Protein AF-D3P879-F1 (afdb_monomer)

Mean predicted aligned error: 16.22 Å

Foldseek 3Di:
DDPPDDDPVLVVLLVVLVVCVVVLNLLVSLVSLLVSCVVPPPDPVSVVSNVVSLVSLQVVLVVCVVVVVLVVSLVSLVSNCVRVVLPLSSLQVNLVSCVVVVVLLSSLVSLLSSCVSPVPDPVSLVSNQVSLVSLLVVLVVCVVVVNLLVSLVSLLSCLVSLCPVRYDPVSVVVSLVSLLVSLVSCVVVVVLVSSQSSLVSSCVNDDALSSLLSNLLSCVVVVVLVVSLVSLVVSCVRPVQALVSLQSNLVSCVSVVVNVSSVVSLVSSCVRDVVVVVCVCVSVVCNVVSCVVDPDDQFAEEEEAEEAAADPVRCVLFVVLLLLLVLLDPQDHNAYEYQHQQHPDDDDNPPHHYHYDNHHPAAPDQQGGVSRLVSVLCVLVVCVVSVGQKYWAAYRQKDFDDVVVSVVLSPDAAFKEFEAAPVVRATDPNTIMHGNNCNVVSVVVVVPPPPDPSRPDHPRVVDPGPYYHYPAAEHCCQVPHQEDDPRHRMYGVHDDNHSVVSVVVSVPRPNDPPDD

Sequence (516 aa):
MKSENFSSDITIEFERAVSKQKNGEPEESLKIYHKIESIMPNNFQVANNMRIAVLESINKGILLHNNGYFSEAEGVFEKILEVDGHNHNATMILGIIKRYKGEFKESLNLIAKSVALDPGSEASRINLQESIIIISNAAAELYRKDDFVNAASLLEAILSIRPKRYISADDAARLFKQCQATAAQLYNRKFHNESARLIRSILSNYQSAESLHIAGLIAADQNKHVIAVKIFESAIDQSQNNSNYYISMAKSLYALKQYEAAENAFSMSLERDSSYIIQKKTVINQINHYVHNGKYNRNKSLLFCTSYVDSDDSWNKRYKLWMEYYKNSVLARHNICMIDDGGGHRPDCGDIIFHRFDNRLGRKSETNFPGWWRSFLFSVEIARREGCNKIIHIESDAFLISNRIMLYIDSIQNGWVSFWCRRWQMPESAIQVICEDNFDKISEISEKDLRSDFFLKSAESLLPFTETIKFFKGDRYGEYIDHIPDDADYVCQLSGNMRHAINMMVRLIPPTRVKA

Radius of gyration: 39.98 Å; Cα contacts (8 Å, |Δi|>4): 751; chains: 1; bounding box: 82×46×124 Å

pLDDT: mean 84.36, std 14.49, range [26.08, 98.12]

Solvent-accessible surface area (backbone atoms only — not comparable to full-atom values): 27438 Å² total; per-residue (Å²): 133,85,78,80,79,64,55,76,70,53,46,53,49,51,52,50,20,54,50,28,39,78,72,76,34,21,54,63,14,33,53,43,36,50,56,48,37,76,76,45,71,90,42,66,69,54,55,51,49,38,54,48,22,52,53,50,33,52,52,52,23,50,52,29,44,76,72,67,39,47,70,64,18,43,56,45,33,50,49,48,40,74,75,40,77,72,44,31,68,47,35,27,51,43,12,51,47,28,43,76,73,65,41,51,65,59,11,51,53,30,18,51,47,13,30,69,64,36,76,81,42,59,69,32,47,52,53,39,34,51,47,51,51,54,46,51,49,52,23,51,52,28,43,75,70,72,37,40,69,63,16,41,58,46,50,41,53,48,48,73,70,51,48,71,83,60,45,54,74,67,56,42,53,52,50,53,52,52,51,51,55,40,28,51,53,28,44,77,71,66,39,51,69,63,18,50,55,40,44,52,44,42,54,79,78,51,80,47,38,68,54,30,37,53,50,16,51,56,30,38,78,70,69,36,26,76,60,14,35,58,31,20,50,58,12,36,76,70,41,77,67,52,31,67,46,30,44,55,28,15,56,26,31,41,77,70,67,38,53,69,65,14,51,50,27,42,48,57,18,50,74,57,46,73,82,47,58,73,48,49,53,50,50,50,46,44,54,50,54,58,44,68,76,42,99,62,79,75,70,35,18,30,35,32,26,61,42,66,33,63,38,72,65,54,32,60,75,32,50,48,49,45,51,51,39,52,75,68,43,88,52,72,60,71,44,48,38,40,30,24,34,28,39,81,40,88,76,94,65,77,97,46,48,75,47,71,44,94,59,61,68,43,70,82,48,98,40,34,39,59,18,57,52,51,36,57,55,48,47,55,59,52,22,56,74,71,67,25,48,25,38,37,41,38,33,55,43,39,46,78,66,32,67,68,53,36,55,48,62,57,65,59,79,63,44,28,38,26,35,40,23,65,88,77,72,41,60,32,73,53,39,34,38,38,13,55,90,40,48,63,63,46,52,54,55,69,68,49,68,93,77,73,77,65,56,80,45,56,68,64,81,69,56,84,62,70,44,66,47,68,87,63,44,36,31,53,41,35,77,81,48,67,64,77,63,94,80,36,27,32,42,26,56,59,35,77,63,35,49,52,56,52,53,51,55,43,72,70,47,77,83,79,80,77,78,131

Structure (mmCIF, N/CA/C/O backbone):
data_AF-D3P879-F1
#
_entry.id   AF-D3P879-F1
#
loop_
_atom_site.group_PDB
_atom_site.id
_atom_site.type_symbol
_atom_site.label_atom_id
_atom_site.label_alt_id
_atom_site.label_comp_id
_atom_site.label_asym_id
_atom_site.label_entity_id
_atom_site.label_seq_id
_atom_site.pdbx_PDB_ins_code
_atom_site.Cartn_x
_atom_site.Cartn_y
_atom_site.Cartn_z
_atom_site.occupancy
_atom_site.B_iso_or_equiv
_atom_site.auth_seq_id
_atom_site.auth_comp_id
_atom_site.auth_asym_id
_atom_site.auth_atom_id
_atom_site.pdbx_PDB_model_num
ATOM 1 N N . MET A 1 1 ? 35.455 -22.737 -56.952 1.00 40.00 1 MET A N 1
ATOM 2 C CA . MET A 1 1 ? 34.241 -21.944 -56.666 1.00 40.00 1 MET A CA 1
ATOM 3 C C . MET A 1 1 ? 33.745 -21.388 -57.985 1.00 40.00 1 MET A C 1
ATOM 5 O O . MET A 1 1 ? 34.513 -20.696 -58.637 1.00 40.00 1 MET A O 1
ATOM 9 N N . LYS A 1 2 ? 32.548 -21.776 -58.441 1.00 36.25 2 LYS A N 1
ATOM 10 C CA . LYS A 1 2 ? 31.953 -21.192 -59.652 1.00 36.25 2 LYS A CA 1
ATOM 11 C C . LYS A 1 2 ? 31.628 -19.730 -59.337 1.00 36.25 2 LYS A C 1
ATOM 13 O O . LYS A 1 2 ? 30.902 -19.488 -58.379 1.00 36.25 2 LYS A O 1
ATOM 18 N N . SER A 1 3 ? 32.206 -18.788 -60.078 1.00 46.69 3 SER A N 1
ATOM 19 C CA . SER A 1 3 ? 31.751 -17.400 -60.071 1.00 46.69 3 SER A CA 1
ATOM 20 C C . SER A 1 3 ? 30.324 -17.394 -60.612 1.00 46.69 3 SER A C 1
ATOM 22 O O . SER A 1 3 ? 30.095 -17.751 -61.768 1.00 46.69 3 SER A O 1
ATOM 24 N N . GLU A 1 4 ? 29.346 -17.082 -59.768 1.00 57.53 4 GLU A N 1
ATOM 25 C CA . GLU A 1 4 ? 28.019 -16.728 -60.264 1.00 57.53 4 GLU A CA 1
ATOM 26 C C . GLU A 1 4 ? 28.183 -15.418 -61.034 1.00 57.53 4 GLU A C 1
ATOM 28 O O . GLU A 1 4 ? 28.545 -14.395 -60.458 1.00 57.53 4 GLU A O 1
ATOM 33 N N . ASN A 1 5 ? 28.044 -15.478 -62.359 1.00 67.94 5 ASN A N 1
ATOM 34 C CA . ASN A 1 5 ? 28.268 -14.319 -63.211 1.00 67.94 5 ASN A CA 1
ATOM 35 C C . ASN A 1 5 ? 27.139 -13.307 -62.995 1.00 67.94 5 ASN A C 1
ATOM 37 O O . ASN A 1 5 ? 25.991 -13.562 -63.361 1.00 67.94 5 ASN A O 1
ATOM 41 N N . PHE A 1 6 ? 27.486 -12.159 -62.416 1.00 73.69 6 PHE A N 1
ATOM 42 C CA . PHE A 1 6 ? 26.639 -10.973 -62.367 1.00 73.69 6 PHE A CA 1
ATOM 43 C C . PHE A 1 6 ? 26.280 -10.504 -63.791 1.00 73.69 6 PHE A C 1
ATOM 45 O O . PHE A 1 6 ? 27.067 -10.668 -64.729 1.00 73.69 6 PHE A O 1
ATOM 52 N N . SER A 1 7 ? 25.111 -9.880 -63.965 1.00 80.88 7 SER A N 1
ATOM 53 C CA . SER A 1 7 ? 24.856 -9.068 -65.164 1.00 80.88 7 SER A CA 1
ATOM 54 C C . SER A 1 7 ? 25.786 -7.846 -65.175 1.00 80.88 7 SER A C 1
ATOM 56 O O . SER A 1 7 ? 26.281 -7.443 -64.123 1.00 80.88 7 SER A O 1
ATOM 58 N N . SER A 1 8 ? 26.018 -7.229 -66.342 1.00 79.75 8 SER A N 1
ATOM 59 C CA . SER A 1 8 ? 26.895 -6.048 -66.471 1.00 79.75 8 SER A CA 1
ATOM 60 C C . SER A 1 8 ? 26.564 -4.949 -65.460 1.00 79.75 8 SER A C 1
ATOM 62 O O . SER A 1 8 ? 27.462 -4.389 -64.837 1.00 79.75 8 SER A O 1
ATOM 64 N N . ASP A 1 9 ? 25.274 -4.696 -65.249 1.00 84.06 9 ASP A N 1
ATOM 65 C CA . ASP A 1 9 ? 24.792 -3.629 -64.373 1.00 84.06 9 ASP A CA 1
ATOM 66 C C . ASP A 1 9 ? 25.002 -3.969 -62.891 1.00 84.06 9 ASP A C 1
ATOM 68 O O . ASP A 1 9 ? 25.349 -3.101 -62.090 1.00 84.06 9 ASP A O 1
ATOM 72 N N . ILE A 1 10 ? 24.858 -5.247 -62.521 1.00 87.25 10 ILE A N 1
ATOM 73 C CA . ILE A 1 10 ? 25.106 -5.709 -61.151 1.00 87.25 10 ILE A CA 1
ATOM 74 C C . ILE A 1 10 ? 26.607 -5.728 -60.852 1.00 87.25 10 ILE A C 1
ATOM 76 O O . ILE A 1 10 ? 26.996 -5.373 -59.743 1.00 87.25 10 ILE A O 1
ATOM 80 N N . THR A 1 11 ? 27.456 -6.064 -61.829 1.00 87.00 11 THR A N 1
ATOM 81 C CA . THR A 1 11 ? 28.918 -5.975 -61.686 1.00 87.00 11 THR A CA 1
ATOM 82 C C . THR A 1 11 ? 29.354 -4.548 -61.353 1.00 87.00 11 THR A C 1
ATOM 84 O O . THR A 1 11 ? 30.136 -4.356 -60.426 1.00 87.00 11 THR A O 1
ATOM 87 N N . ILE A 1 12 ? 28.806 -3.540 -62.044 1.00 90.25 12 ILE A N 1
ATOM 88 C CA . ILE A 1 12 ? 29.131 -2.124 -61.800 1.00 90.25 12 ILE A CA 1
ATOM 89 C C . ILE A 1 12 ? 28.724 -1.699 -60.383 1.00 90.25 12 ILE A C 1
ATOM 91 O O . ILE A 1 12 ? 29.518 -1.095 -59.661 1.00 90.25 12 ILE A O 1
ATOM 95 N N . GLU A 1 13 ? 27.500 -2.020 -59.957 1.00 91.56 13 GLU A N 1
ATOM 96 C CA . GLU A 1 13 ? 27.045 -1.689 -58.601 1.00 91.56 13 GLU A CA 1
ATOM 97 C C . GLU A 1 13 ? 27.838 -2.461 -57.533 1.00 91.56 13 GLU A C 1
ATOM 99 O O . GLU A 1 13 ? 28.172 -1.906 -56.486 1.00 91.56 13 GLU A O 1
ATOM 104 N N . PHE A 1 14 ? 28.222 -3.709 -57.803 1.00 90.50 14 PHE A N 1
ATOM 105 C CA . PHE A 1 14 ? 29.058 -4.498 -56.902 1.00 90.50 14 PHE A CA 1
ATOM 106 C C . PHE A 1 14 ? 30.460 -3.885 -56.744 1.00 90.50 14 PHE A C 1
ATOM 108 O O . PHE A 1 14 ? 30.946 -3.719 -55.625 1.00 90.50 14 PHE A O 1
ATOM 115 N N . GLU A 1 15 ? 31.103 -3.471 -57.837 1.00 91.50 15 GLU A N 1
ATOM 116 C CA . GLU A 1 15 ? 32.395 -2.773 -57.796 1.00 91.50 15 GLU A CA 1
ATOM 117 C C . GLU A 1 15 ? 32.299 -1.420 -57.080 1.00 91.50 15 GLU A C 1
ATOM 119 O O . GLU A 1 15 ? 33.189 -1.051 -56.305 1.00 91.50 15 GLU A O 1
ATOM 124 N N . ARG A 1 16 ? 31.190 -0.698 -57.273 1.00 93.25 16 ARG A N 1
ATOM 125 C CA . ARG A 1 16 ? 30.898 0.543 -56.551 1.00 93.25 16 ARG A CA 1
ATOM 126 C C . ARG A 1 16 ? 30.795 0.303 -55.044 1.00 93.25 16 ARG A C 1
ATOM 128 O O . ARG A 1 16 ? 31.355 1.086 -54.274 1.00 93.25 16 ARG A O 1
ATOM 135 N N . ALA A 1 17 ? 30.137 -0.774 -54.616 1.00 91.75 17 ALA A N 1
ATOM 136 C CA . ALA A 1 17 ? 30.073 -1.165 -53.210 1.00 91.75 17 ALA A CA 1
ATOM 137 C C . ALA A 1 17 ? 31.473 -1.457 -52.642 1.00 91.75 17 ALA A C 1
ATOM 139 O O . ALA A 1 17 ? 31.841 -0.919 -51.594 1.00 91.75 17 ALA A O 1
ATOM 140 N N . VAL A 1 18 ? 32.305 -2.216 -53.360 1.00 90.12 18 VAL A N 1
ATOM 141 C CA . VAL A 1 18 ? 33.695 -2.494 -52.953 1.00 90.12 18 VAL A CA 1
ATOM 142 C C . VAL A 1 18 ? 34.518 -1.203 -52.846 1.00 90.12 18 VAL A C 1
ATOM 144 O O . VAL A 1 18 ? 35.291 -1.027 -51.901 1.00 90.12 18 VAL A O 1
ATOM 147 N N . SER A 1 19 ? 34.350 -0.265 -53.783 1.00 93.31 19 SER A N 1
ATOM 148 C CA . SER A 1 19 ? 35.030 1.035 -53.732 1.00 93.31 19 SER A CA 1
ATOM 149 C C . SER A 1 19 ? 34.624 1.855 -52.508 1.00 93.31 19 SER A C 1
ATOM 151 O O . SER A 1 19 ? 35.472 2.533 -51.929 1.00 93.31 19 SER A O 1
ATOM 153 N N . LYS A 1 20 ? 33.352 1.802 -52.100 1.00 91.38 20 LYS A N 1
ATOM 154 C CA . LYS A 1 20 ? 32.861 2.504 -50.907 1.00 91.38 20 LYS A CA 1
ATOM 155 C C . LYS A 1 20 ? 33.504 1.976 -49.621 1.00 91.38 20 LYS A C 1
ATOM 157 O O . LYS A 1 20 ? 33.964 2.777 -48.812 1.00 91.38 20 LYS A O 1
ATOM 162 N N . GLN A 1 21 ? 33.659 0.656 -49.484 1.00 86.88 21 GLN A N 1
ATOM 163 C CA . GLN A 1 21 ? 34.404 0.057 -48.364 1.00 86.88 21 GLN A CA 1
ATOM 164 C C . GLN A 1 21 ? 35.862 0.514 -48.319 1.00 86.88 21 GLN A C 1
ATOM 166 O O . GLN A 1 21 ? 36.336 0.954 -47.274 1.00 86.88 21 GLN A O 1
ATOM 171 N N . LYS A 1 22 ? 36.564 0.487 -49.461 1.00 88.12 22 LYS A N 1
ATOM 172 C CA . LYS A 1 22 ? 37.965 0.941 -49.546 1.00 88.12 22 LYS A CA 1
ATOM 173 C C . LYS A 1 22 ? 38.153 2.403 -49.133 1.00 88.12 22 LYS A C 1
ATOM 175 O O . LYS A 1 22 ? 39.214 2.754 -48.629 1.00 88.12 22 LYS A O 1
ATOM 180 N N . ASN A 1 23 ? 37.125 3.229 -49.314 1.00 90.69 23 ASN A N 1
ATOM 181 C CA . ASN A 1 23 ? 37.134 4.641 -48.937 1.00 90.69 23 ASN A CA 1
ATOM 182 C C . ASN A 1 23 ? 36.703 4.892 -47.478 1.00 90.69 23 ASN A C 1
ATOM 184 O O . ASN A 1 23 ? 36.547 6.044 -47.085 1.00 90.69 23 ASN A O 1
ATOM 188 N N . GLY A 1 24 ? 36.506 3.847 -46.664 1.00 86.56 24 GLY A N 1
ATOM 189 C CA . GLY A 1 24 ? 36.088 3.993 -45.265 1.00 86.56 24 GLY A CA 1
ATOM 190 C C . GLY A 1 24 ? 34.600 4.319 -45.085 1.00 86.56 24 GLY A C 1
ATOM 191 O O . GLY A 1 24 ? 34.196 4.811 -44.025 1.00 86.56 24 GLY A O 1
ATOM 192 N N . GLU A 1 25 ? 33.776 4.021 -46.095 1.00 89.06 25 GLU A N 1
ATOM 193 C CA . GLU A 1 25 ? 32.313 4.163 -46.083 1.00 89.06 25 GLU A CA 1
ATOM 194 C C . GLU A 1 25 ? 31.615 2.781 -46.140 1.00 89.06 25 GLU A C 1
ATOM 196 O O . GLU A 1 25 ? 30.835 2.515 -47.065 1.00 89.06 25 GLU A O 1
ATOM 201 N N . PRO A 1 26 ? 31.890 1.858 -45.192 1.00 89.19 26 PRO A N 1
ATOM 202 C CA . PRO A 1 26 ? 31.292 0.521 -45.196 1.00 89.19 26 PRO A CA 1
ATOM 203 C C . PRO A 1 26 ? 29.760 0.556 -45.091 1.00 89.19 26 PRO A C 1
ATOM 205 O O . PRO A 1 26 ? 29.086 -0.292 -45.667 1.00 89.19 26 PRO A O 1
ATOM 208 N N . GLU A 1 27 ? 29.190 1.583 -44.457 1.00 87.56 27 GLU A N 1
ATOM 209 C CA . GLU A 1 27 ? 27.742 1.779 -44.356 1.00 87.56 27 GLU A CA 1
ATOM 210 C C . GLU A 1 27 ? 27.071 2.098 -45.705 1.00 87.56 27 GLU A C 1
ATOM 212 O O . GLU A 1 27 ? 25.967 1.632 -45.979 1.00 87.56 27 GLU A O 1
ATOM 217 N N . GLU A 1 28 ? 27.743 2.849 -46.582 1.00 89.31 28 GLU A N 1
ATOM 218 C CA . GLU A 1 28 ? 27.228 3.154 -47.924 1.00 89.31 28 GLU A CA 1
ATOM 219 C C . GLU A 1 28 ? 27.372 1.941 -48.846 1.00 89.31 28 GLU A C 1
ATOM 221 O O . GLU A 1 28 ? 26.503 1.665 -49.672 1.00 89.31 28 GLU A O 1
ATOM 226 N N . SER A 1 29 ? 28.449 1.175 -48.668 1.00 90.38 29 SER A N 1
ATOM 227 C CA . SER A 1 29 ? 28.632 -0.107 -49.344 1.00 90.38 29 SER A CA 1
ATOM 228 C C . SER A 1 29 ? 27.539 -1.113 -48.978 1.00 90.38 29 SER A C 1
ATOM 230 O O . SER A 1 29 ? 26.962 -1.750 -49.860 1.00 90.38 29 SER A O 1
ATOM 232 N N . LEU A 1 30 ? 27.182 -1.190 -47.692 1.00 90.06 30 LEU A N 1
ATOM 233 C CA . LEU A 1 30 ? 26.138 -2.076 -47.185 1.00 90.06 30 LEU A CA 1
ATOM 234 C C . LEU A 1 30 ? 24.775 -1.815 -47.852 1.00 90.06 30 LEU A C 1
ATOM 236 O O . LEU A 1 30 ? 24.098 -2.765 -48.247 1.00 90.06 30 LEU A O 1
ATOM 240 N N . LYS A 1 31 ? 24.404 -0.543 -48.066 1.00 89.25 31 LYS A N 1
ATOM 241 C CA . LYS A 1 31 ? 23.180 -0.163 -48.800 1.00 89.25 31 LYS A CA 1
ATOM 242 C C . LYS A 1 31 ? 23.183 -0.677 -50.239 1.00 89.25 31 LYS A C 1
ATOM 244 O O . LYS A 1 31 ? 22.164 -1.166 -50.729 1.00 89.25 31 LYS A O 1
ATOM 249 N N . ILE A 1 32 ? 24.327 -0.575 -50.918 1.00 91.25 32 ILE A N 1
ATOM 250 C CA . ILE A 1 32 ? 24.470 -1.036 -52.303 1.00 91.25 32 ILE A CA 1
ATOM 251 C C . ILE A 1 32 ? 24.378 -2.562 -52.359 1.00 91.25 32 ILE A C 1
ATOM 253 O O . ILE A 1 32 ? 23.622 -3.093 -53.172 1.00 91.25 32 ILE A O 1
ATOM 257 N N . TYR A 1 33 ? 25.067 -3.278 -51.466 1.00 91.88 33 TYR A N 1
ATOM 258 C CA . TYR A 1 33 ? 24.970 -4.734 -51.426 1.00 91.88 33 TYR A CA 1
ATOM 259 C C . TYR A 1 33 ? 23.552 -5.227 -51.126 1.00 91.88 33 TYR A C 1
ATOM 261 O O . TYR A 1 33 ? 23.114 -6.178 -51.765 1.00 91.88 33 TYR A O 1
ATOM 269 N N . HIS A 1 34 ? 22.800 -4.563 -50.246 1.00 88.50 34 HIS A N 1
ATOM 270 C CA . HIS A 1 34 ? 21.408 -4.934 -49.983 1.00 88.50 34 HIS A CA 1
ATOM 271 C C . HIS A 1 34 ? 20.501 -4.730 -51.203 1.00 88.50 34 HIS A C 1
ATOM 273 O O . HIS A 1 34 ? 19.640 -5.556 -51.506 1.00 88.50 34 HIS A O 1
ATOM 279 N N . LYS A 1 35 ? 20.734 -3.662 -51.979 1.00 90.62 35 LYS A N 1
ATOM 280 C CA . LYS A 1 35 ? 20.051 -3.472 -53.264 1.00 90.62 35 LYS A CA 1
ATOM 281 C C . LYS A 1 35 ? 20.374 -4.615 -54.229 1.00 90.62 35 LYS A C 1
ATOM 283 O O . LYS A 1 35 ? 19.470 -5.115 -54.893 1.00 90.62 35 LYS A O 1
ATOM 288 N N . ILE A 1 36 ? 21.631 -5.053 -54.285 1.00 90.38 36 ILE A N 1
ATOM 289 C CA . ILE A 1 36 ? 22.036 -6.196 -55.113 1.00 90.38 36 ILE A CA 1
ATOM 290 C C . ILE A 1 36 ? 21.373 -7.489 -54.617 1.00 90.38 36 ILE A C 1
ATOM 292 O O . ILE A 1 36 ? 20.851 -8.245 -55.430 1.00 90.38 36 ILE A O 1
ATOM 296 N N . GLU A 1 37 ? 21.327 -7.722 -53.306 1.00 90.12 37 GLU A N 1
ATOM 297 C CA . GLU A 1 37 ? 20.671 -8.881 -52.685 1.00 90.12 37 GLU A CA 1
ATOM 298 C C . GLU A 1 37 ? 19.169 -8.939 -53.004 1.00 90.12 37 GLU A C 1
ATOM 300 O O . GLU A 1 37 ? 18.644 -10.015 -53.280 1.00 90.12 37 GLU A O 1
ATOM 305 N N . SER A 1 38 ? 18.486 -7.789 -53.061 1.00 88.56 38 SER A N 1
ATOM 306 C CA . SER A 1 38 ? 17.064 -7.724 -53.439 1.00 88.56 38 SER A CA 1
ATOM 307 C C . SER A 1 38 ? 16.796 -8.192 -54.878 1.00 88.56 38 SER A C 1
ATOM 309 O O . SER A 1 38 ? 15.712 -8.684 -55.185 1.00 88.56 38 SER A O 1
ATOM 311 N N . ILE A 1 39 ? 17.796 -8.058 -55.755 1.00 89.25 39 ILE A N 1
ATOM 312 C CA . ILE A 1 39 ? 17.750 -8.481 -57.161 1.00 89.25 39 ILE A CA 1
ATOM 313 C C . ILE A 1 39 ? 18.236 -9.930 -57.298 1.00 89.25 39 ILE A C 1
ATOM 315 O O . ILE A 1 39 ? 17.701 -10.689 -58.105 1.00 89.25 39 ILE A O 1
ATOM 319 N N . MET A 1 40 ? 19.245 -10.317 -56.514 1.00 86.31 40 MET A N 1
ATOM 320 C CA . MET A 1 40 ? 19.855 -11.646 -56.525 1.00 86.31 40 MET A CA 1
ATOM 321 C C . MET A 1 40 ? 19.921 -12.251 -55.115 1.00 86.31 40 MET A C 1
ATOM 323 O O . MET A 1 40 ? 20.981 -12.238 -54.474 1.00 86.31 40 MET A O 1
ATOM 327 N N . PRO A 1 41 ? 18.808 -12.818 -54.626 1.00 84.88 41 PRO A N 1
ATOM 328 C CA . PRO A 1 41 ? 18.784 -13.450 -53.317 1.00 84.88 41 PRO A CA 1
ATOM 329 C C . PRO A 1 41 ? 19.672 -14.702 -53.292 1.00 84.88 41 PRO A C 1
ATOM 331 O O . PRO A 1 41 ? 19.826 -15.395 -54.297 1.00 84.88 41 PRO A O 1
ATOM 334 N N . ASN A 1 42 ? 20.220 -15.025 -52.118 1.00 82.12 42 ASN A N 1
ATOM 335 C CA . ASN A 1 42 ? 21.087 -16.187 -51.866 1.00 82.12 42 ASN A CA 1
ATOM 336 C C . ASN A 1 42 ? 22.444 -16.189 -52.599 1.00 82.12 42 ASN A C 1
ATOM 338 O O . ASN A 1 42 ? 23.123 -17.218 -52.615 1.00 82.12 42 ASN A O 1
ATOM 342 N N . ASN A 1 43 ? 22.889 -15.057 -53.157 1.00 88.50 43 ASN A N 1
ATOM 343 C CA . ASN A 1 43 ? 24.235 -14.963 -53.718 1.00 88.50 43 ASN A CA 1
ATOM 344 C C . ASN A 1 43 ? 25.292 -14.933 -52.601 1.00 88.50 43 ASN A C 1
ATOM 346 O O . ASN A 1 43 ? 25.381 -13.991 -51.809 1.00 88.50 43 ASN A O 1
ATOM 350 N N . PHE A 1 44 ? 26.142 -15.960 -52.569 1.00 84.69 44 PHE A N 1
ATOM 351 C CA . PHE A 1 44 ? 27.147 -16.140 -51.518 1.00 84.69 44 PHE A CA 1
ATOM 352 C C . PHE A 1 44 ? 28.177 -15.000 -51.452 1.00 84.69 44 PHE A C 1
ATOM 354 O O . PHE A 1 44 ? 28.663 -14.655 -50.373 1.00 84.69 44 PHE A O 1
ATOM 361 N N . GLN A 1 45 ? 28.535 -14.408 -52.594 1.00 85.69 45 GLN A N 1
ATOM 362 C CA . GLN A 1 45 ? 29.534 -13.344 -52.650 1.00 85.69 45 GLN A CA 1
ATOM 363 C C . GLN A 1 45 ? 28.980 -12.022 -52.106 1.00 85.69 45 GLN A C 1
ATOM 365 O O . GLN A 1 45 ? 29.663 -11.351 -51.334 1.00 85.69 45 GLN A O 1
ATOM 370 N N . VAL A 1 46 ? 27.744 -11.670 -52.458 1.00 86.38 46 VAL A N 1
ATOM 371 C CA . VAL A 1 46 ? 27.042 -10.495 -51.921 1.00 86.38 46 VAL A CA 1
ATOM 372 C C . VAL A 1 46 ? 26.826 -10.663 -50.418 1.00 86.38 46 VAL A C 1
ATOM 374 O O . VAL A 1 46 ? 27.250 -9.801 -49.652 1.00 86.38 46 VAL A O 1
ATOM 377 N N . ALA A 1 47 ? 26.314 -11.817 -49.978 1.00 82.62 47 ALA A N 1
ATOM 378 C CA . ALA A 1 47 ? 26.085 -12.102 -48.560 1.00 82.62 47 ALA A CA 1
ATOM 379 C C . ALA A 1 47 ? 27.369 -11.997 -47.710 1.00 82.62 47 ALA A C 1
ATOM 381 O O . ALA A 1 47 ? 27.367 -11.408 -46.626 1.00 82.62 47 ALA A O 1
ATOM 382 N N . ASN A 1 48 ? 28.504 -12.514 -48.200 1.00 85.88 48 ASN A N 1
ATOM 383 C CA . ASN A 1 48 ? 29.779 -12.392 -47.487 1.00 85.88 48 ASN A CA 1
ATOM 384 C C . ASN A 1 48 ? 30.273 -10.948 -47.385 1.00 85.88 48 ASN A C 1
ATOM 386 O O . ASN A 1 48 ? 30.763 -10.557 -46.326 1.00 85.88 48 ASN A O 1
ATOM 390 N N . ASN A 1 49 ? 30.161 -10.162 -48.458 1.00 88.25 49 ASN A N 1
ATOM 391 C CA . ASN A 1 49 ? 30.593 -8.767 -48.427 1.00 88.25 49 ASN A CA 1
ATOM 392 C C . ASN A 1 49 ? 29.678 -7.899 -47.561 1.00 88.25 49 ASN A C 1
ATOM 394 O O . ASN A 1 49 ? 30.187 -7.046 -46.841 1.00 88.25 49 ASN A O 1
ATOM 398 N N . MET A 1 50 ? 28.370 -8.174 -47.530 1.00 86.06 50 MET A N 1
ATOM 399 C CA . MET A 1 50 ? 27.455 -7.556 -46.563 1.00 86.06 50 MET A CA 1
ATOM 400 C C . MET A 1 50 ? 27.896 -7.835 -45.132 1.00 86.06 50 MET A C 1
ATOM 402 O O . MET A 1 50 ? 28.002 -6.909 -44.333 1.00 86.06 50 MET A O 1
ATOM 406 N N . ARG A 1 51 ? 28.241 -9.090 -44.812 1.00 84.50 51 ARG A N 1
ATOM 407 C CA . ARG A 1 51 ? 28.744 -9.446 -43.478 1.00 84.50 51 ARG A CA 1
ATOM 408 C C . ARG A 1 51 ? 30.026 -8.687 -43.120 1.00 84.50 51 ARG A C 1
ATOM 410 O O . ARG A 1 51 ? 30.161 -8.240 -41.985 1.00 84.50 51 ARG A O 1
ATOM 417 N N . ILE A 1 52 ? 30.959 -8.540 -44.063 1.00 87.00 52 ILE A N 1
ATOM 418 C CA . ILE A 1 52 ? 32.198 -7.771 -43.852 1.00 87.00 52 ILE A CA 1
ATOM 419 C C . ILE A 1 52 ? 31.876 -6.290 -43.632 1.00 87.00 52 ILE A C 1
ATOM 421 O O . ILE A 1 52 ? 32.347 -5.716 -42.655 1.00 87.00 52 ILE A O 1
ATOM 425 N N . ALA A 1 53 ? 31.034 -5.698 -44.482 1.00 87.00 53 ALA A N 1
ATOM 426 C CA . ALA A 1 53 ? 30.626 -4.301 -44.369 1.00 87.00 53 ALA A CA 1
ATOM 427 C C . ALA A 1 53 ? 29.949 -4.018 -43.018 1.00 87.00 53 ALA A C 1
ATOM 429 O O . ALA A 1 53 ? 30.289 -3.040 -42.362 1.00 87.00 53 ALA A O 1
ATOM 430 N N . VAL A 1 54 ? 29.076 -4.913 -42.538 1.00 86.12 54 VAL A N 1
ATOM 431 C CA . VAL A 1 54 ? 28.476 -4.814 -41.195 1.00 86.12 54 VAL A CA 1
ATOM 432 C C . VAL A 1 54 ? 29.550 -4.805 -40.102 1.00 86.12 54 VAL A C 1
ATOM 434 O O . VAL A 1 54 ? 29.501 -3.954 -39.217 1.00 86.12 54 VAL A O 1
ATOM 437 N N . LEU A 1 55 ? 30.537 -5.707 -40.152 1.00 85.44 55 LEU A N 1
ATOM 438 C CA . LEU A 1 55 ? 31.624 -5.749 -39.161 1.00 85.44 55 LEU A CA 1
ATOM 439 C C . LEU A 1 55 ? 32.488 -4.478 -39.188 1.00 85.44 55 LEU A C 1
ATOM 441 O O . LEU A 1 55 ? 32.838 -3.946 -38.135 1.00 85.44 55 LEU A O 1
ATOM 445 N N . GLU A 1 56 ? 32.809 -3.966 -40.375 1.00 87.94 56 GLU A N 1
ATOM 446 C CA . GLU A 1 56 ? 33.560 -2.717 -40.545 1.00 87.94 56 GLU A CA 1
ATOM 447 C C . GLU A 1 56 ? 32.776 -1.506 -40.025 1.00 87.94 56 GLU A C 1
ATOM 449 O O . GLU A 1 56 ? 33.335 -0.680 -39.300 1.00 87.94 56 GLU A O 1
ATOM 454 N N . SER A 1 57 ? 31.474 -1.423 -40.320 1.00 85.19 57 SER A N 1
ATOM 455 C CA . SER A 1 57 ? 30.591 -0.385 -39.785 1.00 85.19 57 SER A CA 1
ATOM 456 C C . SER A 1 57 ? 30.485 -0.462 -38.258 1.00 85.19 57 SER A C 1
ATOM 458 O O . SER A 1 57 ? 30.583 0.570 -37.598 1.00 85.19 57 SER A O 1
ATOM 460 N N . ILE A 1 58 ? 30.374 -1.662 -37.670 1.00 86.44 58 ILE A N 1
ATOM 461 C CA . ILE A 1 58 ? 30.392 -1.842 -36.207 1.00 86.44 58 ILE A CA 1
ATOM 462 C C . ILE A 1 58 ? 31.704 -1.310 -35.616 1.00 86.44 58 ILE A C 1
ATOM 464 O O . ILE A 1 58 ? 31.673 -0.528 -34.667 1.00 86.44 58 ILE A O 1
ATOM 468 N N . ASN A 1 59 ? 32.854 -1.678 -36.189 1.00 87.38 59 ASN A N 1
ATOM 469 C CA . ASN A 1 59 ? 34.160 -1.225 -35.704 1.00 87.38 59 ASN A CA 1
ATOM 470 C C . ASN A 1 59 ? 34.319 0.300 -35.802 1.00 87.38 59 ASN A C 1
ATOM 472 O O . ASN A 1 59 ? 34.803 0.929 -34.859 1.00 87.38 59 ASN A O 1
ATOM 476 N N . LYS A 1 60 ? 33.868 0.905 -36.908 1.00 88.50 60 LYS A N 1
ATOM 477 C CA . LYS A 1 60 ? 33.833 2.364 -37.087 1.00 88.50 60 LYS A CA 1
ATOM 478 C C . LYS A 1 60 ? 32.963 3.032 -36.020 1.00 88.50 60 LYS A C 1
ATOM 480 O O . LYS A 1 60 ? 33.407 3.987 -35.388 1.00 88.50 60 LYS A O 1
ATOM 485 N N . GLY A 1 61 ? 31.761 2.508 -35.780 1.00 85.12 61 GLY A N 1
ATOM 486 C CA . GLY A 1 61 ? 30.849 3.014 -34.753 1.00 85.12 61 GLY A CA 1
ATOM 487 C C . GLY A 1 61 ? 31.427 2.914 -33.336 1.00 85.12 61 GLY A C 1
ATOM 488 O O . GLY A 1 61 ? 31.355 3.878 -32.577 1.00 85.12 61 GLY A O 1
ATOM 489 N N . ILE A 1 62 ? 32.071 1.793 -32.992 1.00 83.00 62 ILE A N 1
ATOM 490 C CA . ILE A 1 62 ? 32.755 1.609 -31.699 1.00 83.00 62 ILE A CA 1
ATOM 491 C C . ILE A 1 62 ? 33.915 2.602 -31.541 1.00 83.00 62 ILE A C 1
ATOM 493 O O . ILE A 1 62 ? 34.078 3.188 -30.472 1.00 83.00 62 ILE A O 1
ATOM 497 N N . LEU A 1 63 ? 34.708 2.830 -32.593 1.00 87.31 63 LEU A N 1
ATOM 498 C CA . LEU A 1 63 ? 35.802 3.803 -32.560 1.00 87.31 63 LEU A CA 1
ATOM 499 C C . LEU A 1 63 ? 35.283 5.229 -32.325 1.00 87.31 63 LEU A C 1
ATOM 501 O O . LEU A 1 63 ? 35.840 5.956 -31.505 1.00 87.31 63 LEU A O 1
ATOM 505 N N . LEU A 1 64 ? 34.209 5.624 -33.014 1.00 86.75 64 LEU A N 1
ATOM 506 C CA . LEU A 1 64 ? 33.562 6.926 -32.824 1.00 86.75 64 LEU A CA 1
ATOM 507 C C . LEU A 1 64 ? 33.030 7.083 -31.394 1.00 86.75 64 LEU A C 1
ATOM 509 O O . LEU A 1 64 ? 33.317 8.088 -30.747 1.00 86.75 64 LEU A O 1
ATOM 513 N N . HIS A 1 65 ? 32.351 6.058 -30.870 1.00 83.44 65 HIS A N 1
ATOM 514 C CA . HIS A 1 65 ? 31.887 6.009 -29.482 1.00 83.44 65 HIS A CA 1
ATOM 515 C C . HIS A 1 65 ? 33.039 6.179 -28.480 1.00 83.44 65 HIS A C 1
ATOM 517 O O . HIS A 1 65 ? 32.954 7.012 -27.580 1.00 83.44 65 HIS A O 1
ATOM 523 N N . ASN A 1 66 ? 34.136 5.436 -28.650 1.00 84.44 66 ASN A N 1
ATOM 524 C CA . ASN A 1 66 ? 35.281 5.486 -27.737 1.00 84.44 66 ASN A CA 1
ATOM 525 C C . ASN A 1 66 ? 35.993 6.847 -27.746 1.00 84.44 66 ASN A C 1
ATOM 527 O O . ASN A 1 66 ? 36.618 7.214 -26.755 1.00 84.44 66 ASN A O 1
ATOM 531 N N . ASN A 1 67 ? 35.868 7.601 -28.839 1.00 89.50 67 ASN A N 1
ATOM 532 C CA . ASN A 1 67 ? 36.378 8.965 -28.964 1.00 89.50 67 ASN A CA 1
ATOM 533 C C . ASN A 1 67 ? 35.359 10.045 -28.535 1.00 89.50 67 ASN A C 1
ATOM 535 O O . ASN A 1 67 ? 35.665 11.232 -28.616 1.00 89.50 67 ASN A O 1
ATOM 539 N N . GLY A 1 68 ? 34.158 9.663 -28.082 1.00 87.25 68 GLY A N 1
ATOM 540 C CA . GLY A 1 68 ? 33.106 10.584 -27.632 1.00 87.25 68 GLY A CA 1
ATOM 541 C C . GLY A 1 68 ? 32.243 11.193 -28.746 1.00 87.25 68 GLY A C 1
ATOM 542 O O . GLY A 1 68 ? 31.375 12.016 -28.457 1.00 87.25 68 GLY A O 1
ATOM 543 N N . TYR A 1 69 ? 32.429 10.780 -30.005 1.00 92.00 69 TYR A N 1
ATOM 544 C CA . TYR A 1 69 ? 31.631 11.215 -31.161 1.00 92.00 69 TYR A CA 1
ATOM 545 C C . TYR A 1 69 ? 30.307 10.437 -31.233 1.00 92.00 69 TYR A C 1
ATOM 547 O O . TYR A 1 69 ? 30.088 9.600 -32.112 1.00 92.00 69 TYR A O 1
ATOM 555 N N . PHE A 1 70 ? 29.438 10.642 -30.237 1.00 89.00 70 PHE A N 1
ATOM 556 C CA . PHE A 1 70 ? 28.226 9.836 -30.053 1.00 89.00 70 PHE A CA 1
ATOM 557 C C . PHE A 1 70 ? 27.201 10.003 -31.180 1.00 89.00 70 PHE A C 1
ATOM 559 O O . PHE A 1 70 ? 26.578 9.017 -31.561 1.00 89.00 70 PHE A O 1
ATOM 566 N N . SER A 1 71 ? 27.039 11.210 -31.726 1.00 90.12 71 SER A N 1
ATOM 567 C CA . SER A 1 71 ? 26.085 11.480 -32.812 1.00 90.12 71 SER A CA 1
ATOM 568 C C . SER A 1 71 ? 26.517 10.820 -34.125 1.00 90.12 71 SER A C 1
ATOM 570 O O . SER A 1 71 ? 25.702 10.257 -34.850 1.00 90.12 71 SER A O 1
ATOM 572 N N . GLU A 1 72 ? 27.813 10.842 -34.428 1.00 89.56 72 GLU A N 1
ATOM 573 C CA . GLU A 1 72 ? 28.381 10.177 -35.597 1.00 89.56 72 GLU A CA 1
ATOM 574 C C . GLU A 1 72 ? 28.325 8.654 -35.448 1.00 89.56 72 GLU A C 1
ATOM 576 O O . GLU A 1 72 ? 27.993 7.955 -36.405 1.00 89.56 72 GLU A O 1
ATOM 581 N N . ALA A 1 73 ? 28.607 8.134 -34.247 1.00 90.06 73 ALA A N 1
ATOM 582 C CA . ALA A 1 73 ? 28.458 6.713 -33.947 1.00 90.06 73 ALA A CA 1
ATOM 583 C C . ALA A 1 73 ? 27.000 6.257 -34.120 1.00 90.06 73 ALA A C 1
ATOM 585 O O . ALA A 1 73 ? 26.751 5.246 -34.774 1.00 90.06 73 ALA A O 1
ATOM 586 N N . GLU A 1 74 ? 26.041 7.020 -33.585 1.00 92.56 74 GLU A N 1
ATOM 587 C CA . GLU A 1 74 ? 24.601 6.789 -33.745 1.00 92.56 74 GLU A CA 1
ATOM 588 C C . GLU A 1 74 ? 24.214 6.675 -35.223 1.00 92.56 74 GLU A C 1
ATOM 590 O O . GLU A 1 74 ? 23.654 5.652 -35.614 1.00 92.56 74 GLU A O 1
ATOM 595 N N . GLY A 1 75 ? 24.625 7.632 -36.062 1.00 91.06 75 GLY A N 1
ATOM 596 C CA . GLY A 1 75 ? 24.336 7.598 -37.499 1.00 91.06 75 GLY A CA 1
ATOM 597 C C . GLY A 1 75 ? 24.920 6.378 -38.226 1.00 91.06 75 GLY A C 1
ATOM 598 O O . GLY A 1 75 ? 24.329 5.889 -39.189 1.00 91.06 75 GLY A O 1
ATOM 599 N N . VAL A 1 76 ? 26.056 5.837 -37.768 1.00 91.31 76 VAL A N 1
ATOM 600 C CA . VAL A 1 76 ? 26.601 4.579 -38.311 1.00 91.31 76 VAL A CA 1
ATOM 601 C C . VAL A 1 76 ? 25.695 3.397 -37.956 1.00 91.31 76 VAL A C 1
ATOM 603 O O . VAL A 1 76 ? 25.366 2.605 -38.838 1.00 91.31 76 VAL A O 1
ATOM 606 N N . PHE A 1 77 ? 25.260 3.277 -36.699 1.00 91.44 77 PHE A N 1
ATOM 607 C CA . PHE A 1 77 ? 24.394 2.170 -36.279 1.00 91.44 77 PHE A CA 1
ATOM 608 C C . PHE A 1 77 ? 22.975 2.276 -36.846 1.00 91.44 77 PHE A C 1
ATOM 610 O O . PHE A 1 77 ? 22.406 1.249 -37.210 1.00 91.44 77 PHE A O 1
ATOM 617 N N . GLU A 1 78 ? 22.426 3.482 -37.006 1.00 92.06 78 GLU A N 1
ATOM 618 C CA . GLU A 1 78 ? 21.151 3.700 -37.700 1.00 92.06 78 GLU A CA 1
ATOM 619 C C . GLU A 1 78 ? 21.209 3.193 -39.143 1.00 92.06 78 GLU A C 1
ATOM 621 O O . GLU A 1 78 ? 20.337 2.433 -39.554 1.00 92.06 78 GLU A O 1
ATOM 626 N N . LYS A 1 79 ? 22.283 3.497 -39.885 1.00 88.88 79 LYS A N 1
ATOM 627 C CA . LYS A 1 79 ? 22.473 2.985 -41.253 1.00 88.88 79 LYS A CA 1
ATOM 628 C C . LYS A 1 79 ? 22.608 1.462 -41.319 1.00 88.88 79 LYS A C 1
ATOM 630 O O . LYS A 1 79 ? 22.155 0.865 -42.293 1.00 88.88 79 LYS A O 1
ATOM 635 N N . ILE A 1 80 ? 23.211 0.822 -40.312 1.00 89.31 80 ILE A N 1
ATOM 636 C CA . ILE A 1 80 ? 23.223 -0.650 -40.228 1.00 89.31 80 ILE A CA 1
ATOM 637 C C . ILE A 1 80 ? 21.788 -1.166 -40.060 1.00 89.31 80 ILE A C 1
ATOM 639 O O . ILE A 1 80 ? 21.396 -2.095 -40.759 1.00 89.31 80 ILE A O 1
ATOM 643 N N . LEU A 1 81 ? 20.997 -0.550 -39.176 1.00 91.19 81 LEU A N 1
ATOM 644 C CA . LEU A 1 81 ? 19.617 -0.959 -38.891 1.00 91.19 81 LEU A CA 1
ATOM 645 C C . LEU A 1 81 ? 18.622 -0.626 -40.015 1.00 91.19 81 LEU A C 1
ATOM 647 O O . LEU A 1 81 ? 17.598 -1.297 -40.121 1.00 91.19 81 LEU A O 1
ATOM 651 N N . GLU A 1 82 ? 18.914 0.366 -40.863 1.00 89.81 82 GLU A N 1
ATOM 652 C CA . GLU A 1 82 ? 18.175 0.626 -42.110 1.00 89.81 82 GLU A CA 1
ATOM 653 C C . GLU A 1 82 ? 18.262 -0.561 -43.079 1.00 89.81 82 GLU A C 1
ATOM 655 O O . GLU A 1 82 ? 17.307 -0.827 -43.808 1.00 89.81 82 GLU A O 1
ATOM 660 N N . VAL A 1 83 ? 19.401 -1.261 -43.093 1.00 85.31 83 VAL A N 1
ATOM 661 C CA . VAL A 1 83 ? 19.647 -2.412 -43.972 1.00 85.31 83 VAL A CA 1
ATOM 662 C C . VAL A 1 83 ? 19.250 -3.726 -43.301 1.00 85.31 83 VAL A C 1
ATOM 664 O O . VAL A 1 83 ? 18.575 -4.554 -43.904 1.00 85.31 83 VAL A O 1
ATOM 667 N N . ASP A 1 84 ? 19.642 -3.915 -42.042 1.00 83.38 84 ASP A N 1
ATOM 668 C CA . ASP A 1 84 ? 19.332 -5.097 -41.240 1.00 83.38 84 ASP A CA 1
ATOM 669 C C . ASP A 1 84 ? 18.661 -4.688 -39.922 1.00 83.38 84 ASP A C 1
ATOM 671 O O . ASP A 1 84 ? 19.292 -4.533 -38.872 1.00 83.38 84 ASP A O 1
ATOM 675 N N . GLY A 1 85 ? 17.334 -4.556 -39.966 1.00 88.62 85 GLY A N 1
ATOM 676 C CA . GLY A 1 85 ? 16.526 -4.208 -38.795 1.00 88.62 85 GLY A CA 1
ATOM 677 C C . GLY A 1 85 ? 16.485 -5.280 -37.692 1.00 88.62 85 GLY A C 1
ATOM 678 O O . GLY A 1 85 ? 15.957 -5.002 -36.608 1.00 88.62 85 GLY A O 1
ATOM 679 N N . HIS A 1 86 ? 17.022 -6.482 -37.950 1.00 90.88 86 HIS A N 1
ATOM 680 C CA . HIS A 1 86 ? 17.116 -7.593 -36.994 1.00 90.88 86 HIS A CA 1
ATOM 681 C C . HIS A 1 86 ? 18.527 -7.745 -36.404 1.00 90.88 86 HIS A C 1
ATOM 683 O O . HIS A 1 86 ? 18.761 -8.652 -35.601 1.00 90.88 86 HIS A O 1
ATOM 689 N N . ASN A 1 87 ? 19.454 -6.837 -36.726 1.00 89.44 87 ASN A N 1
ATOM 690 C CA . ASN A 1 87 ? 20.807 -6.871 -36.192 1.00 89.44 87 ASN A CA 1
ATOM 691 C C . ASN A 1 87 ? 20.826 -6.566 -34.686 1.00 89.44 87 ASN A C 1
ATOM 693 O O . ASN A 1 87 ? 20.791 -5.404 -34.258 1.00 89.44 87 ASN A O 1
ATOM 697 N N . HIS A 1 88 ? 20.894 -7.611 -33.859 1.00 92.62 88 HIS A N 1
ATOM 698 C CA . HIS A 1 88 ? 20.869 -7.446 -32.407 1.00 92.62 88 HIS A CA 1
ATOM 699 C C . HIS A 1 88 ? 22.109 -6.680 -31.900 1.00 92.62 88 HIS A C 1
ATOM 701 O O . HIS A 1 88 ? 21.974 -5.792 -31.066 1.00 92.62 88 HIS A O 1
ATOM 707 N N . ASN A 1 89 ? 23.304 -6.915 -32.461 1.00 89.50 89 ASN A N 1
ATOM 708 C CA . ASN A 1 89 ? 24.530 -6.216 -32.051 1.00 89.50 89 ASN A CA 1
ATOM 709 C C . ASN A 1 89 ? 24.459 -4.707 -32.318 1.00 89.50 89 ASN A C 1
ATOM 711 O O . ASN A 1 89 ? 24.741 -3.918 -31.417 1.00 89.50 89 ASN A O 1
ATOM 715 N N . ALA A 1 90 ? 24.038 -4.294 -33.518 1.00 90.81 90 ALA A N 1
ATOM 716 C CA . ALA A 1 90 ? 23.853 -2.878 -33.832 1.00 90.81 90 ALA A CA 1
ATOM 717 C C . ALA A 1 90 ? 22.757 -2.245 -32.958 1.00 90.81 90 ALA A C 1
ATOM 719 O O . ALA A 1 90 ? 22.936 -1.139 -32.453 1.00 90.81 90 ALA A O 1
ATOM 720 N N . THR A 1 91 ? 21.665 -2.975 -32.698 1.00 96.00 91 THR A N 1
ATOM 721 C CA . THR A 1 91 ? 20.580 -2.531 -31.807 1.00 96.00 91 THR A CA 1
ATOM 722 C C . THR A 1 91 ? 21.068 -2.338 -30.363 1.00 96.00 91 THR A C 1
ATOM 724 O O . THR A 1 91 ? 20.761 -1.326 -29.733 1.00 96.00 91 THR A O 1
ATOM 727 N N . MET A 1 92 ? 21.871 -3.273 -29.842 1.00 95.38 92 MET A N 1
ATOM 728 C CA . MET A 1 92 ? 22.490 -3.184 -28.519 1.00 95.38 92 MET A CA 1
ATOM 729 C C . MET A 1 92 ? 23.430 -1.982 -28.420 1.00 95.38 92 MET A C 1
ATOM 731 O O . MET A 1 92 ? 23.307 -1.204 -27.477 1.00 95.38 92 MET A O 1
ATOM 735 N N . ILE A 1 93 ? 24.350 -1.814 -29.378 1.00 92.44 93 ILE A N 1
ATOM 736 C CA . ILE A 1 93 ? 25.345 -0.733 -29.334 1.00 92.44 93 ILE A CA 1
ATOM 737 C C . ILE A 1 93 ? 24.680 0.635 -29.497 1.00 92.44 93 ILE A C 1
ATOM 739 O O . ILE A 1 93 ? 25.025 1.561 -28.764 1.00 92.44 93 ILE A O 1
ATOM 743 N N . LEU A 1 94 ? 23.670 0.759 -30.363 1.00 94.81 94 LEU A N 1
ATOM 744 C CA . LEU A 1 94 ? 22.862 1.975 -30.442 1.00 94.81 94 LEU A CA 1
ATOM 745 C C . LEU A 1 94 ? 22.224 2.294 -29.083 1.00 94.81 94 LEU A C 1
ATOM 747 O O . LEU A 1 94 ? 22.302 3.423 -28.607 1.00 94.81 94 LEU A O 1
ATOM 751 N N . GLY A 1 95 ? 21.673 1.287 -28.401 1.00 95.44 95 GLY A N 1
ATOM 752 C CA . GLY A 1 95 ? 21.156 1.450 -27.046 1.00 95.44 95 GLY A CA 1
ATOM 753 C C . GLY A 1 95 ? 22.218 1.880 -26.024 1.00 95.44 95 GLY A C 1
ATOM 754 O O . GLY A 1 95 ? 21.927 2.696 -25.146 1.00 95.44 95 GLY A O 1
ATOM 755 N N . ILE A 1 96 ? 23.459 1.398 -26.144 1.00 92.88 96 ILE A N 1
ATOM 756 C CA . ILE A 1 96 ? 24.588 1.848 -25.311 1.00 92.88 96 ILE A CA 1
ATOM 757 C C . ILE A 1 96 ? 24.898 3.324 -25.591 1.00 92.88 96 ILE A C 1
ATOM 759 O O . ILE A 1 96 ? 25.004 4.105 -24.650 1.00 92.88 96 ILE A O 1
ATOM 763 N N . ILE A 1 97 ? 24.965 3.739 -26.857 1.00 91.62 97 ILE A N 1
ATOM 764 C CA . ILE A 1 97 ? 25.202 5.141 -27.240 1.00 91.62 97 ILE A CA 1
ATOM 765 C C . ILE A 1 97 ? 24.114 6.054 -26.664 1.00 91.62 97 ILE A C 1
ATOM 767 O O . ILE A 1 97 ? 24.425 7.062 -26.029 1.00 91.62 97 ILE A O 1
ATOM 771 N N . LYS A 1 98 ? 22.839 5.658 -26.780 1.00 94.50 98 LYS A N 1
ATOM 772 C CA . LYS A 1 98 ? 21.705 6.369 -26.167 1.00 94.50 98 LYS A CA 1
ATOM 773 C C . LYS A 1 98 ? 21.873 6.533 -24.656 1.00 94.50 98 LYS A C 1
ATOM 775 O O . LYS A 1 98 ? 21.593 7.601 -24.117 1.00 94.50 98 LYS A O 1
ATOM 780 N N . ARG A 1 99 ? 22.398 5.512 -23.966 1.00 93.19 99 ARG A N 1
ATOM 781 C CA . ARG A 1 99 ? 22.717 5.575 -22.528 1.00 93.19 99 ARG A CA 1
ATOM 782 C C . ARG A 1 99 ? 23.738 6.670 -22.223 1.00 93.19 99 ARG A C 1
ATOM 784 O O . ARG A 1 99 ? 23.513 7.448 -21.302 1.00 93.19 99 ARG A O 1
ATOM 791 N N . TYR A 1 100 ? 24.823 6.747 -22.997 1.00 88.06 100 TYR A N 1
ATOM 792 C CA . TYR A 1 100 ? 25.878 7.757 -22.826 1.00 88.06 100 TYR A CA 1
ATOM 793 C C . TYR A 1 100 ? 25.407 9.181 -23.132 1.00 88.06 100 TYR A C 1
ATOM 795 O O . TYR A 1 100 ? 25.854 10.122 -22.481 1.00 88.06 100 TYR A O 1
ATOM 803 N N . LYS A 1 101 ? 24.452 9.342 -24.054 1.00 88.94 101 LYS A N 1
ATOM 804 C CA . LYS A 1 101 ? 23.791 10.628 -24.330 1.00 88.94 101 LYS A CA 1
ATOM 805 C C . LYS A 1 101 ? 22.765 11.037 -23.258 1.00 88.94 101 LYS A C 1
ATOM 807 O O . LYS A 1 101 ? 22.225 12.136 -23.324 1.00 88.94 101 LYS A O 1
ATOM 812 N N . GLY A 1 102 ? 22.482 10.177 -22.273 1.00 89.25 102 GLY A N 1
ATOM 813 C CA . GLY A 1 102 ? 21.456 10.406 -21.244 1.00 89.25 102 GLY A CA 1
ATOM 814 C C . GLY A 1 102 ? 20.024 10.094 -21.701 1.00 89.25 102 GLY A C 1
ATOM 815 O O . GLY A 1 102 ? 19.063 10.339 -20.972 1.00 89.25 102 GLY A O 1
ATOM 816 N N . GLU A 1 103 ? 19.858 9.505 -22.885 1.00 94.88 103 GLU A N 1
ATOM 817 C CA . GLU A 1 103 ? 18.576 9.130 -23.492 1.00 94.88 103 GLU A CA 1
ATOM 818 C C . GLU A 1 103 ? 18.113 7.762 -22.946 1.00 94.88 103 GLU A C 1
ATOM 820 O O . GLU A 1 103 ? 17.946 6.766 -23.653 1.00 94.88 103 GLU A O 1
ATOM 825 N N . PHE A 1 104 ? 17.934 7.695 -21.624 1.00 95.81 104 PHE A N 1
ATOM 826 C CA . PHE A 1 104 ? 17.794 6.449 -20.862 1.00 95.81 104 PHE A CA 1
ATOM 827 C C . PHE A 1 104 ? 16.620 5.554 -21.281 1.00 95.81 104 PHE A C 1
ATOM 829 O O . PHE A 1 104 ? 16.748 4.330 -21.298 1.00 95.81 104 PHE A O 1
ATOM 836 N N . LYS A 1 105 ? 15.468 6.138 -21.628 1.00 95.44 105 LYS A N 1
ATOM 837 C CA . LYS A 1 105 ? 14.286 5.361 -22.035 1.00 95.44 105 LYS A CA 1
ATOM 838 C C . LYS A 1 105 ? 14.491 4.664 -23.376 1.00 95.44 105 LYS A C 1
ATOM 840 O O . LYS A 1 105 ? 14.156 3.490 -23.511 1.00 95.44 105 LYS A O 1
ATOM 845 N N . GLU A 1 106 ? 15.057 5.375 -24.349 1.00 95.25 106 GLU A N 1
ATOM 846 C CA . GLU A 1 106 ? 15.398 4.794 -25.650 1.00 95.25 106 GLU A CA 1
ATOM 847 C C . GLU A 1 106 ? 16.469 3.719 -25.502 1.00 95.25 106 GLU A C 1
ATOM 849 O O . GLU A 1 106 ? 16.323 2.637 -26.066 1.00 95.25 106 GLU A O 1
ATOM 854 N N . SER A 1 107 ? 17.480 3.965 -24.661 1.00 96.44 107 SER A N 1
ATOM 855 C CA . SER A 1 107 ? 18.500 2.970 -24.325 1.00 96.44 107 SER A CA 1
ATOM 856 C C . SER A 1 107 ? 17.893 1.654 -23.821 1.00 96.44 107 SER A C 1
ATOM 858 O O . SER A 1 107 ? 18.198 0.593 -24.369 1.00 96.44 107 SER A O 1
ATOM 860 N N . LEU A 1 108 ? 16.993 1.706 -22.826 1.00 96.31 108 LEU A N 1
ATOM 861 C CA . LEU A 1 108 ? 16.330 0.504 -22.295 1.00 96.31 108 LEU A CA 1
ATOM 862 C C . LEU A 1 108 ? 15.543 -0.234 -23.370 1.00 96.31 108 LEU A C 1
ATOM 864 O O . LEU A 1 108 ? 15.662 -1.452 -23.473 1.00 96.31 108 LEU A O 1
ATOM 868 N N . ASN A 1 109 ? 14.767 0.495 -24.172 1.00 94.94 109 ASN A N 1
ATOM 869 C CA . ASN A 1 109 ? 13.959 -0.098 -25.233 1.00 94.94 109 ASN A CA 1
ATOM 870 C C . ASN A 1 109 ? 14.829 -0.802 -26.280 1.00 94.94 109 ASN A C 1
ATOM 872 O O . ASN A 1 109 ? 14.530 -1.932 -26.662 1.00 94.94 109 ASN A O 1
ATOM 876 N N . LEU A 1 110 ? 15.917 -0.166 -26.718 1.00 96.31 110 LEU A N 1
ATOM 877 C CA . LEU A 1 110 ? 16.834 -0.730 -27.707 1.00 96.31 110 LEU A CA 1
ATOM 878 C C . LEU A 1 110 ? 17.569 -1.956 -27.167 1.00 96.31 110 LEU A C 1
ATOM 880 O O . LEU A 1 110 ? 17.608 -2.989 -27.828 1.00 96.31 110 LEU A O 1
ATOM 884 N N . ILE A 1 111 ? 18.093 -1.899 -25.944 1.00 96.69 111 ILE A N 1
ATOM 885 C CA . ILE A 1 111 ? 18.821 -3.041 -25.381 1.00 96.69 111 ILE A CA 1
ATOM 886 C C . ILE A 1 111 ? 17.858 -4.198 -25.071 1.00 96.69 111 ILE A C 1
ATOM 888 O O . ILE A 1 111 ? 18.175 -5.353 -25.359 1.00 96.69 111 ILE A O 1
ATOM 892 N N . ALA A 1 112 ? 16.645 -3.917 -24.580 1.00 96.31 112 ALA A N 1
ATOM 893 C CA . ALA A 1 112 ? 15.607 -4.935 -24.410 1.00 96.31 112 ALA A CA 1
ATOM 894 C C . ALA A 1 112 ? 15.183 -5.553 -25.755 1.00 96.31 112 ALA A C 1
ATOM 896 O O . ALA A 1 112 ? 15.002 -6.770 -25.837 1.00 96.31 112 ALA A O 1
ATOM 897 N N . LYS A 1 113 ? 15.090 -4.747 -26.824 1.00 95.69 113 LYS A N 1
ATOM 898 C CA . LYS A 1 113 ? 14.863 -5.235 -28.192 1.00 95.69 113 LYS A CA 1
ATOM 899 C C . LYS A 1 113 ? 16.006 -6.139 -28.655 1.00 95.69 113 LYS A C 1
ATOM 901 O O . LYS A 1 113 ? 15.724 -7.192 -29.213 1.00 95.69 113 LYS A O 1
ATOM 906 N N . SER A 1 114 ? 17.265 -5.795 -28.378 1.00 96.94 114 SER A N 1
ATOM 907 C CA . SER A 1 114 ? 18.409 -6.665 -28.697 1.00 96.94 114 SER A CA 1
ATOM 908 C C . SER A 1 114 ? 18.293 -8.036 -28.027 1.00 96.94 114 SER A C 1
ATOM 910 O O . SER A 1 114 ? 18.451 -9.060 -28.685 1.00 96.94 114 SER A O 1
ATOM 912 N N . VAL A 1 115 ? 17.933 -8.074 -26.738 1.00 96.50 115 VAL A N 1
ATOM 913 C CA . VAL A 1 115 ? 17.698 -9.334 -26.008 1.00 96.50 115 VAL A CA 1
ATOM 914 C C . VAL A 1 115 ? 16.529 -10.133 -26.596 1.00 96.50 115 VAL A C 1
ATOM 916 O O . VAL A 1 115 ? 16.533 -11.360 -26.540 1.00 96.50 115 VAL A O 1
ATOM 919 N N . ALA A 1 116 ? 15.509 -9.465 -27.139 1.00 94.88 116 ALA A N 1
ATOM 920 C CA . ALA A 1 116 ? 14.397 -10.138 -27.806 1.00 94.88 116 ALA A CA 1
ATOM 921 C C . ALA A 1 116 ? 14.785 -10.700 -29.186 1.00 94.88 116 ALA A C 1
ATOM 923 O O . ALA A 1 116 ? 14.288 -11.761 -29.555 1.00 94.88 116 ALA A O 1
ATOM 924 N N . LEU A 1 117 ? 15.662 -10.007 -29.921 1.00 95.25 117 LEU A N 1
ATOM 925 C CA . LEU A 1 117 ? 16.184 -10.443 -31.221 1.00 95.25 117 LEU A CA 1
ATOM 926 C C . LEU A 1 117 ? 17.128 -11.645 -31.087 1.00 95.25 117 LEU A C 1
ATOM 928 O O . LEU A 1 117 ? 17.017 -12.585 -31.868 1.00 95.25 117 LEU A O 1
ATOM 932 N N . ASP A 1 118 ? 18.010 -11.640 -30.083 1.00 94.69 118 ASP A N 1
ATOM 933 C CA . ASP A 1 118 ? 18.853 -12.788 -29.739 1.00 94.69 118 ASP A CA 1
ATOM 934 C C . ASP A 1 118 ? 18.833 -13.074 -28.224 1.00 94.69 118 ASP A C 1
ATOM 936 O O . ASP A 1 118 ? 19.649 -12.537 -27.462 1.00 94.69 118 ASP A O 1
ATOM 940 N N . PRO A 1 119 ? 17.937 -13.968 -27.762 1.00 93.00 119 PRO A N 1
ATOM 941 C CA . PRO A 1 119 ? 17.883 -14.390 -26.363 1.00 93.00 119 PRO A CA 1
ATOM 942 C C . PRO A 1 119 ? 19.142 -15.123 -25.871 1.00 93.00 119 PRO A C 1
ATOM 944 O O . PRO A 1 119 ? 19.345 -15.219 -24.656 1.00 93.00 119 PRO A O 1
ATOM 947 N N . GLY A 1 120 ? 19.963 -15.662 -26.784 1.00 93.12 120 GLY A N 1
ATOM 948 C CA . GLY A 1 120 ? 21.222 -16.343 -26.476 1.00 93.12 120 GLY A CA 1
ATOM 949 C C . GLY A 1 120 ? 22.372 -15.378 -26.183 1.00 93.12 120 GLY A C 1
ATOM 950 O O . GLY A 1 120 ? 23.309 -15.748 -25.472 1.00 93.12 120 GLY A O 1
ATOM 951 N N . SER A 1 121 ? 22.274 -14.127 -26.648 1.00 93.56 121 SER A N 1
ATOM 952 C CA . SER A 1 121 ? 23.297 -13.098 -26.468 1.00 93.56 121 SER A CA 1
ATOM 953 C C . SER A 1 121 ? 23.526 -12.776 -24.989 1.00 93.56 121 SER A C 1
ATOM 955 O O . SER A 1 121 ? 22.747 -12.074 -24.335 1.00 93.56 121 SER A O 1
ATOM 957 N N . GLU A 1 122 ? 24.635 -13.264 -24.437 1.00 94.06 122 GLU A N 1
ATOM 958 C CA . GLU A 1 122 ? 25.080 -12.895 -23.092 1.00 94.06 122 GLU A CA 1
ATOM 959 C C . GLU A 1 122 ? 25.414 -11.401 -23.008 1.00 94.06 122 GLU A C 1
ATOM 961 O O . GLU A 1 122 ? 24.960 -10.727 -22.085 1.00 94.06 122 GLU A O 1
ATOM 966 N N . ALA A 1 123 ? 26.079 -10.853 -24.030 1.00 92.06 123 ALA A N 1
ATOM 967 C CA . ALA A 1 123 ? 26.402 -9.431 -24.111 1.00 92.06 123 ALA A CA 1
ATOM 968 C C . ALA A 1 123 ? 25.152 -8.536 -24.036 1.00 92.06 123 ALA A C 1
ATOM 970 O O . ALA A 1 123 ? 25.154 -7.549 -23.301 1.00 92.06 123 ALA A O 1
ATOM 971 N N . SER A 1 124 ? 24.063 -8.889 -24.732 1.00 93.88 124 SER A N 1
ATOM 972 C CA . SER A 1 124 ? 22.813 -8.110 -24.677 1.00 93.88 124 SER A CA 1
ATOM 973 C C . SER A 1 124 ? 22.177 -8.152 -23.289 1.00 93.88 124 SER A C 1
ATOM 975 O O . SER A 1 124 ? 21.675 -7.136 -22.809 1.00 93.88 124 SER A O 1
ATOM 977 N N . ARG A 1 125 ? 22.226 -9.308 -22.614 1.00 95.06 125 ARG A N 1
ATOM 978 C CA . ARG A 1 125 ? 21.700 -9.463 -21.249 1.00 95.06 125 ARG A CA 1
ATOM 979 C C . ARG A 1 125 ? 22.522 -8.681 -20.225 1.00 95.06 125 ARG A C 1
ATOM 981 O O . ARG A 1 125 ? 21.923 -7.984 -19.410 1.00 95.06 125 ARG A O 1
ATOM 988 N N . ILE A 1 126 ? 23.854 -8.739 -20.306 1.00 95.31 126 ILE A N 1
ATOM 989 C CA . ILE A 1 126 ? 24.760 -7.957 -19.449 1.00 95.31 126 ILE A CA 1
ATOM 990 C C . ILE A 1 126 ? 24.506 -6.460 -19.646 1.00 95.31 126 ILE A C 1
ATOM 992 O O . ILE A 1 126 ? 24.267 -5.744 -18.677 1.00 95.31 126 ILE A O 1
ATOM 996 N N . ASN A 1 127 ? 24.446 -5.990 -20.895 1.00 94.69 127 ASN A N 1
ATOM 997 C CA . ASN A 1 127 ? 24.168 -4.581 -21.175 1.00 94.69 127 ASN A CA 1
ATOM 998 C C . ASN A 1 127 ? 22.779 -4.146 -20.685 1.00 94.69 127 ASN A C 1
ATOM 1000 O O . ASN A 1 127 ? 22.624 -3.010 -20.235 1.00 94.69 127 ASN A O 1
ATOM 1004 N N . LEU A 1 128 ? 21.771 -5.027 -20.730 1.00 96.38 128 LEU A N 1
ATOM 1005 C CA . LEU A 1 128 ? 20.446 -4.727 -20.181 1.00 96.38 128 LEU A CA 1
ATOM 1006 C C . LEU A 1 128 ? 20.500 -4.578 -18.659 1.00 96.38 128 LEU A C 1
ATOM 1008 O O . LEU A 1 128 ? 19.951 -3.617 -18.121 1.00 96.38 128 LEU A O 1
ATOM 1012 N N . GLN A 1 129 ? 21.186 -5.499 -17.977 1.00 95.94 129 GLN A N 1
ATOM 1013 C CA . GLN A 1 129 ? 21.401 -5.447 -16.533 1.00 95.94 129 GLN A CA 1
ATOM 1014 C C . GLN A 1 129 ? 22.127 -4.156 -16.127 1.00 95.94 129 GLN A C 1
ATOM 1016 O O . GLN A 1 129 ? 21.660 -3.441 -15.240 1.00 95.94 129 GLN A O 1
ATOM 1021 N N . GLU A 1 130 ? 23.219 -3.811 -16.810 1.00 94.69 130 GLU A N 1
ATOM 1022 C CA . GLU A 1 130 ? 23.949 -2.562 -16.580 1.00 94.69 130 GLU A CA 1
ATOM 1023 C C . GLU A 1 130 ? 23.071 -1.329 -16.801 1.00 94.69 130 GLU A C 1
ATOM 1025 O O . GLU A 1 130 ? 23.088 -0.405 -15.989 1.00 94.69 130 GLU A O 1
ATOM 1030 N N . SER A 1 131 ? 22.266 -1.310 -17.868 1.00 95.62 131 SER A N 1
ATOM 1031 C CA . SER A 1 131 ? 21.348 -0.201 -18.141 1.00 95.62 131 SER A CA 1
ATOM 1032 C C . SER A 1 131 ? 20.315 -0.033 -17.038 1.00 95.62 131 SER A C 1
ATOM 1034 O O . SER A 1 131 ? 20.068 1.093 -16.612 1.00 95.62 131 SER A O 1
ATOM 1036 N N . ILE A 1 132 ? 19.752 -1.128 -16.520 1.00 97.00 132 ILE A N 1
ATOM 1037 C CA . ILE A 1 132 ? 18.827 -1.076 -15.382 1.00 97.00 132 ILE A CA 1
ATOM 1038 C C . ILE A 1 132 ? 19.510 -0.426 -14.171 1.00 97.00 132 ILE A C 1
ATOM 1040 O O . ILE A 1 132 ? 18.920 0.457 -13.548 1.00 97.00 132 ILE A O 1
ATOM 1044 N N . ILE A 1 133 ? 20.753 -0.807 -13.860 1.00 95.06 133 ILE A N 1
ATOM 1045 C CA . ILE A 1 133 ? 21.511 -0.257 -12.724 1.00 95.06 133 ILE A CA 1
ATOM 1046 C C . ILE A 1 133 ? 21.809 1.235 -12.928 1.00 95.06 133 ILE A C 1
ATOM 1048 O O . ILE A 1 133 ? 21.501 2.048 -12.056 1.00 95.06 133 ILE A O 1
ATOM 1052 N N . ILE A 1 134 ? 22.358 1.613 -14.086 1.00 95.19 134 ILE A N 1
ATOM 1053 C CA . ILE A 1 134 ? 22.704 3.006 -14.416 1.00 95.19 134 ILE A CA 1
ATOM 1054 C C . ILE A 1 134 ? 21.467 3.905 -14.329 1.00 95.19 134 ILE A C 1
ATOM 1056 O O . ILE A 1 134 ? 21.514 4.981 -13.735 1.00 95.19 134 ILE A O 1
ATOM 1060 N N . ILE A 1 135 ? 20.337 3.449 -14.864 1.00 96.56 135 ILE A N 1
ATOM 1061 C CA . ILE A 1 135 ? 19.107 4.244 -14.910 1.00 96.56 135 ILE A CA 1
ATOM 1062 C C . ILE A 1 135 ? 18.441 4.307 -13.535 1.00 96.56 135 ILE A C 1
ATOM 1064 O O . ILE A 1 135 ? 17.896 5.348 -13.170 1.00 96.56 135 ILE A O 1
ATOM 1068 N N . SER A 1 136 ? 18.546 3.248 -12.728 1.00 97.00 136 SER A N 1
ATOM 1069 C CA . SER A 1 136 ? 18.109 3.270 -11.325 1.00 97.00 136 SER A CA 1
ATOM 1070 C C . SER A 1 136 ? 18.910 4.293 -10.511 1.00 97.00 136 SER A C 1
ATOM 1072 O O . SER A 1 136 ? 18.330 5.050 -9.727 1.00 97.00 136 SER A O 1
ATOM 1074 N N . ASN A 1 137 ? 20.223 4.390 -10.747 1.00 95.69 137 ASN A N 1
ATOM 1075 C CA . ASN A 1 137 ? 21.083 5.402 -10.129 1.00 95.69 137 ASN A CA 1
ATOM 1076 C C . ASN A 1 137 ? 20.720 6.821 -10.590 1.00 95.69 137 ASN A C 1
ATOM 1078 O O . ASN A 1 137 ? 20.588 7.713 -9.752 1.00 95.69 137 ASN A O 1
ATOM 1082 N N . ALA A 1 138 ? 20.470 7.026 -11.887 1.00 96.38 138 ALA A N 1
ATOM 1083 C CA . ALA A 1 138 ? 19.991 8.308 -12.408 1.00 96.38 138 ALA A CA 1
ATOM 1084 C C . ALA A 1 138 ? 18.639 8.707 -11.784 1.00 96.38 138 ALA A C 1
ATOM 1086 O O . ALA A 1 138 ? 18.453 9.847 -11.356 1.00 96.38 138 ALA A O 1
ATOM 1087 N N . ALA A 1 139 ? 17.713 7.756 -11.629 1.00 97.94 139 ALA A N 1
ATOM 1088 C CA . ALA A 1 139 ? 16.459 7.987 -10.917 1.00 97.94 139 ALA A CA 1
ATOM 1089 C C . ALA A 1 139 ? 16.687 8.338 -9.434 1.00 97.94 139 ALA A C 1
ATOM 1091 O O . ALA A 1 139 ? 15.963 9.163 -8.880 1.00 97.94 139 ALA A O 1
ATOM 1092 N N . ALA A 1 140 ? 17.702 7.762 -8.780 1.00 97.50 140 ALA A N 1
ATOM 1093 C CA . ALA A 1 140 ? 18.046 8.081 -7.393 1.00 97.50 140 ALA A CA 1
ATOM 1094 C C . ALA A 1 140 ? 18.657 9.485 -7.260 1.00 97.50 140 ALA A C 1
ATOM 1096 O O . ALA A 1 140 ? 18.435 10.173 -6.264 1.00 97.50 140 ALA A O 1
ATOM 1097 N N . GLU A 1 141 ? 19.418 9.939 -8.255 1.00 97.31 141 GLU A N 1
ATOM 1098 C CA . GLU A 1 141 ? 19.902 11.319 -8.330 1.00 97.31 141 GLU A CA 1
ATOM 1099 C C . GLU A 1 141 ? 18.767 12.322 -8.506 1.00 97.31 141 GLU A C 1
ATOM 1101 O O . GLU A 1 141 ? 18.732 13.321 -7.789 1.00 97.31 141 GLU A O 1
ATOM 1106 N N . LEU A 1 142 ? 17.821 12.040 -9.404 1.00 97.88 142 LEU A N 1
ATOM 1107 C CA . LEU A 1 142 ? 16.624 12.864 -9.586 1.00 97.88 142 LEU A CA 1
ATOM 1108 C C . LEU A 1 142 ? 15.791 12.920 -8.304 1.00 97.88 142 LEU A C 1
ATOM 1110 O O . LEU A 1 142 ? 15.415 14.002 -7.864 1.00 97.88 142 LEU A O 1
ATOM 1114 N N . TYR A 1 143 ? 15.604 11.776 -7.640 1.00 97.50 143 TYR A N 1
ATOM 1115 C CA . TYR A 1 143 ? 14.941 11.706 -6.338 1.00 97.50 143 TYR A CA 1
ATOM 1116 C C . TYR A 1 143 ? 15.638 12.591 -5.292 1.00 97.50 143 TYR A C 1
ATOM 1118 O O . TYR A 1 143 ? 14.974 13.333 -4.577 1.00 97.50 143 TYR A O 1
ATOM 1126 N N . ARG A 1 144 ? 16.978 12.563 -5.212 1.00 97.25 144 ARG A N 1
ATOM 1127 C CA . ARG A 1 144 ? 17.754 13.424 -4.294 1.00 97.25 144 ARG A CA 1
ATOM 1128 C C . ARG A 1 144 ? 17.639 14.917 -4.615 1.00 97.25 144 ARG A C 1
ATOM 1130 O O . ARG A 1 144 ? 17.859 15.735 -3.728 1.00 97.25 144 ARG A O 1
ATOM 1137 N N . LYS A 1 145 ? 17.316 15.264 -5.860 1.00 97.56 145 LYS A N 1
ATOM 1138 C CA . LYS A 1 145 ? 17.063 16.636 -6.322 1.00 97.56 145 LYS A CA 1
ATOM 1139 C C . LYS A 1 145 ? 15.587 17.042 -6.207 1.00 97.56 145 LYS A C 1
ATOM 1141 O O . LYS A 1 145 ? 15.215 18.069 -6.764 1.00 97.56 145 LYS A O 1
ATOM 1146 N N . ASP A 1 146 ? 14.755 16.252 -5.521 1.00 96.31 146 ASP A N 1
ATOM 1147 C CA . ASP A 1 146 ? 13.299 16.436 -5.414 1.00 96.31 146 ASP A CA 1
ATOM 1148 C C . ASP A 1 146 ? 12.535 16.375 -6.756 1.00 96.31 146 ASP A C 1
ATOM 1150 O O . ASP A 1 146 ? 11.352 16.722 -6.829 1.00 96.31 146 ASP A O 1
ATOM 1154 N N . ASP A 1 147 ? 13.169 15.873 -7.819 1.00 97.44 147 ASP A N 1
ATOM 1155 C CA . ASP A 1 147 ? 12.550 15.676 -9.131 1.00 97.44 147 ASP A CA 1
ATOM 1156 C C . ASP A 1 147 ? 11.909 14.283 -9.228 1.00 97.44 147 ASP A C 1
ATOM 1158 O O . ASP A 1 147 ? 12.338 13.381 -9.957 1.00 97.44 147 ASP A O 1
ATOM 1162 N N . PHE A 1 148 ? 10.863 14.087 -8.426 1.00 97.50 148 PHE A N 1
ATOM 1163 C CA . PHE A 1 148 ? 10.170 12.802 -8.319 1.00 97.50 148 PHE A CA 1
ATOM 1164 C C . PHE A 1 148 ? 9.437 12.403 -9.601 1.00 97.50 148 PHE A C 1
ATOM 1166 O O . PHE A 1 148 ? 9.255 11.212 -9.851 1.00 97.50 148 PHE A O 1
ATOM 1173 N N . VAL A 1 149 ? 9.013 13.377 -10.411 1.00 97.56 149 VAL A N 1
ATOM 1174 C CA . VAL A 1 149 ? 8.283 13.121 -11.659 1.00 97.56 149 VAL A CA 1
ATOM 1175 C C . VAL A 1 149 ? 9.216 12.473 -12.676 1.00 97.56 149 VAL A C 1
ATOM 1177 O O . VAL A 1 149 ? 8.887 11.415 -13.218 1.00 97.56 149 VAL A O 1
ATOM 1180 N N . ASN A 1 150 ? 10.407 13.041 -12.889 1.00 96.88 150 ASN A N 1
ATOM 1181 C CA . ASN A 1 150 ? 11.376 12.445 -13.804 1.00 96.88 150 ASN A CA 1
ATOM 1182 C C . ASN A 1 150 ? 11.990 11.161 -13.232 1.00 96.88 150 ASN A C 1
ATOM 1184 O O . ASN A 1 150 ? 12.202 10.209 -13.984 1.00 96.88 150 ASN A O 1
ATOM 1188 N N . ALA A 1 151 ? 12.186 11.071 -11.911 1.00 98.12 151 ALA A N 1
ATOM 1189 C CA . ALA A 1 151 ? 12.601 9.822 -11.273 1.00 98.12 151 ALA A CA 1
ATOM 1190 C C . ALA A 1 151 ? 11.590 8.689 -11.538 1.00 98.12 151 ALA A C 1
ATOM 1192 O O . ALA A 1 151 ? 11.968 7.618 -12.012 1.00 98.12 151 ALA A O 1
ATOM 1193 N N . ALA A 1 152 ? 10.296 8.935 -11.306 1.00 97.88 152 ALA A N 1
ATOM 1194 C CA . ALA A 1 152 ? 9.236 7.962 -11.568 1.00 97.88 152 ALA A CA 1
ATOM 1195 C C . ALA A 1 152 ? 9.166 7.567 -13.044 1.00 97.88 152 ALA A C 1
ATOM 1197 O O . ALA A 1 152 ? 9.057 6.389 -13.358 1.00 97.88 152 ALA A O 1
ATOM 1198 N N . SER A 1 153 ? 9.315 8.537 -13.942 1.00 97.50 153 SER A N 1
ATOM 1199 C CA . SER A 1 153 ? 9.345 8.337 -15.391 1.00 97.50 153 SER A CA 1
ATOM 1200 C C . SER A 1 153 ? 10.436 7.345 -15.838 1.00 97.50 153 SER A C 1
ATOM 1202 O O . SER A 1 153 ? 10.200 6.532 -16.736 1.00 97.50 153 SER A O 1
ATOM 1204 N N . LEU A 1 154 ? 11.619 7.366 -15.207 1.00 97.94 154 LEU A N 1
ATOM 1205 C CA . LEU A 1 154 ? 12.691 6.390 -15.453 1.00 97.94 154 LEU A CA 1
ATOM 1206 C C . LEU A 1 154 ? 12.392 5.021 -14.828 1.00 97.94 154 LEU A C 1
ATOM 1208 O O . LEU A 1 154 ? 12.596 3.990 -15.469 1.00 97.94 154 LEU A O 1
ATOM 1212 N N . LEU A 1 155 ? 11.874 4.999 -13.599 1.00 97.88 155 LEU A N 1
ATOM 1213 C CA . LEU A 1 155 ? 11.520 3.759 -12.901 1.00 97.88 155 LEU A CA 1
ATOM 1214 C C . LEU A 1 155 ? 10.381 3.008 -13.607 1.00 97.88 155 LEU A C 1
ATOM 1216 O O . LEU A 1 155 ? 10.428 1.786 -13.720 1.00 97.88 155 LEU A O 1
ATOM 1220 N N . GLU A 1 156 ? 9.395 3.723 -14.151 1.00 96.56 156 GLU A N 1
ATOM 1221 C CA . GLU A 1 156 ? 8.335 3.162 -14.997 1.00 96.56 156 GLU A CA 1
ATOM 1222 C C . GLU A 1 156 ? 8.916 2.470 -16.237 1.00 96.56 156 GLU A C 1
ATOM 1224 O O . GLU A 1 156 ? 8.519 1.347 -16.558 1.00 96.56 156 GLU A O 1
ATOM 1229 N N . ALA A 1 157 ? 9.899 3.092 -16.901 1.00 96.31 157 ALA A N 1
ATOM 1230 C CA . ALA A 1 157 ? 10.569 2.491 -18.053 1.00 96.31 157 ALA A CA 1
ATOM 1231 C C . ALA A 1 157 ? 11.286 1.187 -17.668 1.00 96.31 157 ALA A C 1
ATOM 1233 O O . ALA A 1 157 ? 11.134 0.179 -18.357 1.00 96.31 157 ALA A O 1
ATOM 1234 N N . ILE A 1 158 ? 11.978 1.163 -16.525 1.00 96.94 158 ILE A N 1
ATOM 1235 C CA . ILE A 1 158 ? 12.608 -0.058 -16.001 1.00 96.94 158 ILE A CA 1
ATOM 1236 C C . ILE A 1 158 ? 11.557 -1.136 -15.685 1.00 96.94 158 ILE A C 1
ATOM 1238 O O . ILE A 1 158 ? 11.732 -2.297 -16.046 1.00 96.94 158 ILE A O 1
ATOM 1242 N N . LEU A 1 159 ? 10.448 -0.789 -15.027 1.00 95.06 159 LEU A N 1
ATOM 1243 C CA . LEU A 1 159 ? 9.406 -1.757 -14.661 1.00 95.06 159 LEU A CA 1
ATOM 1244 C C . LEU A 1 159 ? 8.664 -2.329 -15.879 1.00 95.06 159 LEU A C 1
ATOM 1246 O O . LEU A 1 159 ? 8.185 -3.465 -15.817 1.00 95.06 159 LEU A O 1
ATOM 1250 N N . SER A 1 160 ? 8.597 -1.583 -16.985 1.00 93.31 160 SER A N 1
ATOM 1251 C CA . SER A 1 160 ? 7.951 -2.026 -18.227 1.00 93.31 160 SER A CA 1
ATOM 1252 C C . SER A 1 160 ? 8.635 -3.244 -18.863 1.00 93.31 160 SER A C 1
ATOM 1254 O O . SER A 1 160 ? 7.962 -4.083 -19.461 1.00 93.31 160 SER A O 1
ATOM 1256 N N . ILE A 1 161 ? 9.948 -3.403 -18.652 1.00 92.44 161 ILE A N 1
ATOM 1257 C CA . ILE A 1 161 ? 10.740 -4.518 -19.193 1.00 92.44 161 ILE A CA 1
ATOM 1258 C C . ILE A 1 161 ? 10.828 -5.725 -18.244 1.00 92.44 161 ILE A C 1
ATOM 1260 O O . ILE A 1 161 ? 11.574 -6.661 -18.515 1.00 92.44 161 ILE A O 1
ATOM 1264 N N . ARG A 1 162 ? 10.065 -5.739 -17.139 1.00 92.12 162 ARG A N 1
ATOM 1265 C CA . ARG A 1 162 ? 10.029 -6.833 -16.143 1.00 92.12 162 ARG A CA 1
ATOM 1266 C C . ARG A 1 162 ? 11.429 -7.190 -15.607 1.00 92.12 162 ARG A C 1
ATOM 1268 O O . ARG A 1 162 ? 11.936 -8.294 -15.833 1.00 92.12 162 ARG A O 1
ATOM 1275 N N . PRO A 1 163 ? 12.055 -6.279 -14.844 1.00 92.00 163 PRO A N 1
ATOM 1276 C CA . PRO A 1 163 ? 13.489 -6.300 -14.557 1.00 92.00 163 PRO A CA 1
ATOM 1277 C C . PRO A 1 163 ? 13.946 -7.523 -13.749 1.00 92.00 163 PRO A C 1
ATOM 1279 O O . PRO A 1 163 ? 15.090 -7.939 -13.895 1.00 92.00 163 PRO A O 1
ATOM 1282 N N . LYS A 1 164 ? 13.057 -8.166 -12.972 1.00 90.75 164 LYS A N 1
ATOM 1283 C CA . LYS A 1 164 ? 13.346 -9.388 -12.186 1.00 90.75 164 LYS A CA 1
ATOM 1284 C C . LYS A 1 164 ? 13.948 -10.541 -13.000 1.00 90.75 164 LYS A C 1
ATOM 1286 O O . LYS A 1 164 ? 14.563 -11.423 -12.420 1.00 90.75 164 LYS A O 1
ATOM 1291 N N . ARG A 1 165 ? 13.750 -10.560 -14.323 1.00 90.19 165 ARG A N 1
ATOM 1292 C CA . ARG A 1 165 ? 14.340 -11.568 -15.216 1.00 90.19 165 ARG A CA 1
ATOM 1293 C C . ARG A 1 165 ? 15.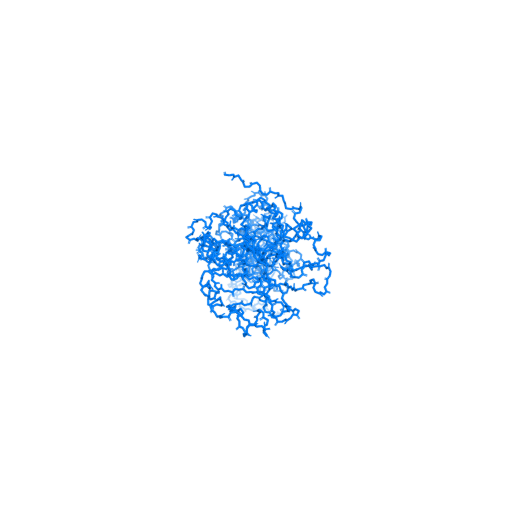844 -11.361 -15.447 1.00 90.19 165 ARG A C 1
ATOM 1295 O O . ARG A 1 165 ? 16.522 -12.307 -15.836 1.00 90.19 165 ARG A O 1
ATOM 1302 N N . TYR A 1 166 ? 16.337 -10.139 -15.264 1.00 91.25 166 TYR A N 1
ATOM 1303 C CA . TYR A 1 166 ? 17.658 -9.707 -15.729 1.00 91.25 166 TYR A CA 1
ATOM 1304 C C . TYR A 1 166 ? 18.596 -9.263 -14.606 1.00 91.25 166 TYR A C 1
ATOM 1306 O O . TYR A 1 166 ? 19.790 -9.130 -14.840 1.00 91.25 166 TYR A O 1
ATOM 1314 N N . ILE A 1 167 ? 18.071 -9.014 -13.406 1.00 93.44 167 ILE A N 1
ATOM 1315 C CA . ILE A 1 167 ? 18.848 -8.530 -12.258 1.00 93.44 167 ILE A CA 1
ATOM 1316 C C . ILE A 1 167 ? 18.748 -9.502 -11.083 1.00 93.44 167 ILE A C 1
ATOM 1318 O O . ILE A 1 167 ? 17.825 -10.316 -11.015 1.00 93.44 167 ILE A O 1
ATOM 1322 N N . SER A 1 168 ? 19.689 -9.402 -10.142 1.00 93.31 168 SER A N 1
ATOM 1323 C CA . SER A 1 168 ? 19.678 -10.218 -8.927 1.00 93.31 168 SER A CA 1
ATOM 1324 C C . SER A 1 168 ? 18.454 -9.922 -8.047 1.00 93.31 168 SER A C 1
ATOM 1326 O O . SER A 1 168 ? 17.825 -8.864 -8.152 1.00 93.31 168 SER A O 1
ATOM 1328 N N . ALA A 1 169 ? 18.116 -10.842 -7.139 1.00 91.25 169 ALA A N 1
ATOM 1329 C CA . ALA A 1 169 ? 17.029 -10.628 -6.183 1.00 91.25 169 ALA A CA 1
ATOM 1330 C C . ALA A 1 169 ? 17.268 -9.384 -5.302 1.00 91.25 169 ALA A C 1
ATOM 1332 O O . ALA A 1 169 ? 16.330 -8.627 -5.047 1.00 91.25 169 ALA A O 1
ATOM 1333 N N . ASP A 1 170 ? 18.520 -9.135 -4.911 1.00 92.44 170 ASP A N 1
ATOM 1334 C CA . ASP A 1 170 ? 18.906 -7.977 -4.101 1.00 92.44 170 ASP A CA 1
ATOM 1335 C C . ASP A 1 170 ? 18.765 -6.662 -4.877 1.00 92.44 170 ASP A C 1
ATOM 1337 O O . ASP A 1 170 ? 18.223 -5.683 -4.358 1.00 92.44 170 ASP A O 1
ATOM 1341 N N . ASP A 1 171 ? 19.191 -6.638 -6.144 1.00 92.12 171 ASP A N 1
ATOM 1342 C CA . ASP A 1 171 ? 18.997 -5.483 -7.028 1.00 92.12 171 ASP A CA 1
ATOM 1343 C C . ASP A 1 171 ? 17.517 -5.187 -7.242 1.00 92.12 171 ASP A C 1
ATOM 1345 O O . ASP A 1 171 ? 17.088 -4.035 -7.153 1.00 92.12 171 ASP A O 1
ATOM 1349 N N . ALA A 1 172 ? 16.722 -6.233 -7.470 1.00 92.38 172 ALA A N 1
ATOM 1350 C CA . ALA A 1 172 ? 15.283 -6.109 -7.603 1.00 92.38 172 ALA A CA 1
ATOM 1351 C C . ALA A 1 172 ? 14.665 -5.525 -6.328 1.00 92.38 172 ALA A C 1
ATOM 1353 O O . ALA A 1 172 ? 13.897 -4.568 -6.411 1.00 92.38 172 ALA A O 1
ATOM 1354 N N . ALA A 1 173 ? 15.024 -6.036 -5.148 1.00 91.75 173 ALA A N 1
ATOM 1355 C CA . ALA A 1 173 ? 14.534 -5.517 -3.874 1.00 91.75 173 ALA A CA 1
ATOM 1356 C C . ALA A 1 173 ? 14.881 -4.029 -3.679 1.00 91.75 173 ALA A C 1
ATOM 1358 O O . ALA A 1 173 ? 14.011 -3.242 -3.294 1.00 91.75 173 ALA A O 1
ATOM 1359 N N . ARG A 1 174 ? 16.118 -3.616 -4.002 1.00 93.75 174 ARG A N 1
ATOM 1360 C CA . ARG A 1 174 ? 16.533 -2.201 -3.961 1.00 93.75 174 ARG A CA 1
ATOM 1361 C C . ARG A 1 174 ? 15.712 -1.334 -4.914 1.00 93.75 174 ARG A C 1
ATOM 1363 O O . ARG A 1 174 ? 15.202 -0.294 -4.494 1.00 93.75 174 ARG A O 1
ATOM 1370 N N . LEU A 1 175 ? 15.536 -1.783 -6.155 1.00 95.25 175 LEU A N 1
ATOM 1371 C CA . LEU A 1 175 ? 14.737 -1.091 -7.164 1.00 95.25 175 LEU A CA 1
ATOM 1372 C C . LEU A 1 175 ? 13.278 -0.925 -6.714 1.00 95.25 175 LEU A C 1
ATOM 1374 O O . LEU A 1 175 ? 12.735 0.176 -6.784 1.00 95.25 175 LEU A O 1
ATOM 1378 N N . PHE A 1 176 ? 12.635 -1.984 -6.210 1.00 93.44 176 PHE A N 1
ATOM 1379 C CA . PHE A 1 176 ? 11.246 -1.897 -5.743 1.00 93.44 176 PHE A CA 1
ATOM 1380 C C . PHE A 1 176 ? 11.099 -0.948 -4.556 1.00 93.44 176 PHE A C 1
ATOM 1382 O O . PHE A 1 176 ? 10.162 -0.148 -4.540 1.00 93.44 176 PHE A O 1
ATOM 1389 N N . LYS A 1 177 ? 12.050 -0.962 -3.615 1.00 93.94 177 LYS A N 1
ATOM 1390 C CA . LYS A 1 177 ? 12.074 -0.014 -2.495 1.00 93.94 177 LYS A CA 1
ATOM 1391 C C . LYS A 1 177 ? 12.186 1.435 -2.977 1.00 93.94 177 LYS A C 1
ATOM 1393 O O . LYS A 1 177 ? 11.475 2.307 -2.481 1.00 93.94 177 LYS A O 1
ATOM 1398 N N . GLN A 1 178 ? 13.030 1.696 -3.975 1.00 95.88 178 GLN A N 1
ATOM 1399 C CA . GLN A 1 178 ? 13.147 3.015 -4.602 1.00 95.88 178 GLN A CA 1
ATOM 1400 C C . GLN A 1 178 ? 11.844 3.441 -5.299 1.00 95.88 178 GLN A C 1
ATOM 1402 O O . GLN A 1 178 ? 11.410 4.587 -5.155 1.00 95.88 178 GLN A O 1
ATOM 1407 N N . CYS A 1 179 ? 11.184 2.521 -6.009 1.00 96.06 179 CYS A N 1
ATOM 1408 C CA . CYS A 1 179 ? 9.890 2.775 -6.645 1.00 96.06 179 CYS A CA 1
ATOM 1409 C C . CYS A 1 179 ? 8.810 3.131 -5.613 1.00 96.06 179 CYS A C 1
ATOM 1411 O O . CYS A 1 179 ? 8.091 4.111 -5.795 1.00 96.06 179 CYS A O 1
ATOM 1413 N N . GLN A 1 180 ? 8.728 2.384 -4.509 1.00 94.31 180 GLN A N 1
ATOM 1414 C CA . GLN A 1 180 ? 7.791 2.648 -3.412 1.00 94.31 180 GLN A CA 1
ATOM 1415 C C . GLN A 1 180 ? 8.024 4.024 -2.780 1.00 94.31 180 GLN A C 1
ATOM 1417 O O . GLN A 1 180 ? 7.080 4.799 -2.640 1.00 94.31 180 GLN A O 1
ATOM 1422 N N . ALA A 1 181 ? 9.280 4.355 -2.460 1.00 95.06 181 ALA A N 1
ATOM 1423 C CA . ALA A 1 181 ? 9.634 5.656 -1.896 1.00 95.06 181 ALA A CA 1
ATOM 1424 C C . ALA A 1 181 ? 9.254 6.809 -2.842 1.00 95.06 181 ALA A C 1
ATOM 1426 O O . ALA A 1 181 ? 8.653 7.793 -2.414 1.00 95.06 181 ALA A O 1
ATOM 1427 N N . THR A 1 182 ? 9.538 6.665 -4.140 1.00 97.38 182 THR A N 1
ATOM 1428 C CA . THR A 1 182 ? 9.188 7.665 -5.164 1.00 97.38 182 THR A CA 1
ATOM 1429 C C . THR A 1 182 ? 7.676 7.838 -5.289 1.00 97.38 182 THR A C 1
ATOM 1431 O O . THR A 1 182 ? 7.181 8.965 -5.287 1.00 97.38 182 THR A O 1
ATOM 1434 N N . ALA A 1 183 ? 6.921 6.737 -5.328 1.00 95.62 183 ALA A N 1
ATOM 1435 C CA . ALA A 1 183 ? 5.463 6.779 -5.393 1.00 95.62 183 ALA A CA 1
ATOM 1436 C C . ALA A 1 183 ? 4.841 7.465 -4.166 1.00 95.62 183 ALA A C 1
ATOM 1438 O O . ALA A 1 183 ? 3.914 8.266 -4.322 1.00 95.62 183 ALA A O 1
ATOM 1439 N N . ALA A 1 184 ? 5.371 7.194 -2.969 1.00 93.81 184 ALA A N 1
ATOM 1440 C CA . ALA A 1 184 ? 4.934 7.826 -1.728 1.00 93.81 184 ALA A CA 1
ATOM 1441 C C . ALA A 1 184 ? 5.191 9.342 -1.736 1.00 93.81 184 ALA A C 1
ATOM 1443 O O . ALA A 1 184 ? 4.306 10.116 -1.372 1.00 93.81 184 ALA A O 1
ATOM 1444 N N . GLN A 1 185 ? 6.365 9.788 -2.204 1.00 96.44 185 GLN A N 1
ATOM 1445 C CA . GLN A 1 185 ? 6.669 11.220 -2.324 1.00 96.44 185 GLN A CA 1
ATOM 1446 C C . GLN A 1 185 ? 5.754 11.928 -3.325 1.00 96.44 185 GLN A C 1
ATOM 1448 O O . GLN A 1 185 ? 5.228 13.001 -3.022 1.00 96.44 185 GLN A O 1
ATOM 1453 N N . LEU A 1 186 ? 5.506 11.315 -4.486 1.00 95.50 186 LEU A N 1
ATOM 1454 C CA . LEU A 1 186 ? 4.563 11.848 -5.473 1.00 95.50 186 LEU A CA 1
ATOM 1455 C C . LEU A 1 186 ? 3.158 11.999 -4.886 1.00 95.50 186 LEU A C 1
ATOM 1457 O O . LEU A 1 186 ? 2.540 13.051 -5.047 1.00 95.50 186 LEU A O 1
ATOM 1461 N N . TYR A 1 187 ? 2.678 10.982 -4.166 1.00 93.75 187 TYR A N 1
ATOM 1462 C CA . TYR A 1 187 ? 1.377 11.024 -3.502 1.00 93.75 187 TYR A CA 1
ATOM 1463 C C . TYR A 1 187 ? 1.307 12.153 -2.463 1.00 93.75 187 TYR A C 1
ATOM 1465 O O . TYR A 1 187 ? 0.411 12.994 -2.524 1.00 93.75 187 TYR A O 1
ATOM 1473 N N . ASN A 1 188 ? 2.291 12.238 -1.562 1.00 91.88 188 ASN A N 1
ATOM 1474 C CA . ASN A 1 188 ? 2.339 13.261 -0.512 1.00 91.88 188 ASN A CA 1
ATOM 1475 C C . ASN A 1 188 ? 2.389 14.691 -1.076 1.00 91.88 188 ASN A C 1
ATOM 1477 O O . ASN A 1 188 ? 1.862 15.620 -0.463 1.00 91.88 188 ASN A O 1
ATOM 1481 N N . ARG A 1 189 ? 2.989 14.871 -2.258 1.00 92.62 189 ARG A N 1
ATOM 1482 C CA . ARG A 1 189 ? 3.042 16.149 -2.984 1.00 92.62 189 ARG A CA 1
ATOM 1483 C C . ARG A 1 189 ? 1.858 16.379 -3.934 1.00 92.62 189 ARG A C 1
ATOM 1485 O O . ARG A 1 189 ? 1.863 17.364 -4.664 1.00 92.62 189 ARG A O 1
ATOM 1492 N N . LYS A 1 190 ? 0.833 15.520 -3.899 1.00 91.62 190 LYS A N 1
ATOM 1493 C CA . LYS A 1 190 ? -0.395 15.599 -4.712 1.00 91.62 190 LYS A CA 1
ATOM 1494 C C . LYS A 1 190 ? -0.195 15.412 -6.223 1.00 91.62 190 LYS A C 1
ATOM 1496 O O . LYS A 1 190 ? -1.075 15.748 -7.015 1.00 91.62 190 LYS A O 1
ATOM 1501 N N . PHE A 1 191 ? 0.912 14.800 -6.641 1.00 90.88 191 PHE A N 1
ATOM 1502 C CA . PHE A 1 191 ? 1.108 14.315 -8.013 1.00 90.88 191 PHE A CA 1
ATOM 1503 C C . PHE A 1 191 ? 0.411 12.954 -8.192 1.00 90.88 191 PHE A C 1
ATOM 1505 O O . PHE A 1 191 ? 1.045 11.913 -8.384 1.00 90.88 191 PHE A O 1
ATOM 1512 N N . HIS A 1 192 ? -0.921 12.942 -8.051 1.00 85.12 192 HIS A N 1
ATOM 1513 C CA . HIS A 1 192 ? -1.711 11.708 -7.970 1.00 85.12 192 HIS A CA 1
ATOM 1514 C C . HIS A 1 192 ? -1.648 10.867 -9.253 1.00 85.12 192 HIS A C 1
ATOM 1516 O O . HIS A 1 192 ? -1.655 9.640 -9.175 1.00 85.12 192 HIS A O 1
ATOM 1522 N N . ASN A 1 193 ? -1.556 11.497 -10.428 1.00 87.75 193 ASN A N 1
ATOM 1523 C CA . ASN A 1 193 ? -1.508 10.786 -11.708 1.00 87.75 193 ASN A CA 1
ATOM 1524 C C . ASN A 1 193 ? -0.182 10.040 -11.889 1.00 87.75 193 ASN A C 1
ATOM 1526 O O . ASN A 1 193 ? -0.175 8.865 -12.251 1.00 87.75 193 ASN A O 1
ATOM 1530 N N . GLU A 1 194 ? 0.929 10.713 -11.606 1.00 92.75 194 GLU A N 1
ATOM 1531 C CA . GLU A 1 194 ? 2.287 10.171 -11.643 1.00 92.75 194 GLU A CA 1
ATOM 1532 C C . GLU A 1 194 ? 2.417 9.028 -10.635 1.00 92.75 194 GLU A C 1
ATOM 1534 O O . GLU A 1 194 ? 2.845 7.931 -10.988 1.00 92.75 194 GLU A O 1
ATOM 1539 N N . SER A 1 195 ? 1.965 9.254 -9.395 1.00 93.81 195 SER A N 1
ATOM 1540 C CA . SER A 1 195 ? 1.966 8.219 -8.359 1.00 93.81 195 SER A CA 1
ATOM 1541 C C . SER A 1 195 ? 1.137 7.003 -8.790 1.00 93.81 195 SER A C 1
ATOM 1543 O O . SER A 1 195 ? 1.603 5.869 -8.695 1.00 93.81 195 SER A O 1
ATOM 1545 N N . ALA A 1 196 ? -0.053 7.215 -9.365 1.00 89.81 196 ALA A N 1
ATOM 1546 C CA . ALA A 1 196 ? -0.914 6.132 -9.838 1.00 89.81 196 ALA A CA 1
ATOM 1547 C C . ALA A 1 196 ? -0.287 5.309 -10.975 1.00 89.81 196 ALA A C 1
ATOM 1549 O O . ALA A 1 196 ? -0.434 4.083 -10.987 1.00 89.81 196 ALA A O 1
ATOM 1550 N N . ARG A 1 197 ? 0.405 5.953 -11.929 1.00 92.25 197 ARG A N 1
ATOM 1551 C CA . ARG A 1 197 ? 1.117 5.257 -13.018 1.00 92.25 197 ARG A CA 1
ATOM 1552 C C . ARG A 1 197 ? 2.248 4.386 -12.475 1.00 92.25 197 ARG A C 1
ATOM 1554 O O . ARG A 1 197 ? 2.317 3.198 -12.815 1.00 92.25 197 ARG A O 1
ATOM 1561 N N . LEU A 1 198 ? 3.067 4.931 -11.577 1.00 95.00 198 LEU A N 1
ATOM 1562 C CA . LEU A 1 198 ? 4.166 4.190 -10.967 1.00 95.00 198 LEU A CA 1
ATOM 1563 C C . LEU A 1 198 ? 3.652 3.033 -10.096 1.00 95.00 198 LEU A C 1
ATOM 1565 O O . LEU A 1 198 ? 4.115 1.906 -10.249 1.00 95.00 198 LEU A O 1
ATOM 1569 N N . ILE A 1 199 ? 2.638 3.259 -9.253 1.00 93.75 199 ILE A N 1
ATOM 1570 C CA . ILE A 1 199 ? 2.022 2.210 -8.421 1.00 93.75 199 ILE A CA 1
ATOM 1571 C C . ILE A 1 199 ? 1.445 1.078 -9.270 1.00 93.75 199 ILE A C 1
ATOM 1573 O O . ILE A 1 199 ? 1.668 -0.093 -8.961 1.00 93.75 199 ILE A O 1
ATOM 1577 N N . ARG A 1 200 ? 0.759 1.393 -10.375 1.00 91.06 200 ARG A N 1
ATOM 1578 C CA . ARG A 1 200 ? 0.261 0.372 -11.309 1.00 91.06 200 ARG A CA 1
ATOM 1579 C C . ARG A 1 200 ? 1.405 -0.473 -11.873 1.00 91.06 200 ARG A C 1
ATOM 1581 O O . ARG A 1 200 ? 1.294 -1.697 -11.933 1.00 91.06 200 ARG A O 1
ATOM 1588 N N . SER A 1 201 ? 2.509 0.174 -12.242 1.00 91.19 201 SER A N 1
ATOM 1589 C CA . SER A 1 201 ? 3.707 -0.503 -12.749 1.00 91.19 201 SER A CA 1
ATOM 1590 C C . SER A 1 201 ? 4.335 -1.410 -11.686 1.00 91.19 201 SER A C 1
ATOM 1592 O O . SER A 1 201 ? 4.682 -2.553 -11.993 1.00 91.19 201 SER A O 1
ATOM 1594 N N . ILE A 1 202 ? 4.401 -0.961 -10.426 1.00 91.94 202 ILE A N 1
ATOM 1595 C CA . ILE A 1 202 ? 4.890 -1.766 -9.298 1.00 91.94 202 ILE A CA 1
ATOM 1596 C C . ILE A 1 202 ? 4.001 -2.995 -9.096 1.00 91.94 202 ILE A C 1
ATOM 1598 O O . ILE A 1 202 ? 4.510 -4.109 -9.155 1.00 91.94 202 ILE A O 1
ATOM 1602 N N . LEU A 1 203 ? 2.683 -2.819 -8.944 1.00 88.31 203 LEU A N 1
ATOM 1603 C CA . LEU A 1 203 ? 1.746 -3.912 -8.643 1.00 88.31 203 LEU A CA 1
ATOM 1604 C C . LEU A 1 203 ? 1.703 -4.998 -9.730 1.00 88.31 203 LEU A C 1
ATOM 1606 O O . LEU A 1 203 ? 1.436 -6.156 -9.417 1.00 88.31 203 LEU A O 1
ATOM 1610 N N . SER A 1 204 ? 2.009 -4.654 -10.987 1.00 87.06 204 SER A N 1
ATOM 1611 C CA . SER A 1 204 ? 2.132 -5.629 -12.084 1.00 87.06 204 SER A CA 1
ATOM 1612 C C . SER A 1 204 ? 3.397 -6.502 -12.017 1.00 87.06 204 SER A C 1
ATOM 1614 O O . SER A 1 204 ? 3.446 -7.566 -12.630 1.00 87.06 204 SER A O 1
ATOM 1616 N N . ASN A 1 205 ? 4.415 -6.072 -11.265 1.00 83.44 205 ASN A N 1
ATOM 1617 C CA . ASN A 1 205 ? 5.707 -6.751 -11.120 1.00 83.44 205 ASN A CA 1
ATOM 1618 C C . ASN A 1 205 ? 5.910 -7.364 -9.720 1.00 83.44 205 ASN A C 1
ATOM 1620 O O . ASN A 1 205 ? 6.615 -8.370 -9.551 1.00 83.44 205 ASN A O 1
ATOM 1624 N N . TYR A 1 206 ? 5.357 -6.721 -8.693 1.00 79.50 206 TYR A N 1
ATOM 1625 C CA . TYR A 1 206 ? 5.521 -7.070 -7.291 1.00 79.50 206 TYR A CA 1
ATOM 1626 C C . TYR A 1 206 ? 4.401 -6.456 -6.446 1.00 79.50 206 TYR A C 1
ATOM 1628 O O . TYR A 1 206 ? 4.259 -5.236 -6.366 1.00 79.50 206 TYR A O 1
ATOM 1636 N N . GLN A 1 207 ? 3.619 -7.306 -5.784 1.00 79.44 207 GLN A N 1
ATOM 1637 C CA . GLN A 1 207 ? 2.642 -6.854 -4.801 1.00 79.44 207 GLN A CA 1
ATOM 1638 C C . GLN A 1 207 ? 3.306 -6.757 -3.431 1.00 79.44 207 GLN A C 1
ATOM 1640 O O . GLN A 1 207 ? 4.031 -7.657 -3.017 1.00 79.44 207 GLN A O 1
ATOM 1645 N N . SER A 1 208 ? 3.056 -5.648 -2.746 1.00 85.44 208 SER A N 1
ATOM 1646 C CA . SER A 1 208 ? 3.503 -5.422 -1.377 1.00 85.44 208 SER A CA 1
ATOM 1647 C C . SER A 1 208 ? 2.445 -4.625 -0.630 1.00 85.44 208 SER A C 1
ATOM 1649 O O . SER A 1 208 ? 1.757 -3.803 -1.246 1.00 85.44 208 SER A O 1
ATOM 1651 N N . ALA A 1 209 ? 2.359 -4.826 0.684 1.00 88.88 209 ALA A N 1
ATOM 1652 C CA . ALA A 1 209 ? 1.414 -4.118 1.540 1.00 88.88 209 ALA A CA 1
ATOM 1653 C C . ALA A 1 209 ? 1.524 -2.591 1.382 1.00 88.88 209 ALA A C 1
ATOM 1655 O O . ALA A 1 209 ? 0.515 -1.910 1.230 1.00 88.88 209 ALA A O 1
ATOM 1656 N N . GLU A 1 210 ? 2.748 -2.062 1.293 1.00 89.75 210 GLU A N 1
ATOM 1657 C CA . GLU A 1 210 ? 2.998 -0.624 1.138 1.00 89.75 210 GLU A CA 1
ATOM 1658 C C . GLU A 1 210 ? 2.486 -0.076 -0.206 1.00 89.75 210 GLU A C 1
ATOM 1660 O O . GLU A 1 210 ? 1.836 0.967 -0.265 1.00 89.75 210 GLU A O 1
ATOM 1665 N N . SER A 1 211 ? 2.725 -0.793 -1.311 1.00 88.62 211 SER A N 1
ATOM 1666 C CA . SER A 1 211 ? 2.222 -0.377 -2.629 1.00 88.62 211 SER A CA 1
ATOM 1667 C C . SER A 1 211 ? 0.701 -0.481 -2.726 1.00 88.62 211 SER A C 1
ATOM 1669 O O . SER A 1 211 ? 0.076 0.358 -3.374 1.00 88.62 211 SER A O 1
ATOM 1671 N N . LEU A 1 212 ? 0.104 -1.487 -2.079 1.00 91.00 212 LEU A N 1
ATOM 1672 C CA . LEU A 1 212 ? -1.348 -1.616 -1.965 1.00 91.00 212 LEU A CA 1
ATOM 1673 C C . LEU A 1 212 ? -1.927 -0.463 -1.141 1.00 91.00 212 LEU A C 1
ATOM 1675 O O . LEU A 1 212 ? -2.899 0.154 -1.562 1.00 91.00 212 LEU A O 1
ATOM 1679 N N . HIS A 1 213 ? -1.296 -0.093 -0.027 1.00 93.69 213 HIS A N 1
ATOM 1680 C CA . HIS A 1 213 ? -1.732 1.038 0.788 1.00 93.69 213 HIS A CA 1
ATOM 1681 C C . HIS A 1 213 ? -1.758 2.350 -0.008 1.00 93.69 213 HIS A C 1
ATOM 1683 O O . HIS A 1 213 ? -2.792 3.015 -0.036 1.00 93.69 213 HIS A O 1
ATOM 1689 N N . ILE A 1 214 ? -0.692 2.678 -0.749 1.00 92.44 214 ILE A N 1
ATOM 1690 C CA . ILE A 1 214 ? -0.675 3.870 -1.618 1.00 92.44 214 ILE A CA 1
ATOM 1691 C C . ILE A 1 214 ? -1.746 3.769 -2.721 1.00 92.44 214 ILE A C 1
ATOM 1693 O O . ILE A 1 214 ? -2.423 4.753 -3.013 1.00 92.44 214 ILE A O 1
ATOM 1697 N N . ALA A 1 215 ? -1.962 2.588 -3.311 1.00 91.69 215 ALA A N 1
ATOM 1698 C CA . ALA A 1 215 ? -3.026 2.388 -4.298 1.00 91.69 215 ALA A CA 1
ATOM 1699 C C . ALA A 1 215 ? -4.425 2.653 -3.713 1.00 91.69 215 ALA A C 1
ATOM 1701 O O . ALA A 1 215 ? -5.256 3.296 -4.359 1.00 91.69 215 ALA A O 1
ATOM 1702 N N . GLY A 1 216 ? -4.678 2.186 -2.488 1.00 92.06 216 GLY A N 1
ATOM 1703 C CA . GLY A 1 216 ? -5.926 2.421 -1.767 1.00 92.06 216 GLY A CA 1
ATOM 1704 C C . GLY A 1 216 ? -6.127 3.900 -1.442 1.00 92.06 216 GLY A C 1
ATOM 1705 O O . GLY A 1 216 ? -7.223 4.423 -1.627 1.00 92.06 216 GLY A O 1
ATOM 1706 N N . LEU A 1 217 ? -5.060 4.600 -1.045 1.00 93.81 217 LEU A N 1
ATOM 1707 C CA . LEU A 1 217 ? -5.075 6.045 -0.814 1.00 93.81 217 LEU A CA 1
ATOM 1708 C C . LEU A 1 217 ? -5.440 6.829 -2.087 1.00 93.81 217 LEU A C 1
ATOM 1710 O O . LEU A 1 217 ? -6.357 7.645 -2.066 1.00 93.81 217 LEU A O 1
ATOM 1714 N N . ILE A 1 218 ? -4.814 6.508 -3.223 1.00 87.38 218 ILE A N 1
ATOM 1715 C CA . ILE A 1 218 ? -5.150 7.107 -4.527 1.00 87.38 218 ILE A CA 1
ATOM 1716 C C . ILE A 1 218 ? -6.610 6.824 -4.910 1.00 87.38 218 ILE A C 1
ATOM 1718 O O . ILE A 1 218 ? -7.298 7.700 -5.434 1.00 87.38 218 ILE A O 1
ATOM 1722 N N . ALA A 1 219 ? -7.103 5.606 -4.669 1.00 83.62 219 ALA A N 1
ATOM 1723 C CA . ALA A 1 219 ? -8.499 5.265 -4.933 1.00 83.62 219 ALA A CA 1
ATOM 1724 C C . ALA A 1 219 ? -9.462 6.073 -4.046 1.00 83.62 219 ALA A C 1
ATOM 1726 O O . ALA A 1 219 ? -10.492 6.541 -4.538 1.00 83.62 219 ALA A O 1
ATOM 1727 N N . ALA A 1 220 ? -9.123 6.271 -2.770 1.00 84.88 220 ALA A N 1
ATOM 1728 C CA . ALA A 1 220 ? -9.900 7.089 -1.846 1.00 84.88 220 ALA A CA 1
ATOM 1729 C C . ALA A 1 220 ? -9.950 8.561 -2.290 1.00 84.88 220 ALA A C 1
ATOM 1731 O O . ALA A 1 220 ? -11.038 9.129 -2.327 1.00 84.88 220 ALA A O 1
ATOM 1732 N N . ASP A 1 221 ? -8.826 9.142 -2.723 1.00 86.00 221 ASP A N 1
ATOM 1733 C CA . ASP A 1 221 ? -8.770 10.516 -3.257 1.00 86.00 221 ASP A CA 1
ATOM 1734 C C . ASP A 1 221 ? -9.605 10.693 -4.537 1.00 86.00 221 ASP A C 1
ATOM 1736 O O . ASP A 1 221 ? -10.125 11.771 -4.819 1.00 86.00 221 ASP A O 1
ATOM 1740 N N . GLN A 1 222 ? -9.791 9.619 -5.308 1.00 81.06 222 GLN A N 1
ATOM 1741 C CA . GLN A 1 222 ? -10.689 9.588 -6.468 1.00 81.06 222 GLN A CA 1
ATOM 1742 C C . GLN A 1 222 ? -12.165 9.355 -6.091 1.00 81.06 222 GLN A C 1
ATOM 1744 O O . GLN A 1 222 ? -12.976 9.073 -6.975 1.00 81.06 222 GLN A O 1
ATOM 1749 N N . ASN A 1 223 ? -12.523 9.427 -4.804 1.00 77.00 223 ASN A N 1
ATOM 1750 C CA . ASN A 1 223 ? -13.840 9.089 -4.248 1.00 77.00 223 ASN A CA 1
ATOM 1751 C C . ASN A 1 223 ? -14.292 7.638 -4.516 1.00 77.00 223 ASN A C 1
ATOM 1753 O O . ASN A 1 223 ? -15.473 7.306 -4.407 1.00 77.00 223 ASN A O 1
ATOM 1757 N N . LYS A 1 224 ? -13.368 6.725 -4.843 1.00 75.25 224 LYS A N 1
ATOM 1758 C CA . LYS A 1 224 ? -13.660 5.300 -5.083 1.00 75.25 224 LYS A CA 1
ATOM 1759 C C . LYS A 1 224 ? -13.521 4.498 -3.790 1.00 75.25 224 LYS A C 1
ATOM 1761 O O . LYS A 1 224 ? -12.780 3.517 -3.729 1.00 75.25 224 LYS A O 1
ATOM 1766 N N . HIS A 1 225 ? -14.244 4.902 -2.747 1.00 74.69 225 HIS A N 1
ATOM 1767 C CA . HIS A 1 225 ? -14.054 4.374 -1.392 1.00 74.69 225 HIS A CA 1
ATOM 1768 C C . HIS A 1 225 ? -14.331 2.870 -1.254 1.00 74.69 225 HIS A C 1
ATOM 1770 O O . HIS A 1 225 ? -13.612 2.199 -0.523 1.00 74.69 225 HIS A O 1
ATOM 1776 N N . VAL A 1 226 ? -15.293 2.303 -1.997 1.00 68.31 226 VAL A N 1
ATOM 1777 C CA . VAL A 1 226 ? -15.546 0.843 -1.986 1.00 68.31 226 VAL A CA 1
ATOM 1778 C C . VAL A 1 226 ? -14.323 0.063 -2.478 1.00 68.31 226 VAL A C 1
ATOM 1780 O O . VAL A 1 226 ? -13.982 -0.984 -1.934 1.00 68.31 226 VAL A O 1
ATOM 1783 N N . ILE A 1 227 ? -13.648 0.578 -3.509 1.00 73.12 227 ILE A N 1
ATOM 1784 C CA . ILE A 1 227 ? -12.436 -0.037 -4.060 1.00 73.12 227 ILE A CA 1
ATOM 1785 C C . ILE A 1 227 ? -11.271 0.166 -3.090 1.00 73.12 227 ILE A C 1
ATOM 1787 O O . ILE A 1 227 ? -10.512 -0.768 -2.851 1.00 73.12 227 ILE A O 1
ATOM 1791 N N . ALA A 1 228 ? -11.158 1.361 -2.503 1.00 77.44 228 ALA A N 1
ATOM 1792 C CA . ALA A 1 228 ? -10.122 1.676 -1.527 1.00 77.44 228 ALA A CA 1
ATOM 1793 C C . ALA A 1 228 ? -10.151 0.712 -0.331 1.00 77.44 228 ALA A C 1
ATOM 1795 O O . ALA A 1 228 ? -9.112 0.155 0.004 1.00 77.44 228 ALA A O 1
ATOM 1796 N N . VAL A 1 229 ? -11.331 0.445 0.246 1.00 77.62 229 VAL A N 1
ATOM 1797 C CA . VAL A 1 229 ? -11.494 -0.512 1.358 1.00 77.62 229 VAL A CA 1
ATOM 1798 C C . VAL A 1 229 ? -10.959 -1.895 0.988 1.00 77.62 229 VAL A C 1
ATOM 1800 O O . VAL A 1 229 ? -10.092 -2.398 1.692 1.00 77.62 229 VAL A O 1
ATOM 1803 N N . LYS A 1 230 ? -11.359 -2.454 -0.163 1.00 77.12 230 LYS A N 1
ATOM 1804 C CA . LYS A 1 230 ? -10.870 -3.770 -0.625 1.00 77.12 230 LYS A CA 1
ATOM 1805 C C . LYS A 1 230 ? -9.351 -3.824 -0.801 1.00 77.12 230 LYS A C 1
ATOM 1807 O O . LYS A 1 230 ? -8.708 -4.836 -0.525 1.00 77.12 230 LYS A O 1
ATOM 1812 N N . ILE A 1 231 ? -8.765 -2.732 -1.293 1.00 81.25 231 ILE A N 1
ATOM 1813 C CA . ILE A 1 231 ? -7.313 -2.630 -1.451 1.00 81.25 231 ILE A CA 1
ATOM 1814 C C . ILE A 1 231 ? -6.626 -2.554 -0.079 1.00 81.25 231 ILE A C 1
ATOM 1816 O O . ILE A 1 231 ? -5.589 -3.189 0.112 1.00 81.25 231 ILE A O 1
ATOM 1820 N N . PHE A 1 232 ? -7.190 -1.814 0.880 1.00 89.69 232 PHE A N 1
ATOM 1821 C CA . PHE A 1 232 ? -6.651 -1.748 2.239 1.00 89.69 232 PHE A CA 1
ATOM 1822 C C . PHE A 1 232 ? -6.756 -3.086 2.971 1.00 89.69 232 PHE A C 1
ATOM 1824 O O . PHE A 1 232 ? -5.789 -3.466 3.621 1.00 89.69 232 PHE A O 1
ATOM 1831 N N . GLU A 1 233 ? -7.855 -3.826 2.811 1.00 83.50 233 GLU A N 1
ATOM 1832 C CA . GLU A 1 233 ? -7.988 -5.205 3.305 1.00 83.50 233 GLU A CA 1
ATOM 1833 C C . GLU A 1 233 ? -6.851 -6.079 2.759 1.00 83.50 233 GLU A C 1
ATOM 1835 O O . GLU A 1 233 ? -6.122 -6.697 3.527 1.00 83.50 233 GLU A O 1
ATOM 1840 N N . SER A 1 234 ? -6.586 -6.005 1.450 1.00 83.50 234 SER A N 1
ATOM 1841 C CA . SER A 1 234 ? -5.475 -6.743 0.826 1.00 83.50 234 SER A CA 1
ATOM 1842 C C . SER A 1 234 ? -4.096 -6.339 1.377 1.00 83.50 234 SER A C 1
ATOM 1844 O O . SER A 1 234 ? -3.192 -7.169 1.469 1.00 83.50 234 SER A O 1
ATOM 1846 N N . ALA A 1 235 ? -3.899 -5.062 1.729 1.00 89.56 235 ALA A N 1
ATOM 1847 C CA . ALA A 1 235 ? -2.663 -4.593 2.362 1.00 89.56 235 ALA A CA 1
ATOM 1848 C C . ALA A 1 235 ? -2.524 -5.119 3.802 1.00 89.56 235 ALA A C 1
ATOM 1850 O O . ALA A 1 235 ? -1.435 -5.523 4.214 1.00 89.56 235 ALA A O 1
ATOM 1851 N N . ILE A 1 236 ? -3.631 -5.140 4.549 1.00 87.56 236 ILE A N 1
ATOM 1852 C CA . ILE A 1 236 ? -3.715 -5.646 5.923 1.00 87.56 236 ILE A CA 1
ATOM 1853 C C . ILE A 1 236 ? -3.457 -7.156 5.965 1.00 87.56 236 ILE A C 1
ATOM 1855 O O . ILE A 1 236 ? -2.698 -7.607 6.822 1.00 87.56 236 ILE A O 1
ATOM 1859 N N . ASP A 1 237 ? -4.003 -7.914 5.013 1.00 86.12 237 ASP A N 1
ATOM 1860 C CA . ASP A 1 237 ? -3.789 -9.361 4.897 1.00 86.12 237 ASP A CA 1
ATOM 1861 C C . ASP A 1 237 ? -2.303 -9.712 4.739 1.00 86.12 237 ASP A C 1
ATOM 1863 O O . ASP A 1 237 ? -1.835 -10.712 5.283 1.00 86.12 237 ASP A O 1
ATOM 1867 N N . GLN A 1 238 ? -1.537 -8.869 4.037 1.00 83.50 238 GLN A N 1
ATOM 1868 C CA . GLN A 1 238 ? -0.090 -9.047 3.878 1.00 83.50 238 GLN A CA 1
ATOM 1869 C C . GLN A 1 238 ? 0.715 -8.587 5.097 1.00 83.50 238 GLN A C 1
ATOM 1871 O O . GLN A 1 238 ? 1.763 -9.159 5.393 1.00 83.50 238 GLN A O 1
ATOM 1876 N N . SER A 1 239 ? 0.276 -7.529 5.782 1.00 85.81 239 SER A N 1
ATOM 1877 C CA . SER A 1 239 ? 0.984 -6.967 6.933 1.00 85.81 239 SER A CA 1
ATOM 1878 C C . SER A 1 239 ? 0.011 -6.375 7.948 1.00 85.81 239 SER A C 1
ATOM 1880 O O . SER A 1 239 ? -0.349 -5.196 7.901 1.00 85.81 239 SER A O 1
ATOM 1882 N N . GLN A 1 240 ? -0.328 -7.187 8.946 1.00 84.25 240 GLN A N 1
ATOM 1883 C CA . GLN A 1 240 ? -1.321 -6.841 9.961 1.00 84.25 240 GLN A CA 1
ATOM 1884 C C . GLN A 1 240 ? -0.837 -5.807 10.985 1.00 84.25 240 GLN A C 1
ATOM 1886 O O . GLN A 1 240 ? -1.674 -5.241 11.684 1.00 84.25 240 GLN A O 1
ATOM 1891 N N . ASN A 1 241 ? 0.471 -5.545 11.076 1.00 81.00 241 ASN A N 1
ATOM 1892 C CA . ASN A 1 241 ? 1.069 -4.739 12.149 1.00 81.00 241 ASN A CA 1
ATOM 1893 C C . ASN A 1 241 ? 1.124 -3.231 11.855 1.00 81.00 241 ASN A C 1
ATOM 1895 O O . ASN A 1 241 ? 1.451 -2.454 12.747 1.00 81.00 241 ASN A O 1
ATOM 1899 N N . ASN A 1 242 ? 0.820 -2.788 10.631 1.00 82.69 242 ASN A N 1
ATOM 1900 C CA . ASN A 1 242 ? 0.908 -1.370 10.277 1.00 82.69 242 ASN A CA 1
ATOM 1901 C C . ASN A 1 242 ? -0.416 -0.647 10.570 1.00 82.69 242 ASN A C 1
ATOM 1903 O O . ASN A 1 242 ? -1.419 -0.849 9.885 1.00 82.69 242 ASN A O 1
ATOM 1907 N N . SER A 1 243 ? -0.407 0.227 11.576 1.00 83.44 243 SER A N 1
ATOM 1908 C CA . SER A 1 243 ? -1.567 1.006 12.025 1.00 83.44 243 SER A CA 1
ATOM 1909 C C . SER A 1 243 ? -2.144 1.922 10.931 1.00 83.44 243 SER A C 1
ATOM 1911 O O . SER A 1 243 ? -3.365 2.065 10.820 1.00 83.44 243 SER A O 1
ATOM 1913 N N . ASN A 1 244 ? -1.303 2.469 10.045 1.00 86.00 244 ASN A N 1
ATOM 1914 C CA . ASN A 1 244 ? -1.731 3.401 8.993 1.00 86.00 244 ASN A CA 1
ATOM 1915 C C . ASN A 1 244 ? -2.715 2.782 7.990 1.00 86.00 244 ASN A C 1
ATOM 1917 O O . ASN A 1 244 ? -3.559 3.499 7.436 1.00 86.00 244 ASN A O 1
ATOM 1921 N N . TYR A 1 245 ? -2.629 1.469 7.754 1.00 90.25 245 TYR A N 1
ATOM 1922 C CA . TYR A 1 245 ? -3.518 0.772 6.821 1.00 90.25 245 TYR A CA 1
ATOM 1923 C C . TYR A 1 245 ? -4.956 0.790 7.347 1.00 90.25 245 TYR A C 1
ATOM 1925 O O . TYR A 1 245 ? -5.877 1.182 6.630 1.00 90.25 245 TYR A O 1
ATOM 1933 N N . TYR A 1 246 ? -5.127 0.501 8.637 1.00 86.94 246 TYR A N 1
ATOM 1934 C CA . TYR A 1 246 ? -6.419 0.535 9.316 1.00 86.94 246 TYR A CA 1
ATOM 1935 C C . TYR A 1 246 ? -6.994 1.954 9.399 1.00 86.94 246 TYR A C 1
ATOM 1937 O O . TYR A 1 246 ? -8.177 2.140 9.129 1.00 86.94 246 TYR A O 1
ATOM 1945 N N . ILE A 1 247 ? -6.170 2.975 9.675 1.00 85.38 247 ILE A N 1
ATOM 1946 C CA . ILE A 1 247 ? -6.608 4.388 9.656 1.00 85.38 247 ILE A CA 1
ATOM 1947 C C . ILE A 1 247 ? -7.155 4.772 8.279 1.00 85.38 247 ILE A C 1
ATOM 1949 O O . ILE A 1 247 ? -8.182 5.443 8.162 1.00 85.38 247 ILE A O 1
ATOM 1953 N N . SER A 1 248 ? -6.450 4.379 7.220 1.00 90.12 248 SER A N 1
ATOM 1954 C CA . SER A 1 248 ? -6.817 4.734 5.845 1.00 90.12 248 SER A CA 1
ATOM 1955 C C . SER A 1 248 ? -8.096 4.018 5.407 1.00 90.12 248 SER A C 1
ATOM 1957 O O . SER A 1 248 ? -8.973 4.634 4.791 1.00 90.12 248 SER A O 1
ATOM 1959 N N . MET A 1 249 ? -8.249 2.756 5.819 1.00 91.00 249 MET A N 1
ATOM 1960 C CA . MET A 1 249 ? -9.479 1.986 5.660 1.00 91.00 249 MET A CA 1
ATOM 1961 C C . MET A 1 249 ? -10.652 2.627 6.401 1.00 91.00 249 MET A C 1
ATOM 1963 O O . MET A 1 249 ? -11.692 2.870 5.793 1.00 91.00 249 MET A O 1
ATOM 1967 N N . ALA A 1 250 ? -10.463 2.989 7.670 1.00 85.06 250 ALA A N 1
ATOM 1968 C CA . ALA A 1 250 ? -11.486 3.610 8.503 1.00 85.06 250 ALA A CA 1
ATOM 1969 C C . ALA A 1 250 ? -12.030 4.909 7.888 1.00 85.06 250 ALA A C 1
ATOM 1971 O O . ALA A 1 250 ? -13.242 5.105 7.808 1.00 85.06 250 ALA A O 1
ATOM 1972 N N . LYS A 1 251 ? -11.149 5.771 7.360 1.00 83.75 251 LYS A N 1
ATOM 1973 C CA . LYS A 1 251 ? -11.554 6.996 6.647 1.00 83.75 251 LYS A CA 1
ATOM 1974 C C . LYS A 1 251 ? -12.425 6.703 5.421 1.00 83.75 251 LYS A C 1
ATOM 1976 O O . LYS A 1 251 ? -13.391 7.420 5.174 1.00 83.75 251 LYS A O 1
ATOM 1981 N N . SER A 1 252 ? -12.109 5.651 4.664 1.00 81.44 252 SER A N 1
ATOM 1982 C CA . SER A 1 252 ? -12.904 5.261 3.491 1.00 81.44 252 SER A CA 1
ATOM 1983 C C . SER A 1 252 ? -14.245 4.631 3.876 1.00 81.44 252 SER A C 1
ATOM 1985 O O . SER A 1 252 ? -15.260 4.965 3.271 1.00 81.44 252 SER A O 1
ATOM 1987 N N . LEU A 1 253 ? -14.282 3.789 4.914 1.00 79.25 253 LEU A N 1
ATOM 1988 C CA . LEU A 1 253 ? -15.522 3.241 5.483 1.00 79.25 253 LEU A CA 1
ATOM 1989 C C . LEU A 1 253 ? -16.449 4.357 5.984 1.00 79.25 253 LEU A C 1
ATOM 1991 O O . LEU A 1 253 ? -17.656 4.326 5.745 1.00 79.25 253 LEU A O 1
ATOM 1995 N N . TYR A 1 254 ? -15.879 5.399 6.591 1.00 70.62 254 TYR A N 1
ATOM 1996 C CA . TYR A 1 254 ? -16.630 6.575 7.019 1.00 70.62 254 TYR A CA 1
ATOM 1997 C C . TYR A 1 254 ? -17.246 7.343 5.845 1.00 70.62 254 TYR A C 1
ATOM 1999 O O . TYR A 1 254 ? -18.424 7.696 5.891 1.00 70.62 254 TYR A O 1
ATOM 2007 N N . ALA A 1 255 ? -16.486 7.569 4.768 1.00 70.12 255 ALA A N 1
ATOM 2008 C CA . ALA A 1 255 ? -17.008 8.203 3.555 1.00 70.12 255 ALA A CA 1
ATOM 2009 C C . ALA A 1 255 ? -18.161 7.395 2.922 1.00 70.12 255 ALA A C 1
ATOM 2011 O O . ALA A 1 255 ? -19.075 7.967 2.329 1.00 70.12 255 ALA A O 1
ATOM 2012 N N . LEU A 1 256 ? -18.165 6.071 3.118 1.00 68.31 256 LEU A N 1
ATOM 2013 C CA . LEU A 1 256 ? -19.258 5.163 2.750 1.00 68.31 256 LEU A CA 1
ATOM 2014 C C . LEU A 1 256 ? -20.406 5.110 3.772 1.00 68.31 256 LEU A C 1
ATOM 2016 O O . LEU A 1 256 ? -21.369 4.378 3.557 1.00 68.31 256 LEU A O 1
ATOM 2020 N N . LYS A 1 257 ? -20.327 5.878 4.865 1.00 69.31 257 LYS A N 1
ATOM 2021 C CA . LYS A 1 257 ? -21.278 5.892 5.991 1.00 69.31 257 LYS A CA 1
ATOM 2022 C C . LYS A 1 257 ? -21.367 4.567 6.762 1.00 69.31 257 LYS A C 1
ATOM 2024 O O . LYS A 1 257 ? -22.342 4.325 7.469 1.00 69.31 257 LYS A O 1
ATOM 2029 N N . GLN A 1 258 ? -20.348 3.716 6.659 1.00 63.66 258 GLN A N 1
ATOM 2030 C CA . GLN A 1 258 ? -20.223 2.474 7.425 1.00 63.66 258 GLN A CA 1
ATOM 2031 C C . GLN A 1 258 ? -19.513 2.761 8.752 1.00 63.66 258 GLN A C 1
ATOM 2033 O O . GLN A 1 258 ? -18.346 2.424 8.946 1.00 63.66 258 GLN A O 1
ATOM 2038 N N . TYR A 1 259 ? -20.211 3.461 9.644 1.00 62.97 259 TYR A N 1
ATOM 2039 C CA . TYR A 1 259 ? -19.613 4.049 10.846 1.00 62.97 259 TYR A CA 1
ATOM 2040 C C . TYR A 1 259 ? -19.081 3.008 11.836 1.00 62.97 259 TYR A C 1
ATOM 2042 O O . TYR A 1 259 ? -17.960 3.149 12.309 1.00 62.97 259 TYR A O 1
ATOM 2050 N N . GLU A 1 260 ? -19.820 1.924 12.067 1.00 58.75 260 GLU A N 1
ATOM 2051 C CA . GLU A 1 260 ? -19.403 0.840 12.969 1.00 58.75 260 GLU A CA 1
ATOM 2052 C C . GLU A 1 260 ? -18.109 0.158 12.491 1.00 58.75 260 GLU A C 1
ATOM 2054 O O . GLU A 1 260 ? -17.152 -0.012 13.248 1.00 58.75 260 GLU A O 1
ATOM 2059 N N . ALA A 1 261 ? -18.032 -0.161 11.195 1.00 65.06 261 ALA A N 1
ATOM 2060 C CA . ALA A 1 261 ? -16.833 -0.739 10.596 1.00 65.06 261 ALA A CA 1
ATOM 2061 C C . ALA A 1 261 ? -15.644 0.240 10.641 1.00 65.06 261 ALA A C 1
ATOM 2063 O O . ALA A 1 261 ? -14.505 -0.177 10.861 1.00 65.06 261 ALA A O 1
ATOM 2064 N N . ALA A 1 262 ? -15.898 1.542 10.465 1.00 71.31 262 ALA A N 1
ATOM 2065 C CA . ALA A 1 262 ? -14.873 2.573 10.584 1.00 71.31 262 ALA A CA 1
ATOM 2066 C C . ALA A 1 262 ? -14.323 2.676 12.018 1.00 71.31 262 ALA A C 1
ATOM 2068 O O . ALA A 1 262 ? -13.109 2.747 12.198 1.00 71.31 262 ALA A O 1
ATOM 2069 N N . GLU A 1 263 ? -15.185 2.641 13.036 1.00 69.38 263 GLU A N 1
ATOM 2070 C CA . GLU A 1 263 ? -14.777 2.655 14.447 1.00 69.38 263 GLU A CA 1
ATOM 2071 C C . GLU A 1 263 ? -13.967 1.415 14.831 1.00 69.38 263 GLU A C 1
ATOM 2073 O O . GLU A 1 263 ? -12.933 1.535 15.496 1.00 69.38 263 GLU A O 1
ATOM 2078 N N . ASN A 1 264 ? -14.377 0.235 14.360 1.00 73.06 264 ASN A N 1
ATOM 2079 C CA . ASN A 1 264 ? -13.606 -0.990 14.546 1.00 73.06 264 ASN A CA 1
ATOM 2080 C C . ASN A 1 264 ? -12.212 -0.858 13.908 1.00 73.06 264 ASN A C 1
ATOM 2082 O O . ASN A 1 264 ? -11.199 -1.066 14.572 1.00 73.06 264 ASN A O 1
ATOM 2086 N N . ALA A 1 265 ? -12.132 -0.395 12.657 1.00 73.19 265 ALA A N 1
ATOM 2087 C CA . ALA A 1 265 ? -10.856 -0.165 11.985 1.00 73.19 265 ALA A CA 1
ATOM 2088 C C . ALA A 1 265 ? -9.968 0.859 12.726 1.00 73.19 265 ALA A C 1
ATOM 2090 O O . ALA A 1 265 ? -8.769 0.631 12.897 1.00 73.19 265 ALA A O 1
ATOM 2091 N N . PHE A 1 266 ? -10.530 1.955 13.247 1.00 75.12 266 PHE A N 1
ATOM 2092 C CA . PHE A 1 266 ? -9.770 2.890 14.085 1.00 75.12 266 PHE A CA 1
ATOM 2093 C C . PHE A 1 266 ? -9.287 2.251 15.394 1.00 75.12 266 PHE A C 1
ATOM 2095 O O . PHE A 1 266 ? -8.162 2.510 15.823 1.00 75.12 266 PHE A O 1
ATOM 2102 N N . SER A 1 267 ? -10.094 1.389 16.007 1.00 72.69 267 SER A N 1
ATOM 2103 C CA . SER A 1 267 ? -9.725 0.654 17.222 1.00 72.69 267 SER A CA 1
ATOM 2104 C C . SER A 1 267 ? -8.580 -0.324 16.953 1.00 72.69 267 SER A C 1
ATOM 2106 O O . SER A 1 267 ? -7.578 -0.308 17.665 1.00 72.69 267 SER A O 1
ATOM 2108 N N . MET A 1 268 ? -8.656 -1.078 15.852 1.00 77.56 268 MET A N 1
ATOM 2109 C CA . MET A 1 268 ? -7.581 -1.956 15.384 1.00 77.56 268 MET A CA 1
ATOM 2110 C C . MET A 1 268 ? -6.269 -1.193 15.166 1.00 77.56 268 MET A C 1
ATOM 2112 O O . MET A 1 268 ? -5.199 -1.683 15.530 1.00 77.56 268 MET A O 1
ATOM 2116 N N . SER A 1 269 ? -6.327 0.031 14.630 1.00 75.38 269 SER A N 1
ATOM 2117 C CA . SER A 1 269 ? -5.137 0.879 14.510 1.00 75.38 269 SER A CA 1
ATOM 2118 C C . SER A 1 269 ? -4.486 1.180 15.865 1.00 75.38 269 SER A C 1
ATOM 2120 O O . SER A 1 269 ? -3.260 1.176 15.957 1.00 75.38 269 SER A O 1
ATOM 2122 N N . LEU A 1 270 ? -5.282 1.480 16.897 1.00 69.38 270 LEU A N 1
ATOM 2123 C CA . LEU A 1 270 ? -4.792 1.860 18.228 1.00 69.38 270 LEU A CA 1
ATOM 2124 C C . LEU A 1 270 ? -4.155 0.688 18.988 1.00 69.38 270 LEU A C 1
ATOM 2126 O O . LEU A 1 270 ? -3.270 0.908 19.811 1.00 69.38 270 LEU A O 1
ATOM 2130 N N . GLU A 1 271 ? -4.589 -0.543 18.716 1.00 70.56 271 GLU A N 1
ATOM 2131 C CA . GLU A 1 271 ? -4.023 -1.761 19.314 1.00 70.56 271 GLU A CA 1
ATOM 2132 C C . GLU A 1 271 ? -2.588 -2.045 18.858 1.00 70.56 271 GLU A C 1
ATOM 2134 O O . GLU A 1 271 ? -1.804 -2.621 19.608 1.00 70.56 271 GLU A O 1
ATOM 2139 N N . ARG A 1 272 ? -2.243 -1.660 17.625 1.00 70.81 272 ARG A N 1
ATOM 2140 C CA . ARG A 1 272 ? -0.976 -2.040 16.975 1.00 70.81 272 ARG A CA 1
ATOM 2141 C C . ARG A 1 272 ? 0.146 -1.045 17.211 1.00 70.81 272 ARG A C 1
ATOM 2143 O O . ARG A 1 272 ? 1.309 -1.429 17.214 1.00 70.81 272 ARG A O 1
ATOM 2150 N N . ASP A 1 273 ? -0.197 0.220 17.420 1.00 65.75 273 ASP A N 1
ATOM 2151 C CA . ASP A 1 273 ? 0.777 1.249 17.759 1.00 65.75 273 ASP A CA 1
ATOM 2152 C C . ASP A 1 273 ? 0.218 2.196 18.823 1.00 65.75 273 ASP A C 1
ATOM 2154 O O . ASP A 1 273 ? -0.485 3.172 18.550 1.00 65.75 273 ASP A O 1
ATOM 2158 N N . SER A 1 274 ? 0.565 1.894 20.071 1.00 57.00 274 SER A N 1
ATOM 2159 C CA . SER A 1 274 ? 0.247 2.703 21.244 1.00 57.00 274 SER A CA 1
ATOM 2160 C C . SER A 1 274 ? 1.206 3.889 21.437 1.00 57.00 274 SER A C 1
ATOM 2162 O O . SER A 1 274 ? 0.907 4.774 22.245 1.00 57.00 274 SER A O 1
ATOM 2164 N N . SER A 1 275 ? 2.312 3.958 20.677 1.00 53.25 275 SER A N 1
ATOM 2165 C CA . SER A 1 275 ? 3.315 5.037 20.725 1.00 53.25 275 SER A CA 1
ATOM 2166 C C . SER A 1 275 ? 2.869 6.308 19.996 1.00 53.25 275 SER A C 1
ATOM 2168 O O . SER A 1 275 ? 3.376 7.402 20.256 1.00 53.25 275 SER A O 1
ATOM 2170 N N . TYR A 1 276 ? 1.821 6.209 19.179 1.00 52.62 276 TYR A N 1
ATOM 2171 C CA . TYR A 1 276 ? 1.204 7.332 18.487 1.00 52.62 276 TYR A CA 1
ATOM 2172 C C . TYR A 1 276 ? 0.347 8.217 19.414 1.00 52.62 276 TYR A C 1
ATOM 2174 O O . TYR A 1 276 ? -0.721 8.676 19.038 1.00 52.62 276 TYR A O 1
ATOM 2182 N N . ILE A 1 277 ? 0.795 8.506 20.639 1.00 43.22 277 ILE A N 1
ATOM 2183 C CA . ILE A 1 277 ? 0.053 9.220 21.698 1.00 43.22 277 ILE A CA 1
ATOM 2184 C C . ILE A 1 277 ? -0.472 10.601 21.238 1.00 43.22 277 ILE A C 1
ATOM 2186 O O . ILE A 1 277 ? -1.558 11.021 21.647 1.00 43.22 277 ILE A O 1
ATOM 2190 N N . ILE A 1 278 ? 0.232 11.287 20.327 1.00 48.03 278 ILE A N 1
ATOM 2191 C CA . ILE A 1 278 ? -0.222 12.558 19.729 1.00 48.03 278 ILE A CA 1
ATOM 2192 C C . ILE A 1 278 ? -1.354 12.332 18.706 1.00 48.03 278 ILE A C 1
ATOM 2194 O O . ILE A 1 278 ? -2.346 13.061 18.740 1.00 48.03 278 ILE A O 1
ATOM 2198 N N . GLN A 1 279 ? -1.292 11.282 17.873 1.00 46.19 279 GLN A N 1
ATOM 2199 C CA . GLN A 1 279 ? 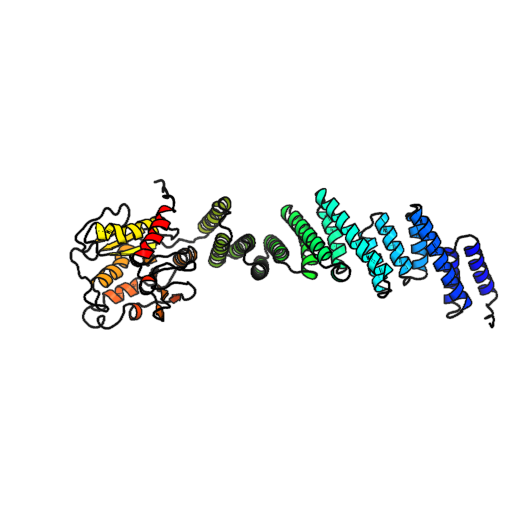-2.450 10.878 17.062 1.00 46.19 279 GLN A CA 1
ATOM 2200 C C . GLN A 1 279 ? -3.485 10.099 17.854 1.00 46.19 279 GLN A C 1
ATOM 2202 O O . GLN A 1 279 ? -4.598 10.015 17.386 1.00 46.19 279 GLN A O 1
ATOM 2207 N N . LYS A 1 280 ? -3.228 9.603 19.063 1.00 46.81 280 LYS A N 1
ATOM 2208 C CA . LYS A 1 280 ? -4.285 9.061 19.916 1.00 46.81 280 LYS A CA 1
ATOM 2209 C C . LYS A 1 280 ? -5.308 10.160 20.167 1.00 46.81 280 LYS A C 1
ATOM 2211 O O . LYS A 1 280 ? -6.486 9.920 19.991 1.00 46.81 280 LYS A O 1
ATOM 2216 N N . LYS A 1 281 ? -4.864 11.403 20.404 1.00 48.12 281 LYS A N 1
ATOM 2217 C CA . LYS A 1 281 ? -5.735 12.588 20.387 1.00 48.12 281 LYS A CA 1
ATOM 2218 C C . LYS A 1 281 ? -6.311 12.896 19.008 1.00 48.12 281 LYS A C 1
ATOM 2220 O O . LYS A 1 281 ? -7.480 13.215 18.956 1.00 48.12 281 LYS A O 1
ATOM 2225 N N . THR A 1 282 ? -5.566 12.820 17.904 1.00 51.62 282 THR A N 1
ATOM 2226 C CA . THR A 1 282 ? -6.115 13.112 16.558 1.00 51.62 282 THR A CA 1
ATOM 2227 C C . THR A 1 282 ? -7.131 12.077 16.083 1.00 51.62 282 THR A C 1
ATOM 2229 O O . THR A 1 282 ? -8.144 12.467 15.535 1.00 51.62 282 THR A O 1
ATOM 2232 N N . VAL A 1 283 ? -6.883 10.792 16.306 1.00 51.28 283 VAL A N 1
ATOM 2233 C CA . VAL A 1 283 ? -7.731 9.635 16.010 1.00 51.28 283 VAL A CA 1
ATOM 2234 C C . VAL A 1 283 ? -8.909 9.616 16.972 1.00 51.28 283 VAL A C 1
ATOM 2236 O O . VAL A 1 283 ? -10.022 9.511 16.496 1.00 51.28 283 VAL A O 1
ATOM 2239 N N . ILE A 1 284 ? -8.726 9.841 18.281 1.00 54.78 284 ILE A N 1
ATOM 2240 C CA . ILE A 1 284 ? -9.849 10.033 19.222 1.00 54.78 284 ILE A CA 1
ATOM 2241 C C . ILE A 1 284 ? -10.648 11.290 18.871 1.00 54.78 284 ILE A C 1
ATOM 2243 O O . ILE A 1 284 ? -11.864 11.253 18.910 1.00 54.78 284 ILE A O 1
ATOM 2247 N N . ASN A 1 285 ? -10.012 12.398 18.487 1.00 55.84 285 ASN A N 1
ATOM 2248 C CA . ASN A 1 285 ? -10.708 13.606 18.039 1.00 55.84 285 ASN A CA 1
ATOM 2249 C C . ASN A 1 285 ? -11.373 13.399 16.685 1.00 55.84 285 ASN A C 1
ATOM 2251 O O . ASN A 1 285 ? -12.388 14.023 16.444 1.00 55.84 285 ASN A O 1
ATOM 2255 N N . GLN A 1 286 ? -10.825 12.562 15.806 1.00 54.50 286 GLN A N 1
ATOM 2256 C CA . GLN A 1 286 ? -11.452 12.159 14.556 1.00 54.50 286 GLN A CA 1
ATOM 2257 C C . GLN A 1 286 ? -12.668 11.306 14.885 1.00 54.50 286 GLN A C 1
ATOM 2259 O O . GLN A 1 286 ? -13.756 11.723 14.530 1.00 54.50 286 GLN A O 1
ATOM 2264 N N . ILE A 1 287 ? -12.526 10.227 15.658 1.00 52.91 287 ILE A N 1
ATOM 2265 C CA . ILE A 1 287 ? -13.631 9.440 16.221 1.00 52.91 287 ILE A CA 1
ATOM 2266 C C . ILE A 1 287 ? -14.691 10.387 16.820 1.00 52.91 287 ILE A C 1
ATOM 2268 O O . ILE A 1 287 ? -15.816 10.389 16.351 1.00 52.91 287 ILE A O 1
ATOM 2272 N N . ASN A 1 288 ? -14.335 11.303 17.726 1.00 53.62 288 ASN A N 1
ATOM 2273 C CA . ASN A 1 288 ? -15.263 12.237 18.385 1.00 53.62 288 ASN A CA 1
ATOM 2274 C C . ASN A 1 288 ? -15.882 13.293 17.440 1.00 53.62 288 ASN A C 1
ATOM 2276 O O . ASN A 1 288 ? -17.075 13.565 17.521 1.00 53.62 288 ASN A O 1
ATOM 2280 N N . HIS A 1 289 ? -15.105 13.905 16.541 1.00 52.19 289 HIS A N 1
ATOM 2281 C CA . HIS A 1 289 ? -15.581 14.869 15.533 1.00 52.19 289 HIS A CA 1
ATOM 2282 C C . HIS A 1 289 ? -16.531 14.198 14.534 1.00 52.1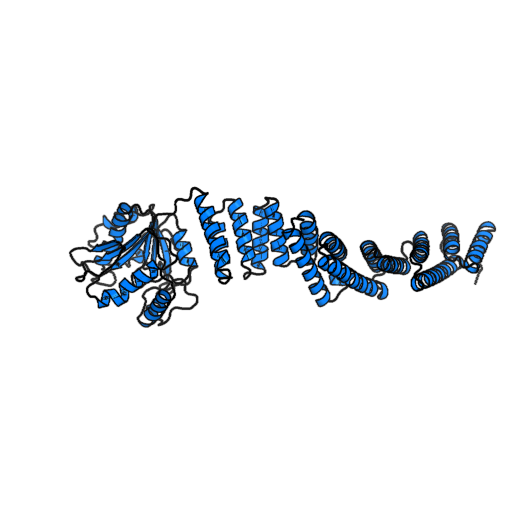9 289 HIS A C 1
ATOM 2284 O O . HIS A 1 289 ? -17.533 14.781 14.123 1.00 52.19 289 HIS A O 1
ATOM 2290 N N . TYR A 1 290 ? -16.231 12.954 14.169 1.00 48.66 290 TYR A N 1
ATOM 2291 C CA . TYR A 1 290 ? -17.004 12.146 13.239 1.00 48.66 290 TYR A CA 1
ATOM 2292 C C . TYR A 1 290 ? -18.255 11.532 13.884 1.00 48.66 290 TYR A C 1
ATOM 2294 O O . TYR A 1 290 ? -19.264 11.387 13.192 1.00 48.66 290 TYR A O 1
ATOM 2302 N N . VAL A 1 291 ? -18.219 11.276 15.197 1.00 49.69 291 VAL A N 1
ATOM 2303 C CA . VAL A 1 291 ? -19.361 10.912 16.054 1.00 49.69 291 VAL A CA 1
ATOM 2304 C C . VAL A 1 291 ? -20.311 12.099 16.261 1.00 49.69 291 VAL A C 1
ATOM 2306 O O . VAL A 1 291 ? -21.520 11.908 16.258 1.00 49.69 291 VAL A O 1
ATOM 2309 N N . HIS A 1 292 ? -19.804 13.334 16.372 1.00 46.28 292 HIS A N 1
ATOM 2310 C CA . HIS A 1 292 ? -20.644 14.526 16.572 1.00 46.28 292 HIS A CA 1
ATOM 2311 C C . HIS A 1 292 ? -21.352 15.046 15.306 1.00 46.28 292 HIS A C 1
ATOM 2313 O O . HIS A 1 292 ? -22.389 15.696 15.427 1.00 46.28 292 HIS A O 1
ATOM 2319 N N . ASN A 1 293 ? -20.831 14.768 14.104 1.00 43.44 293 ASN A N 1
ATOM 2320 C CA . ASN A 1 293 ? -21.421 15.230 12.834 1.00 43.44 293 ASN A CA 1
ATOM 2321 C C . ASN A 1 293 ? -22.424 14.241 12.204 1.00 43.44 293 ASN A C 1
ATOM 2323 O O . ASN A 1 293 ? -23.162 14.609 11.288 1.00 43.44 293 ASN A O 1
ATOM 2327 N N . GLY A 1 294 ? -22.483 12.999 12.689 1.00 41.28 294 GLY A N 1
ATOM 2328 C CA . GLY A 1 294 ? -23.585 12.074 12.429 1.00 41.28 294 GLY A CA 1
ATOM 2329 C C . GLY A 1 294 ? -24.594 12.155 13.571 1.00 41.28 294 GLY A C 1
ATOM 2330 O O . GLY A 1 294 ? -24.208 12.335 14.716 1.00 41.28 294 GLY A O 1
ATOM 2331 N N . LYS A 1 295 ? -25.892 12.008 13.296 1.00 38.56 295 LYS A N 1
ATOM 2332 C CA . LYS A 1 295 ? -26.953 11.880 14.316 1.00 38.56 295 LYS A CA 1
ATOM 2333 C C . LYS A 1 295 ? -26.811 10.583 15.150 1.00 38.56 295 LYS A C 1
ATOM 2335 O O . LYS A 1 295 ? -27.731 9.774 15.176 1.00 38.56 295 LYS A O 1
ATOM 2340 N N . TYR A 1 296 ? -25.675 10.346 15.797 1.00 40.22 296 TYR A N 1
ATOM 2341 C CA . TYR A 1 296 ? -25.462 9.217 16.696 1.00 40.22 296 TYR A CA 1
ATOM 2342 C C . TYR A 1 296 ? -25.611 9.714 18.134 1.00 40.22 296 TYR A C 1
ATOM 2344 O O . TYR A 1 296 ? -24.688 10.261 18.734 1.00 40.22 296 TYR A O 1
ATOM 2352 N N . ASN A 1 297 ? -26.816 9.562 18.684 1.00 45.56 297 ASN A N 1
ATOM 2353 C CA . ASN A 1 297 ? -27.028 9.718 20.118 1.00 45.56 297 ASN A CA 1
ATOM 2354 C C . ASN A 1 297 ? -26.405 8.489 20.781 1.00 45.56 297 ASN A C 1
ATOM 2356 O O . ASN A 1 297 ? -26.934 7.388 20.655 1.00 45.56 297 ASN A O 1
ATOM 2360 N N . ARG A 1 298 ? -25.253 8.652 21.436 1.00 54.69 298 ARG A N 1
ATOM 2361 C CA . ARG A 1 298 ? -24.660 7.570 22.228 1.00 54.69 298 ARG A CA 1
ATOM 2362 C C . ARG A 1 298 ? -25.684 7.142 23.281 1.00 54.69 298 ARG A C 1
ATOM 2364 O O . ARG A 1 298 ? -26.217 8.002 23.984 1.00 54.69 298 ARG A O 1
ATOM 2371 N N . ASN A 1 299 ? -25.939 5.841 23.403 1.00 64.56 299 ASN A N 1
ATOM 2372 C CA . ASN A 1 299 ? -26.803 5.325 24.458 1.00 64.56 299 ASN A CA 1
ATOM 2373 C C . ASN A 1 299 ? -26.286 5.780 25.834 1.00 64.56 299 ASN A C 1
ATOM 2375 O O . ASN A 1 299 ? -25.140 5.502 26.210 1.00 64.56 299 ASN A O 1
ATOM 2379 N N . LYS A 1 300 ? -27.125 6.492 26.593 1.00 86.81 300 LYS A N 1
ATOM 2380 C CA . LYS A 1 300 ? -26.842 6.807 27.995 1.00 86.81 300 LYS A CA 1
ATOM 2381 C C . LYS A 1 300 ? -26.841 5.489 28.757 1.00 86.81 300 LYS A C 1
ATOM 2383 O O . LYS A 1 300 ? -27.859 4.807 28.824 1.00 86.81 300 LYS A O 1
ATOM 2388 N N . SER A 1 301 ? -25.676 5.112 29.273 1.00 91.62 301 SER A N 1
ATOM 2389 C CA . SER A 1 301 ? -25.469 3.781 29.843 1.00 91.62 301 SER A CA 1
ATOM 2390 C C . SER A 1 301 ? -25.360 3.837 31.367 1.00 91.62 301 SER A C 1
ATOM 2392 O O . SER A 1 301 ? -24.582 4.634 31.899 1.00 91.62 301 SER A O 1
ATOM 2394 N N . LEU A 1 302 ? -26.108 2.978 32.057 1.00 96.44 302 LEU A N 1
ATOM 2395 C CA . LEU A 1 302 ? -25.981 2.709 33.486 1.00 96.44 302 LEU A CA 1
ATOM 2396 C C . LEU A 1 302 ? -25.041 1.514 33.676 1.00 96.44 302 LEU A C 1
ATOM 2398 O O . LEU A 1 302 ? -25.416 0.385 33.370 1.00 96.44 302 LEU A O 1
ATOM 2402 N N . LEU A 1 303 ? -23.834 1.749 34.187 1.00 97.19 303 LEU A N 1
ATOM 2403 C CA . LEU A 1 303 ? -22.948 0.673 34.630 1.00 97.19 303 LEU A CA 1
ATOM 2404 C C . LEU A 1 303 ? -23.291 0.320 36.077 1.00 97.19 303 LEU A C 1
ATOM 2406 O O . LEU A 1 303 ? -23.227 1.203 36.931 1.00 97.19 303 LEU A O 1
ATOM 2410 N N . PHE A 1 304 ? -23.597 -0.941 36.380 1.00 97.25 304 PHE A N 1
ATOM 2411 C CA . PHE A 1 304 ? -23.885 -1.337 37.757 1.00 97.25 304 PHE A CA 1
ATOM 2412 C C . PHE A 1 304 ? -23.347 -2.711 38.154 1.00 97.25 304 PHE A C 1
ATOM 2414 O O . PHE A 1 304 ? -23.119 -3.582 37.313 1.00 97.25 304 PHE A O 1
ATOM 2421 N N . CYS A 1 305 ? -23.202 -2.891 39.467 1.00 96.88 305 CYS A N 1
ATOM 2422 C CA . CYS A 1 305 ? -23.034 -4.191 40.104 1.00 96.88 305 CYS A CA 1
ATOM 2423 C C . CYS A 1 305 ? -23.997 -4.341 41.290 1.00 96.88 305 CYS A C 1
ATOM 2425 O O . CYS A 1 305 ? -24.400 -3.358 41.923 1.00 96.88 305 CYS A O 1
ATOM 2427 N N . THR A 1 306 ? -24.363 -5.581 41.612 1.00 95.50 306 THR A N 1
ATOM 2428 C CA . THR A 1 306 ? -25.052 -5.893 42.871 1.00 95.50 306 THR A CA 1
ATOM 2429 C C . THR A 1 306 ? -24.052 -5.931 44.028 1.00 95.50 306 THR A C 1
ATOM 2431 O O . THR A 1 306 ? -22.923 -6.411 43.857 1.00 95.50 306 THR A O 1
ATOM 2434 N N . SER A 1 307 ? -24.466 -5.495 45.218 1.00 94.38 307 SER A N 1
ATOM 2435 C CA . SER A 1 307 ? -23.615 -5.499 46.409 1.00 94.38 307 SER A CA 1
ATOM 2436 C C . SER A 1 307 ? -24.317 -5.996 47.672 1.00 94.38 307 SER A C 1
ATOM 2438 O O . SER A 1 307 ? -25.539 -6.066 47.769 1.00 94.38 307 SER A O 1
ATOM 2440 N N . TYR A 1 308 ? -23.493 -6.344 48.653 1.00 94.06 308 TYR A N 1
ATOM 2441 C CA . TYR A 1 308 ? -23.842 -6.481 50.061 1.00 94.06 308 TYR A CA 1
ATOM 2442 C C . TYR A 1 308 ? -22.653 -5.950 50.871 1.00 94.06 308 TYR A C 1
ATOM 2444 O O . TYR A 1 308 ? -21.630 -6.631 50.991 1.00 94.06 308 TYR A O 1
ATOM 2452 N N . VAL A 1 309 ? -22.752 -4.701 51.333 1.00 92.44 309 VAL A N 1
ATOM 2453 C CA . VAL A 1 309 ? -21.689 -3.996 52.073 1.00 92.44 309 VAL A CA 1
ATOM 2454 C C . VAL A 1 309 ? -21.980 -4.027 53.577 1.00 92.44 309 VAL A C 1
ATOM 2456 O O . VAL A 1 309 ? -22.728 -3.203 54.105 1.00 92.44 309 VAL A O 1
ATOM 2459 N N . ASP A 1 310 ? -21.392 -4.981 54.294 1.00 90.50 310 ASP A N 1
ATOM 2460 C CA . ASP A 1 310 ? -21.600 -5.155 55.740 1.00 90.50 310 ASP A CA 1
ATOM 2461 C C . ASP A 1 310 ? -20.497 -4.545 56.615 1.00 90.50 310 ASP A C 1
ATOM 2463 O O . ASP A 1 310 ? -20.677 -4.397 57.822 1.00 90.50 310 ASP A O 1
ATOM 2467 N N . SER A 1 311 ? -19.372 -4.165 56.010 1.00 92.56 311 SER A N 1
ATOM 2468 C CA . SER A 1 311 ? -18.171 -3.707 56.710 1.00 92.56 311 SER A CA 1
ATOM 2469 C C . SER A 1 311 ? -17.256 -2.866 55.816 1.00 92.56 311 SER A C 1
ATOM 2471 O O . SER A 1 311 ? -17.258 -3.026 54.591 1.00 92.56 311 SER A O 1
ATOM 2473 N N . ASP A 1 312 ? -16.397 -2.042 56.428 1.00 88.62 312 ASP A N 1
ATOM 2474 C CA . ASP A 1 312 ? -15.323 -1.318 55.727 1.00 88.62 312 ASP A CA 1
ATOM 2475 C C . ASP A 1 312 ? -14.374 -2.263 54.975 1.00 88.62 312 ASP A C 1
ATOM 2477 O O . ASP A 1 312 ? -13.857 -1.927 53.909 1.00 88.62 312 ASP A O 1
ATOM 2481 N N . ASP A 1 313 ? -14.138 -3.463 55.510 1.00 88.62 313 ASP A N 1
ATOM 2482 C CA . ASP A 1 313 ? -13.277 -4.459 54.873 1.00 88.62 313 ASP A CA 1
ATOM 2483 C C . ASP A 1 313 ? -13.896 -4.976 53.564 1.00 88.62 313 ASP A C 1
ATOM 2485 O O . ASP A 1 313 ? -13.229 -4.993 52.525 1.00 88.62 313 ASP A O 1
ATOM 2489 N N . SER A 1 314 ? -15.196 -5.307 53.585 1.00 89.50 314 SER A N 1
ATOM 2490 C CA . SER A 1 314 ? -15.946 -5.710 52.386 1.00 89.50 314 SER A CA 1
ATOM 2491 C C . SER A 1 314 ? -15.963 -4.605 51.322 1.00 89.50 314 SER A C 1
ATOM 2493 O O . SER A 1 314 ? -15.772 -4.879 50.132 1.00 89.50 314 SER A O 1
ATOM 2495 N N . TRP A 1 315 ? -16.110 -3.346 51.752 1.00 92.00 315 TRP A N 1
ATOM 2496 C CA . TRP A 1 315 ? -16.056 -2.173 50.887 1.00 92.00 315 TRP A CA 1
ATOM 2497 C C . TRP A 1 315 ? -14.696 -2.041 50.206 1.00 92.00 315 TRP A C 1
ATOM 2499 O O . TRP A 1 315 ? -14.610 -2.076 48.977 1.00 92.00 315 TRP A O 1
ATOM 2509 N N . ASN A 1 316 ? -13.626 -1.941 50.995 1.00 88.94 316 ASN A N 1
ATOM 2510 C CA . ASN A 1 316 ? -12.291 -1.640 50.488 1.00 88.94 316 ASN A CA 1
ATOM 2511 C C . ASN A 1 316 ? -11.719 -2.762 49.607 1.00 88.94 316 ASN A C 1
ATOM 2513 O O . ASN A 1 316 ? -11.031 -2.473 48.630 1.00 88.94 316 ASN A O 1
ATOM 2517 N N . LYS A 1 317 ? -12.008 -4.036 49.909 1.00 85.38 317 LYS A N 1
ATOM 2518 C CA . LYS A 1 317 ? -11.435 -5.178 49.173 1.00 85.38 317 LYS A CA 1
ATOM 2519 C C . LYS A 1 317 ? -12.136 -5.514 47.858 1.00 85.38 317 LYS A C 1
ATOM 2521 O O . LYS A 1 317 ? -11.530 -6.198 47.033 1.00 85.38 317 LYS A O 1
ATOM 2526 N N . ARG A 1 318 ? -13.401 -5.121 47.684 1.00 90.38 318 ARG A N 1
ATOM 2527 C CA . ARG A 1 318 ? -14.238 -5.573 46.559 1.00 90.38 318 ARG A CA 1
ATOM 2528 C C . ARG A 1 318 ? -14.885 -4.404 45.830 1.00 90.38 318 ARG A C 1
ATOM 2530 O O . ARG A 1 318 ? -14.541 -4.120 44.687 1.00 90.38 318 ARG A O 1
ATOM 2537 N N . TYR A 1 319 ? -15.786 -3.701 46.502 1.00 93.81 319 TYR A N 1
ATOM 2538 C CA . TYR A 1 319 ? -16.639 -2.708 45.854 1.00 93.81 319 TYR A CA 1
ATOM 2539 C C . TYR A 1 319 ? -15.878 -1.431 45.496 1.00 93.81 319 TYR A C 1
ATOM 2541 O O . TYR A 1 319 ? -15.988 -0.950 44.370 1.00 93.81 319 TYR A O 1
ATOM 2549 N N . LYS A 1 320 ? -15.028 -0.926 46.397 1.00 92.62 320 LYS A N 1
ATOM 2550 C CA . LYS A 1 320 ? -14.193 0.250 46.130 1.00 92.62 320 LYS A CA 1
ATOM 2551 C C . LYS A 1 320 ? -13.254 0.021 44.944 1.00 92.62 320 LYS A C 1
ATOM 2553 O O . LYS A 1 320 ? -13.181 0.872 44.066 1.00 92.62 320 LYS A O 1
ATOM 2558 N N . LEU A 1 321 ? -12.609 -1.148 44.882 1.00 91.88 321 LEU A N 1
ATOM 2559 C CA . LEU A 1 321 ? -11.747 -1.536 43.761 1.00 91.88 321 LEU A CA 1
ATOM 2560 C C . LEU A 1 321 ? -12.516 -1.549 42.436 1.00 91.88 321 LEU A C 1
ATOM 2562 O O . LEU A 1 321 ? -12.059 -0.967 41.458 1.00 91.88 321 LEU A O 1
ATOM 2566 N N . TRP A 1 322 ? -13.694 -2.179 42.413 1.00 93.94 322 TRP A N 1
ATOM 2567 C CA . TRP A 1 322 ? -14.556 -2.218 41.231 1.00 93.94 322 TRP A CA 1
ATOM 2568 C C . TRP A 1 322 ? -14.962 -0.806 40.784 1.00 93.94 322 TRP A C 1
ATOM 2570 O O . TRP A 1 322 ? -14.827 -0.453 39.613 1.00 93.94 322 TRP A O 1
ATOM 2580 N N . MET A 1 323 ? -15.377 0.040 41.732 1.00 92.38 323 MET A N 1
ATOM 2581 C CA . MET A 1 323 ? -15.740 1.430 41.464 1.00 92.38 323 MET A CA 1
ATOM 2582 C C . MET A 1 323 ? -14.565 2.217 40.878 1.00 92.38 323 MET A C 1
ATOM 2584 O O . MET A 1 323 ? -14.731 2.884 39.861 1.00 92.38 323 MET A O 1
ATOM 2588 N N . GLU A 1 324 ? -13.396 2.176 41.516 1.00 89.56 324 GLU A N 1
ATOM 2589 C CA . GLU A 1 324 ? -12.210 2.918 41.076 1.00 89.56 324 GLU A CA 1
ATOM 2590 C C . GLU A 1 324 ? -11.692 2.422 39.725 1.00 89.56 324 GLU A C 1
ATOM 2592 O O . GLU A 1 324 ? -11.299 3.234 38.886 1.00 89.56 324 GLU A O 1
ATOM 2597 N N . TYR A 1 325 ? -11.746 1.109 39.487 1.00 89.44 325 TYR A N 1
ATOM 2598 C CA . TYR A 1 325 ? -11.391 0.516 38.204 1.00 89.44 325 TYR A CA 1
ATOM 2599 C C . TYR A 1 325 ? -12.247 1.087 37.087 1.00 89.44 325 TYR A C 1
ATOM 2601 O O . TYR A 1 325 ? -11.725 1.672 36.136 1.00 89.44 325 TYR A O 1
ATOM 2609 N N . TYR A 1 326 ? -13.570 0.994 37.230 1.00 90.25 326 TYR A N 1
ATOM 2610 C CA . TYR A 1 326 ? -14.435 1.476 36.175 1.00 90.25 326 TYR A CA 1
ATOM 2611 C C . TYR A 1 326 ? -14.409 2.988 36.079 1.00 90.25 326 TYR A C 1
ATOM 2613 O O . TYR A 1 326 ? -14.278 3.446 34.952 1.00 90.25 326 TYR A O 1
ATOM 2621 N N . LYS A 1 327 ? -14.381 3.756 37.186 1.00 84.50 327 LYS A N 1
ATOM 2622 C CA . LYS A 1 327 ? -14.203 5.228 37.175 1.00 84.50 327 LYS A CA 1
ATOM 2623 C C . LYS A 1 327 ? -13.068 5.672 36.246 1.00 84.50 327 LYS A C 1
ATOM 2625 O O . LYS A 1 327 ? -13.251 6.636 35.507 1.00 84.50 327 LYS A O 1
ATOM 2630 N N . ASN A 1 328 ? -11.971 4.922 36.219 1.00 76.06 328 ASN A N 1
ATOM 2631 C CA . ASN A 1 328 ? -10.784 5.223 35.424 1.00 76.06 328 ASN A CA 1
ATOM 2632 C C . ASN A 1 328 ? -10.709 4.470 34.073 1.00 76.06 328 ASN A C 1
ATOM 2634 O O . ASN A 1 328 ? -9.801 4.712 33.282 1.00 76.06 328 ASN A O 1
ATOM 2638 N N . SER A 1 329 ? -11.648 3.570 33.776 1.00 74.44 329 SER A N 1
ATOM 2639 C CA . SER A 1 329 ? -11.669 2.791 32.530 1.00 74.44 329 SER A CA 1
ATOM 2640 C C . SER A 1 329 ? -12.170 3.588 31.318 1.00 74.44 329 SER A C 1
ATOM 2642 O O . SER A 1 329 ? -12.883 4.588 31.458 1.00 74.44 329 SER A O 1
ATOM 2644 N N . VAL A 1 330 ? -11.858 3.088 30.115 1.00 66.38 330 VAL A N 1
ATOM 2645 C CA . VAL A 1 330 ? -12.316 3.656 28.832 1.00 66.38 330 VAL A CA 1
ATOM 2646 C C . VAL A 1 330 ? -13.775 3.331 28.489 1.00 66.38 330 VAL A C 1
ATOM 2648 O O . VAL A 1 330 ? -14.297 3.900 27.535 1.00 66.38 330 VAL A O 1
ATOM 2651 N N . LEU A 1 331 ? -14.424 2.446 29.254 1.00 72.38 331 LEU A N 1
ATOM 2652 C CA . LEU A 1 331 ? -15.814 2.037 29.053 1.00 72.38 331 LEU A CA 1
ATOM 2653 C C . LEU A 1 331 ? -16.756 3.240 29.185 1.00 72.38 331 LEU A C 1
ATOM 2655 O O . LEU A 1 331 ? -16.838 3.852 30.256 1.00 72.38 331 LEU A O 1
ATOM 2659 N N . ALA A 1 332 ? -17.487 3.579 28.131 1.00 68.75 332 ALA A N 1
ATOM 2660 C CA . ALA A 1 332 ? -18.398 4.705 28.163 1.00 68.75 332 ALA A CA 1
ATOM 2661 C C . ALA A 1 332 ? -19.623 4.421 29.025 1.00 68.75 332 ALA A C 1
ATOM 2663 O O . ALA A 1 332 ? -20.329 3.427 28.884 1.00 68.75 332 ALA A O 1
ATOM 2664 N N . ARG A 1 333 ? -19.911 5.357 29.924 1.00 76.81 333 ARG A N 1
ATOM 2665 C CA . ARG A 1 333 ? -21.041 5.263 30.843 1.00 76.81 333 ARG A CA 1
ATOM 2666 C C . ARG A 1 333 ? -21.500 6.645 31.253 1.00 76.81 333 ARG A C 1
ATOM 2668 O O . ARG A 1 333 ? -20.692 7.565 31.362 1.00 76.81 333 ARG A O 1
ATOM 2675 N N . HIS A 1 334 ? -22.805 6.767 31.453 1.00 78.88 334 HIS A N 1
ATOM 2676 C CA . HIS A 1 334 ? -23.408 7.977 31.984 1.00 78.88 334 HIS A CA 1
ATOM 2677 C C . HIS A 1 334 ? -23.299 7.978 33.505 1.00 78.88 334 HIS A C 1
ATOM 2679 O O . HIS A 1 334 ? -22.742 8.909 34.071 1.00 78.88 334 HIS A O 1
ATOM 2685 N N . ASN A 1 335 ? -23.728 6.879 34.132 1.00 87.44 335 ASN A N 1
ATOM 2686 C CA . ASN A 1 335 ? -23.727 6.713 35.579 1.00 87.44 335 ASN A CA 1
ATOM 2687 C C . ASN A 1 335 ? -23.085 5.384 35.984 1.00 87.44 335 ASN A C 1
ATOM 2689 O O . ASN A 1 335 ? -23.177 4.385 35.266 1.00 87.44 335 ASN A O 1
ATOM 2693 N N . ILE A 1 336 ? -22.452 5.381 37.158 1.00 93.25 336 ILE A N 1
ATOM 2694 C CA . ILE A 1 336 ? -22.019 4.168 37.859 1.00 93.25 336 ILE A CA 1
ATOM 2695 C C . ILE A 1 336 ? -22.978 3.958 39.028 1.00 93.25 336 ILE A C 1
ATOM 2697 O O . ILE A 1 336 ? -23.285 4.916 39.739 1.00 93.25 336 ILE A O 1
ATOM 2701 N N . CYS A 1 337 ? -23.431 2.726 39.236 1.00 95.50 337 CYS A N 1
ATOM 2702 C CA . CYS A 1 337 ? -24.364 2.380 40.293 1.00 95.50 337 CYS A CA 1
ATOM 2703 C C . CYS A 1 337 ? -23.945 1.123 41.066 1.00 95.50 337 CYS A C 1
ATOM 2705 O O . CYS A 1 337 ? -23.398 0.175 40.509 1.00 95.50 337 CYS A O 1
ATOM 2707 N N . MET A 1 338 ? -24.227 1.115 42.365 1.00 95.38 338 MET A N 1
ATOM 2708 C CA . MET A 1 338 ? -24.197 -0.073 43.210 1.00 95.38 338 MET A CA 1
ATOM 2709 C C . MET A 1 338 ? -25.573 -0.281 43.827 1.00 95.38 338 MET A C 1
ATOM 2711 O O . MET A 1 338 ? -26.136 0.650 44.410 1.00 95.38 338 MET A O 1
ATOM 2715 N N . ILE A 1 339 ? -26.100 -1.497 43.688 1.00 96.19 339 ILE A N 1
ATOM 2716 C CA . ILE A 1 339 ? -27.427 -1.872 44.186 1.00 96.19 339 ILE A CA 1
ATOM 2717 C C . ILE A 1 339 ? -27.264 -2.893 45.313 1.00 96.19 339 ILE A C 1
ATOM 2719 O O . ILE A 1 339 ? -26.997 -4.077 45.083 1.00 96.19 339 ILE A O 1
ATOM 2723 N N . ASP A 1 340 ? -27.409 -2.404 46.538 1.00 95.50 340 ASP A N 1
ATOM 2724 C CA . ASP A 1 340 ? -27.062 -3.078 47.779 1.00 95.50 340 ASP A CA 1
ATOM 2725 C C . ASP A 1 340 ? -28.256 -3.800 48.419 1.00 95.50 340 ASP A C 1
ATOM 2727 O O . ASP A 1 340 ? -29.271 -3.189 48.763 1.00 95.50 340 ASP A O 1
ATOM 2731 N N . ASP A 1 341 ? -28.104 -5.106 48.642 1.00 93.88 341 ASP A N 1
ATOM 2732 C CA . ASP A 1 341 ? -29.097 -6.005 49.245 1.00 93.88 341 ASP A CA 1
ATOM 2733 C C . ASP A 1 341 ? -29.163 -5.859 50.782 1.00 93.88 341 ASP A C 1
ATOM 2735 O O . ASP A 1 341 ? -29.134 -6.841 51.518 1.00 93.88 341 ASP A O 1
ATOM 2739 N N . GLY A 1 342 ? -29.209 -4.625 51.289 1.00 90.06 342 GLY A N 1
ATOM 2740 C CA . GLY A 1 342 ? -29.368 -4.333 52.719 1.00 90.06 342 GLY A CA 1
ATOM 2741 C C . GLY A 1 342 ? -28.133 -4.595 53.579 1.00 90.06 342 GLY A C 1
ATOM 2742 O O . GLY A 1 342 ? -28.228 -5.202 54.647 1.00 90.06 342 GLY A O 1
ATOM 2743 N N . GLY A 1 343 ? -26.966 -4.131 53.130 1.00 83.19 343 GLY A N 1
ATOM 2744 C CA . GLY A 1 343 ? -25.736 -4.126 53.913 1.00 83.19 343 GLY A CA 1
ATOM 2745 C C . GLY A 1 343 ? -25.798 -3.178 55.120 1.00 83.19 343 GLY A C 1
ATOM 2746 O O . GLY A 1 343 ? -26.371 -2.086 55.061 1.00 83.19 343 GLY A O 1
ATOM 2747 N N . GLY A 1 344 ? -25.194 -3.585 56.240 1.00 80.94 344 GLY A N 1
ATOM 2748 C CA . GLY A 1 344 ? -25.213 -2.824 57.498 1.00 80.94 344 GLY A CA 1
ATOM 2749 C C . GLY A 1 344 ? -24.335 -1.565 57.509 1.00 80.94 344 GLY A C 1
ATOM 2750 O O . GLY A 1 344 ? -24.519 -0.700 58.362 1.00 80.94 344 GLY A O 1
ATOM 2751 N N . HIS A 1 345 ? -23.405 -1.419 56.563 1.00 83.38 345 HIS A N 1
ATOM 2752 C CA . HIS A 1 345 ? -22.395 -0.359 56.572 1.00 83.38 345 HIS A CA 1
ATOM 2753 C C . HIS A 1 345 ? -22.603 0.606 55.405 1.00 83.38 345 HIS A C 1
ATOM 2755 O O . HIS A 1 345 ? -22.673 0.154 54.271 1.00 83.38 345 HIS A O 1
ATOM 2761 N N . ARG A 1 346 ? -22.723 1.923 55.635 1.00 81.12 346 ARG A N 1
ATOM 2762 C CA . ARG A 1 346 ? -22.817 2.943 54.564 1.00 81.12 346 ARG A CA 1
ATOM 2763 C C . ARG A 1 346 ? -21.420 3.481 54.210 1.00 81.12 346 ARG A C 1
ATOM 2765 O O . ARG A 1 346 ? -20.906 4.280 54.989 1.00 81.12 346 ARG A O 1
ATOM 2772 N N . PRO A 1 347 ? -20.829 3.082 53.071 1.00 84.31 347 PRO A N 1
ATOM 2773 C CA . PRO A 1 347 ? -19.507 3.551 52.677 1.00 84.31 347 PRO A CA 1
ATOM 2774 C C . PRO A 1 347 ? -19.553 4.948 52.043 1.00 84.31 347 PRO A C 1
ATOM 2776 O O . PRO A 1 347 ? -20.579 5.365 51.500 1.00 84.31 347 PRO A O 1
ATOM 2779 N N . ASP A 1 348 ? -18.412 5.639 52.033 1.00 84.06 348 ASP A N 1
ATOM 2780 C CA . ASP A 1 348 ? -18.208 6.803 51.166 1.00 84.06 348 ASP A CA 1
ATOM 2781 C C . ASP A 1 348 ? -18.041 6.342 49.710 1.00 84.06 348 ASP A C 1
ATOM 2783 O O . ASP A 1 348 ? -17.050 5.706 49.338 1.00 84.06 348 ASP A O 1
ATOM 2787 N N . CYS A 1 349 ? -19.052 6.632 48.898 1.00 80.31 349 CYS A N 1
ATOM 2788 C CA . CYS A 1 349 ? -19.172 6.198 47.511 1.00 80.31 349 CYS A CA 1
ATOM 2789 C C . CYS A 1 349 ? -18.855 7.325 46.500 1.00 80.31 349 CYS A C 1
ATOM 2791 O O . CYS A 1 349 ? -18.764 7.078 45.291 1.00 80.31 349 CYS A O 1
ATOM 2793 N N . GLY A 1 350 ? -18.586 8.551 46.970 1.00 84.06 350 GLY A N 1
ATOM 2794 C CA . GLY A 1 350 ? -18.413 9.724 46.110 1.00 84.06 350 GLY A CA 1
ATOM 2795 C C . GLY A 1 350 ? -19.600 9.919 45.158 1.00 84.06 350 GLY A C 1
ATOM 2796 O O . GLY A 1 350 ? -20.748 9.748 45.549 1.00 84.06 350 GLY A O 1
ATOM 2797 N N . ASP A 1 351 ? -19.320 10.221 43.888 1.00 84.81 351 ASP A N 1
ATOM 2798 C CA . ASP A 1 351 ? -20.352 10.616 42.909 1.00 84.81 351 ASP A CA 1
ATOM 2799 C C . ASP A 1 351 ? -21.102 9.449 42.227 1.00 84.81 351 ASP A C 1
ATOM 2801 O O . ASP A 1 351 ? -21.674 9.632 41.154 1.00 84.81 351 ASP A O 1
ATOM 2805 N N . ILE A 1 352 ? -21.066 8.225 42.774 1.00 91.25 352 ILE A N 1
ATOM 2806 C CA . ILE A 1 352 ? -21.828 7.101 42.192 1.00 91.25 352 ILE A CA 1
ATOM 2807 C C . ILE A 1 352 ? -23.229 7.005 42.797 1.00 91.25 352 ILE A C 1
ATOM 2809 O O . ILE A 1 352 ? -23.470 7.409 43.932 1.00 91.25 352 ILE A O 1
ATOM 2813 N N . ILE A 1 353 ? -24.147 6.372 42.071 1.00 93.12 353 ILE A N 1
ATOM 2814 C CA . ILE A 1 353 ? -25.480 6.054 42.583 1.00 93.12 353 ILE A CA 1
ATOM 2815 C C . ILE A 1 353 ? -25.371 4.843 43.511 1.00 93.12 353 ILE A C 1
ATOM 2817 O O . ILE A 1 353 ? -25.121 3.729 43.058 1.00 93.12 353 ILE A O 1
ATOM 2821 N N . PHE A 1 354 ? -25.599 5.033 44.806 1.00 93.69 354 PHE A N 1
ATOM 2822 C CA . PHE A 1 354 ? -25.642 3.938 45.774 1.00 93.69 354 PHE A CA 1
ATOM 2823 C C . PHE A 1 354 ? -27.083 3.711 46.247 1.00 93.69 354 PHE A C 1
ATOM 2825 O O . PHE A 1 354 ? -27.606 4.471 47.063 1.00 93.69 354 PHE A O 1
ATOM 2832 N N . HIS A 1 355 ? -27.743 2.677 45.719 1.00 94.50 355 HIS A N 1
ATOM 2833 C CA . HIS A 1 355 ? -29.085 2.279 46.146 1.00 94.50 355 HIS A CA 1
ATOM 2834 C C . HIS A 1 355 ? -28.993 1.157 47.180 1.00 94.50 355 HIS A C 1
ATOM 2836 O O . HIS A 1 355 ? -28.283 0.184 46.956 1.00 94.50 355 HIS A O 1
ATOM 2842 N N . ARG A 1 356 ? -29.735 1.259 48.288 1.00 93.69 356 ARG A N 1
ATOM 2843 C CA . ARG A 1 356 ? -29.794 0.227 49.331 1.00 93.69 356 ARG A CA 1
ATOM 2844 C C . ARG A 1 356 ? -31.233 -0.103 49.693 1.00 93.69 356 ARG A C 1
ATOM 2846 O O . ARG A 1 356 ? -32.003 0.803 49.997 1.00 93.69 356 ARG A O 1
ATOM 2853 N N . PHE A 1 357 ? -31.529 -1.395 49.772 1.00 94.25 357 PHE A N 1
ATOM 2854 C CA . PHE A 1 357 ? -32.761 -1.902 50.372 1.00 94.25 357 PHE A CA 1
ATOM 2855 C C . PHE A 1 357 ? -32.677 -1.952 51.902 1.00 94.25 357 PHE A C 1
ATOM 2857 O O . PHE A 1 357 ? -31.623 -2.243 52.458 1.00 94.25 357 PHE A O 1
ATOM 2864 N N . ASP A 1 358 ? -33.795 -1.733 52.594 1.00 90.69 358 ASP A N 1
ATOM 2865 C CA . ASP A 1 358 ? -33.818 -1.696 54.067 1.00 90.69 358 ASP A CA 1
ATOM 2866 C C . ASP A 1 358 ? -33.546 -3.058 54.722 1.00 90.69 358 ASP A C 1
ATOM 2868 O O . ASP A 1 358 ? -32.993 -3.135 55.818 1.00 90.69 358 ASP A O 1
ATOM 2872 N N . ASN A 1 359 ? -33.936 -4.147 54.058 1.00 92.00 359 ASN A N 1
ATOM 2873 C CA . ASN A 1 359 ? -33.772 -5.513 54.540 1.00 92.00 359 ASN A CA 1
ATOM 2874 C C . ASN A 1 359 ? -32.875 -6.332 53.609 1.00 92.00 359 ASN A C 1
ATOM 2876 O O . ASN A 1 359 ? -32.846 -6.102 52.404 1.00 92.00 359 ASN A O 1
ATOM 2880 N N . ARG A 1 360 ? -32.199 -7.345 54.153 1.00 92.69 360 ARG A N 1
ATOM 2881 C CA . ARG A 1 360 ? -31.404 -8.305 53.377 1.00 92.69 360 ARG A CA 1
ATOM 2882 C C . ARG A 1 360 ? -32.248 -9.510 52.972 1.00 92.69 360 ARG A C 1
ATOM 2884 O O . ARG A 1 360 ? -32.799 -10.179 53.845 1.00 92.69 360 ARG A O 1
ATOM 2891 N N . LEU A 1 361 ? -32.307 -9.827 51.676 1.00 89.69 361 LEU A N 1
ATOM 2892 C CA . LEU A 1 361 ? -32.897 -11.090 51.202 1.00 89.69 361 LEU A CA 1
ATOM 2893 C C . LEU A 1 361 ? -31.848 -12.203 51.098 1.00 89.69 361 LEU A C 1
ATOM 2895 O O . LEU A 1 361 ? -32.146 -13.367 51.375 1.00 89.69 361 LEU A O 1
ATOM 2899 N N . GLY A 1 362 ? -30.617 -11.833 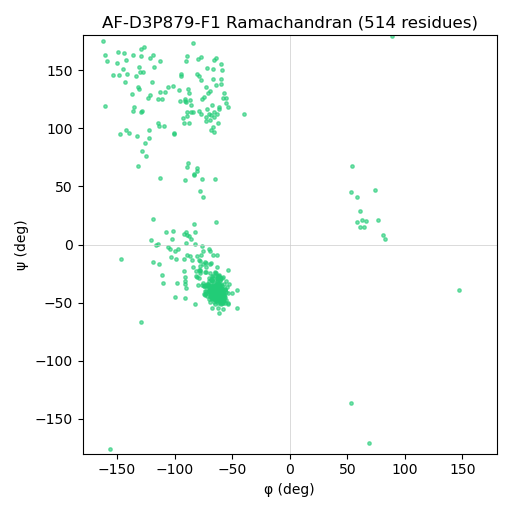50.751 1.00 87.00 362 GLY A N 1
ATOM 2900 C CA . GLY A 1 362 ? -29.438 -12.680 50.745 1.00 87.00 362 GLY A CA 1
ATOM 2901 C C . GLY A 1 362 ? -29.448 -13.776 49.681 1.00 87.00 362 GLY A C 1
ATOM 2902 O O . GLY A 1 362 ? -30.294 -13.839 48.785 1.00 87.00 362 GLY A O 1
ATOM 2903 N N . ARG A 1 363 ? -28.464 -14.668 49.812 1.00 85.88 363 ARG A N 1
ATOM 2904 C CA . ARG A 1 363 ? -28.344 -15.915 49.055 1.00 85.88 363 ARG A CA 1
ATOM 2905 C C . ARG A 1 363 ? -28.584 -17.084 50.001 1.00 85.88 363 ARG A C 1
ATOM 2907 O O . ARG A 1 363 ? -27.925 -17.178 51.031 1.00 85.88 363 ARG A O 1
ATOM 2914 N N . LYS A 1 364 ? -29.538 -17.947 49.654 1.00 84.69 364 LYS A N 1
ATOM 2915 C CA . LYS A 1 364 ? -29.932 -19.132 50.430 1.00 84.69 364 LYS A CA 1
ATOM 2916 C C . LYS A 1 364 ? -29.266 -20.408 49.909 1.00 84.69 364 LYS A C 1
ATOM 2918 O O . LYS A 1 364 ? -28.966 -21.292 50.699 1.00 84.69 364 LYS A O 1
ATOM 2923 N N . SER A 1 365 ? -29.033 -20.505 48.600 1.00 81.06 365 SER A N 1
ATOM 2924 C CA . SER A 1 365 ? -28.303 -21.611 47.964 1.00 81.06 365 SER A CA 1
ATOM 2925 C C . SER A 1 365 ? -27.696 -21.179 46.622 1.00 81.06 365 SER A C 1
ATOM 2927 O O . SER A 1 365 ? -27.796 -20.012 46.227 1.00 81.06 365 SER A O 1
ATOM 2929 N N . GLU A 1 366 ? -27.074 -22.115 45.900 1.00 73.50 366 GLU A N 1
ATOM 2930 C CA . GLU A 1 366 ? -26.530 -21.857 44.565 1.00 73.50 366 GLU A CA 1
ATOM 2931 C C . GLU A 1 366 ? -27.586 -21.396 43.563 1.00 73.50 366 GLU A C 1
ATOM 2933 O O . GLU A 1 366 ? -27.305 -20.464 42.818 1.00 73.50 366 GLU A O 1
ATOM 2938 N N . THR A 1 367 ? -28.787 -21.979 43.613 1.00 71.69 367 THR A N 1
ATOM 2939 C CA . THR A 1 367 ? -29.943 -21.689 42.745 1.00 71.69 367 THR A CA 1
ATOM 2940 C C . THR A 1 367 ? -30.986 -20.770 43.396 1.00 71.69 367 THR A C 1
ATOM 2942 O O . THR A 1 367 ? -31.956 -20.377 42.757 1.00 71.69 367 THR A O 1
ATOM 2945 N N . ASN A 1 368 ? -30.817 -20.416 44.676 1.00 79.31 368 ASN A N 1
ATOM 2946 C CA . ASN A 1 368 ? -31.755 -19.588 45.438 1.00 79.31 368 ASN A CA 1
ATOM 2947 C C . ASN A 1 368 ? -31.054 -18.337 45.984 1.00 79.31 368 ASN A C 1
ATOM 2949 O O . ASN A 1 368 ? -30.491 -18.343 47.082 1.00 79.31 368 ASN A O 1
ATOM 2953 N N . PHE A 1 369 ? -31.091 -17.254 45.209 1.00 85.44 369 PHE A N 1
ATOM 2954 C CA . PHE A 1 369 ? -30.427 -15.979 45.506 1.00 85.44 369 PHE A CA 1
ATOM 2955 C C . PHE A 1 369 ? -31.372 -14.775 45.323 1.00 85.44 369 PHE A C 1
ATOM 2957 O O . PHE A 1 369 ? -31.178 -13.955 44.427 1.00 85.44 369 PHE A O 1
ATOM 2964 N N . PRO A 1 370 ? -32.412 -14.636 46.168 1.00 86.75 370 PRO A N 1
ATOM 2965 C CA . PRO A 1 370 ? -33.434 -13.597 46.019 1.00 86.75 370 PRO A CA 1
ATOM 2966 C C . PRO A 1 370 ? -32.879 -12.172 46.132 1.00 86.75 370 PRO A C 1
ATOM 2968 O O . PRO A 1 370 ? -33.432 -11.263 45.521 1.00 86.75 370 PRO A O 1
ATOM 2971 N N . GLY A 1 371 ? -31.781 -11.973 46.870 1.00 89.50 371 GLY A N 1
ATOM 2972 C CA . GLY A 1 371 ? -31.126 -10.668 46.956 1.00 89.50 371 GLY A CA 1
ATOM 2973 C C . GLY A 1 371 ? -30.533 -10.200 45.629 1.00 89.50 371 GLY A C 1
ATOM 2974 O O . GLY A 1 371 ? -30.761 -9.065 45.221 1.00 89.50 371 GLY A O 1
ATOM 2975 N N . TRP A 1 372 ? -29.848 -11.093 44.906 1.00 91.12 372 TRP A N 1
ATOM 2976 C CA . TRP A 1 372 ? -29.303 -10.775 43.582 1.00 91.12 372 TRP A CA 1
ATOM 2977 C C . TRP A 1 372 ? -30.426 -10.510 42.580 1.00 91.12 372 TRP A C 1
ATOM 2979 O O . TRP A 1 372 ? -30.369 -9.499 41.893 1.00 91.12 372 TRP A O 1
ATOM 2989 N N . TRP A 1 373 ? -31.486 -11.333 42.563 1.00 88.50 373 TRP A N 1
ATOM 2990 C CA . TRP A 1 373 ? -32.641 -11.096 41.686 1.00 88.50 373 TRP A CA 1
ATOM 2991 C C . TRP A 1 373 ? -33.288 -9.744 41.960 1.00 88.50 373 TRP A C 1
ATOM 2993 O O . TRP A 1 373 ? -33.504 -8.978 41.030 1.00 88.50 373 TRP A O 1
ATOM 3003 N N . ARG A 1 374 ? -33.540 -9.404 43.227 1.00 90.81 374 ARG A N 1
ATOM 3004 C CA . ARG A 1 374 ? -34.100 -8.097 43.577 1.00 90.81 374 ARG A CA 1
ATOM 3005 C C . ARG A 1 374 ? -33.214 -6.954 43.080 1.00 90.81 374 ARG A C 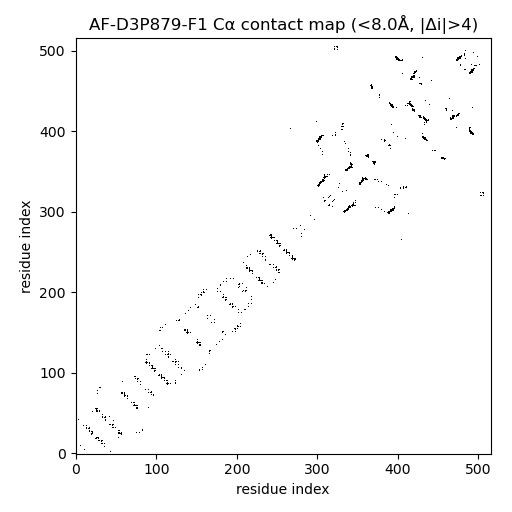1
ATOM 3007 O O . ARG A 1 374 ? -33.718 -6.054 42.417 1.00 90.81 374 ARG A O 1
ATOM 3014 N N . SER A 1 375 ? -31.915 -6.993 43.375 1.00 93.69 375 SER A N 1
ATOM 3015 C CA . SER A 1 375 ? -30.990 -5.932 42.966 1.00 93.69 375 SER A CA 1
ATOM 3016 C C . SER A 1 375 ? -30.836 -5.836 41.447 1.00 93.69 375 SER A C 1
ATOM 3018 O O . SER A 1 375 ? -30.820 -4.735 40.906 1.00 93.69 375 SER A O 1
ATOM 3020 N N . PHE A 1 376 ? -30.749 -6.973 40.755 1.00 93.44 376 PHE A N 1
ATOM 3021 C CA . PHE A 1 376 ? -30.629 -7.036 39.302 1.00 93.44 376 PHE A CA 1
ATOM 3022 C C . PHE A 1 376 ? -31.888 -6.506 38.611 1.00 93.44 376 PHE A C 1
ATOM 3024 O O . PHE A 1 376 ? -31.795 -5.635 37.758 1.00 93.44 376 PHE A O 1
ATOM 3031 N N . LEU A 1 377 ? -33.077 -6.965 39.008 1.00 91.56 377 LEU A N 1
ATOM 3032 C CA . LEU A 1 377 ? -34.335 -6.534 38.389 1.00 91.56 377 LEU A CA 1
ATOM 3033 C C . LEU A 1 377 ? -34.607 -5.038 38.637 1.00 91.56 377 LEU A C 1
ATOM 3035 O O . LEU A 1 377 ? -35.092 -4.336 37.750 1.00 91.56 377 LEU A O 1
ATOM 3039 N N . PHE A 1 378 ? -34.218 -4.523 39.807 1.00 93.88 378 PHE A N 1
ATOM 3040 C CA . PHE A 1 378 ? -34.359 -3.107 40.156 1.00 93.88 378 PHE A CA 1
ATOM 3041 C C . PHE A 1 378 ? -33.444 -2.174 39.338 1.00 93.88 378 PHE A C 1
ATOM 3043 O O . PHE A 1 378 ? -33.684 -0.966 39.276 1.00 93.88 378 PHE A O 1
ATOM 3050 N N . SER A 1 379 ? -32.417 -2.695 38.653 1.00 94.81 379 SER A N 1
ATOM 3051 C CA . SER A 1 379 ? -31.520 -1.863 37.840 1.00 94.81 379 SER A CA 1
ATOM 3052 C C . SER A 1 379 ? -32.248 -1.142 36.702 1.00 94.81 379 SER A C 1
ATOM 3054 O O . SER A 1 379 ? -31.824 -0.061 36.298 1.00 94.81 379 SER A O 1
ATOM 3056 N N . VAL A 1 380 ? -33.349 -1.710 36.196 1.00 94.00 380 VAL A N 1
ATOM 3057 C CA . VAL A 1 380 ? -34.176 -1.089 35.148 1.00 94.00 380 VAL A CA 1
ATOM 3058 C C . VAL A 1 380 ? -34.894 0.154 35.656 1.00 94.00 380 VAL A C 1
ATOM 3060 O O . VAL A 1 380 ? -34.970 1.147 34.934 1.00 94.00 380 VAL A O 1
ATOM 3063 N N . GLU A 1 381 ? -35.371 0.145 36.901 1.00 93.62 381 GLU A N 1
ATOM 3064 C CA . GLU A 1 381 ? -35.986 1.331 37.505 1.00 93.62 381 GLU A CA 1
ATOM 3065 C C . GLU A 1 381 ? -34.972 2.471 37.629 1.00 93.62 381 GLU A C 1
ATOM 3067 O O . GLU A 1 381 ? -35.270 3.614 37.272 1.00 93.62 381 GLU A O 1
ATOM 3072 N N . ILE A 1 382 ? -33.744 2.153 38.052 1.00 94.88 382 ILE A N 1
ATOM 3073 C CA . ILE A 1 382 ? -32.651 3.129 38.123 1.00 94.88 382 ILE A CA 1
ATOM 3074 C C . ILE A 1 382 ? -32.299 3.635 36.722 1.00 94.88 382 ILE A C 1
ATOM 3076 O O . ILE A 1 382 ? -32.205 4.842 36.520 1.00 94.88 382 ILE A O 1
ATOM 3080 N N . ALA A 1 383 ? -32.151 2.747 35.735 1.00 94.62 383 ALA A N 1
ATOM 3081 C CA . ALA A 1 383 ? -31.815 3.147 34.371 1.00 94.62 383 ALA A CA 1
ATOM 3082 C C . ALA A 1 383 ? -32.859 4.112 33.794 1.00 94.62 383 ALA A C 1
ATOM 3084 O O . ALA A 1 383 ? -32.493 5.176 33.297 1.00 94.62 383 ALA A O 1
ATOM 3085 N N . ARG A 1 384 ? -34.152 3.796 33.947 1.00 93.62 384 ARG A N 1
ATOM 3086 C CA . ARG A 1 384 ? -35.263 4.659 33.516 1.00 93.62 384 ARG A CA 1
ATOM 3087 C C . ARG A 1 384 ? -35.240 6.016 34.221 1.00 93.62 384 ARG A C 1
ATOM 3089 O O . ARG A 1 384 ? -35.361 7.044 33.559 1.00 93.62 384 ARG A O 1
ATOM 3096 N N . ARG A 1 385 ? -35.034 6.037 35.543 1.00 94.19 385 ARG A N 1
ATOM 3097 C CA . ARG A 1 385 ? -34.947 7.277 36.334 1.00 94.19 385 ARG A CA 1
ATOM 3098 C C . ARG A 1 385 ? -33.803 8.184 35.878 1.00 94.19 385 ARG A C 1
ATOM 3100 O O . ARG A 1 385 ? -33.973 9.397 35.813 1.00 94.19 385 ARG A O 1
ATOM 3107 N N . GLU A 1 386 ? -32.666 7.592 35.539 1.00 93.06 386 GLU A N 1
ATOM 3108 C CA . GLU A 1 386 ? -31.464 8.304 35.098 1.00 93.06 386 GLU A CA 1
ATOM 3109 C C . GLU A 1 386 ? -31.457 8.616 33.589 1.00 93.06 386 GLU A C 1
ATOM 3111 O O . GLU A 1 386 ? -30.463 9.109 33.049 1.00 93.06 386 GLU A O 1
ATOM 3116 N N . GLY A 1 387 ? -32.544 8.302 32.874 1.00 91.81 387 GLY A N 1
ATOM 3117 C CA . GLY A 1 387 ? -32.638 8.473 31.424 1.00 91.81 387 GLY A CA 1
ATOM 3118 C C . GLY A 1 387 ? -31.604 7.649 30.651 1.00 91.81 387 GLY A C 1
ATOM 3119 O O . GLY A 1 387 ? -31.151 8.074 29.587 1.00 91.81 387 GLY A O 1
ATOM 3120 N N . CYS A 1 388 ? -31.182 6.514 31.207 1.00 93.12 388 CYS A N 1
ATOM 3121 C CA . CYS A 1 388 ? -30.291 5.561 30.566 1.00 93.12 388 CYS A CA 1
ATOM 3122 C C . CYS A 1 388 ? -31.097 4.564 29.728 1.00 93.12 388 CYS A C 1
ATOM 3124 O O . CYS A 1 388 ? -32.037 3.947 30.219 1.00 93.12 388 CYS A O 1
ATOM 3126 N N . ASN A 1 389 ? -30.682 4.367 28.480 1.00 92.69 389 ASN A N 1
ATOM 3127 C CA . ASN A 1 389 ? -31.280 3.431 27.523 1.00 92.69 389 ASN A CA 1
ATOM 3128 C C . ASN A 1 389 ? -30.391 2.195 27.271 1.00 92.69 389 ASN A C 1
ATOM 3130 O O . ASN A 1 389 ? -30.625 1.398 26.363 1.00 92.69 389 ASN A O 1
ATOM 3134 N N . LYS A 1 390 ? -29.344 2.029 28.085 1.00 94.38 390 LYS A N 1
ATOM 3135 C CA . LYS A 1 390 ? -28.515 0.828 28.144 1.00 94.38 390 LYS A CA 1
ATOM 3136 C C . LYS A 1 390 ? -28.107 0.557 29.586 1.00 94.38 390 LYS A C 1
ATOM 3138 O O . LYS A 1 390 ? -27.752 1.474 30.322 1.00 94.38 390 LYS A O 1
ATOM 3143 N N . ILE A 1 391 ? -28.118 -0.706 29.972 1.00 97.00 391 ILE A N 1
ATOM 3144 C CA . ILE A 1 391 ? -27.595 -1.213 31.233 1.00 97.00 391 ILE A CA 1
ATOM 3145 C C . ILE A 1 391 ? -26.376 -2.074 30.920 1.00 97.00 391 ILE A C 1
ATOM 3147 O O . ILE A 1 391 ? -26.423 -2.940 30.049 1.00 97.00 391 ILE A O 1
ATOM 3151 N N . ILE A 1 392 ? -25.286 -1.836 31.638 1.00 97.44 392 ILE A N 1
ATOM 3152 C CA . ILE A 1 392 ? -24.084 -2.662 31.617 1.00 97.44 392 ILE A CA 1
ATOM 3153 C C . ILE A 1 392 ? -23.973 -3.269 33.016 1.00 97.44 392 ILE A C 1
ATOM 3155 O O . ILE A 1 392 ? -23.653 -2.571 33.977 1.00 97.44 392 ILE A O 1
ATOM 3159 N N . HIS A 1 393 ? -24.296 -4.552 33.143 1.00 97.81 393 HIS A N 1
ATOM 3160 C CA . HIS A 1 393 ? -24.134 -5.300 34.383 1.00 97.81 393 HIS A CA 1
ATOM 3161 C C . HIS A 1 393 ? -22.751 -5.939 34.403 1.00 97.81 393 HIS A C 1
ATOM 3163 O O . HIS A 1 393 ? -22.420 -6.713 33.503 1.00 97.81 393 HIS A O 1
ATOM 3169 N N . ILE A 1 394 ? -21.958 -5.637 35.428 1.00 97.69 394 ILE A N 1
ATOM 3170 C CA . ILE A 1 394 ? -20.697 -6.332 35.680 1.00 97.69 394 ILE A CA 1
ATOM 3171 C C . ILE A 1 394 ? -20.623 -6.645 37.165 1.00 97.69 394 ILE A C 1
ATOM 3173 O O . ILE A 1 394 ? -20.606 -5.727 37.978 1.00 97.69 394 ILE A O 1
ATOM 3177 N N . GLU A 1 395 ? -20.565 -7.921 37.535 1.00 96.50 395 GLU A N 1
ATOM 3178 C CA . GLU A 1 395 ? -20.479 -8.307 38.942 1.00 96.50 395 GLU A CA 1
ATOM 3179 C C . GLU A 1 395 ? -19.227 -7.741 39.622 1.00 96.50 395 GLU A C 1
ATOM 3181 O O . GLU A 1 395 ? -18.211 -7.428 39.001 1.00 96.50 395 GLU A O 1
ATOM 3186 N N . SER A 1 396 ? -19.303 -7.589 40.943 1.00 94.69 396 SER A N 1
ATOM 3187 C CA . SER A 1 396 ? -18.257 -6.941 41.745 1.00 94.69 396 SER A CA 1
ATOM 3188 C C . SER A 1 396 ? -16.949 -7.745 41.851 1.00 94.69 396 SER A C 1
ATOM 3190 O O . SER A 1 396 ? -15.966 -7.256 42.406 1.00 94.69 396 SER A O 1
ATOM 3192 N N . ASP A 1 397 ? -16.926 -8.967 41.325 1.00 94.38 397 ASP A N 1
ATOM 3193 C CA . ASP A 1 397 ? -15.762 -9.837 41.132 1.00 94.38 397 ASP A CA 1
ATOM 3194 C C . ASP A 1 397 ? -15.523 -10.183 39.647 1.00 94.38 397 ASP A C 1
ATOM 3196 O O . ASP A 1 397 ? -14.830 -11.157 39.344 1.00 94.38 397 ASP A O 1
ATOM 3200 N N . ALA A 1 398 ? -16.041 -9.365 38.726 1.00 97.06 398 ALA A N 1
ATOM 3201 C CA . ALA A 1 398 ? -15.769 -9.441 37.296 1.00 97.06 398 ALA A CA 1
ATOM 3202 C C . ALA A 1 398 ? -15.133 -8.143 36.766 1.00 97.06 398 ALA A C 1
ATOM 3204 O O . ALA A 1 398 ? -15.504 -7.029 37.147 1.00 97.06 398 ALA A O 1
ATOM 3205 N N . PHE A 1 399 ? -14.151 -8.288 35.873 1.00 96.69 399 PHE A N 1
ATOM 3206 C CA . PHE A 1 399 ? -13.394 -7.179 35.295 1.00 96.69 399 PHE A CA 1
ATOM 3207 C C . PHE A 1 399 ? -13.203 -7.366 33.791 1.00 96.69 399 PHE A C 1
ATOM 3209 O O . PHE A 1 399 ? -12.745 -8.413 33.337 1.00 96.69 399 PHE A O 1
ATOM 3216 N N . LEU A 1 400 ? -13.528 -6.328 33.020 1.00 94.12 400 LEU A N 1
ATOM 3217 C CA . LEU A 1 400 ? -13.120 -6.207 31.622 1.00 94.12 400 LEU A CA 1
ATOM 3218 C C . LEU A 1 400 ? -11.650 -5.801 31.604 1.00 94.12 400 LEU A C 1
ATOM 3220 O O . LEU A 1 400 ? -11.308 -4.813 32.229 1.00 94.12 400 LEU A O 1
ATOM 3224 N N . ILE A 1 401 ? -10.797 -6.548 30.918 1.00 89.69 401 ILE A N 1
ATOM 3225 C CA . ILE A 1 401 ? -9.343 -6.365 30.900 1.00 89.69 401 ILE A CA 1
ATOM 3226 C C . ILE A 1 401 ? -8.894 -5.617 29.648 1.00 89.69 401 ILE A C 1
ATOM 3228 O O . ILE A 1 401 ? -8.089 -4.690 29.736 1.00 89.69 401 ILE A O 1
ATOM 3232 N N . SER A 1 402 ? -9.417 -5.986 28.478 1.00 71.94 402 SER A N 1
ATOM 3233 C CA . SER A 1 402 ? -8.980 -5.393 27.217 1.00 71.94 402 SER A CA 1
ATOM 3234 C C . SER A 1 402 ? -9.870 -4.226 26.788 1.00 71.94 402 SER A C 1
ATOM 3236 O O . SER A 1 402 ? -11.089 -4.222 26.970 1.00 71.94 402 SER A O 1
ATOM 3238 N N . ASN A 1 403 ? -9.274 -3.229 26.130 1.00 66.00 403 ASN A N 1
ATOM 3239 C CA . ASN A 1 403 ? -10.052 -2.119 25.575 1.00 66.00 403 ASN A CA 1
ATOM 3240 C C . ASN A 1 403 ? -11.024 -2.595 24.485 1.00 66.00 403 ASN A C 1
ATOM 3242 O O . ASN A 1 403 ? -12.086 -1.999 24.325 1.00 66.00 403 ASN A O 1
ATOM 3246 N N . ARG A 1 404 ? -10.698 -3.674 23.756 1.00 66.31 404 ARG A N 1
ATOM 3247 C CA . ARG A 1 404 ? -11.545 -4.172 22.665 1.00 66.31 404 ARG A CA 1
ATOM 3248 C C . ARG A 1 404 ? -12.917 -4.645 23.140 1.00 66.31 404 ARG A C 1
ATOM 3250 O O . ARG A 1 404 ? -13.901 -4.376 22.458 1.00 66.31 404 ARG A O 1
ATOM 3257 N N . ILE A 1 405 ? -13.012 -5.288 24.308 1.00 75.56 405 ILE A N 1
ATOM 3258 C CA . ILE A 1 405 ? -14.317 -5.690 24.847 1.00 75.56 405 ILE A CA 1
ATOM 3259 C C . ILE A 1 405 ? -15.091 -4.492 25.404 1.00 75.56 405 ILE A C 1
ATOM 3261 O O . ILE A 1 405 ? -16.300 -4.421 25.218 1.00 75.56 405 ILE A O 1
ATOM 3265 N N . MET A 1 406 ? -14.410 -3.515 26.014 1.00 76.62 406 MET A N 1
ATOM 3266 C CA . MET A 1 406 ? -15.061 -2.295 26.508 1.00 76.62 406 MET A CA 1
ATOM 3267 C C . MET A 1 406 ? -15.662 -1.481 25.355 1.00 76.62 406 MET A C 1
ATOM 3269 O O . MET A 1 406 ? -16.817 -1.076 25.421 1.00 76.62 406 MET A O 1
ATOM 3273 N N . LEU A 1 407 ? -14.907 -1.305 24.267 1.00 62.00 407 LEU A N 1
ATOM 3274 C CA . LEU A 1 407 ? -15.372 -0.599 23.071 1.00 62.00 407 LEU A CA 1
ATOM 3275 C C . LEU A 1 407 ? -16.507 -1.346 22.364 1.00 62.00 407 LEU A C 1
ATOM 3277 O O . LEU A 1 407 ? -17.442 -0.720 21.873 1.00 62.00 407 LEU A O 1
ATOM 3281 N N . TYR A 1 408 ? -16.458 -2.677 22.350 1.00 70.00 408 TYR A N 1
ATOM 3282 C CA . TYR A 1 408 ? -17.560 -3.485 21.839 1.00 70.00 408 TYR A CA 1
ATOM 3283 C C . TYR A 1 408 ? -18.827 -3.331 22.694 1.00 70.00 408 TYR A C 1
ATOM 3285 O O . TYR A 1 408 ? -19.910 -3.121 22.163 1.00 70.00 408 TYR A O 1
ATOM 3293 N N . ILE A 1 409 ? -18.713 -3.355 24.024 1.00 80.94 409 ILE A N 1
ATOM 3294 C CA . ILE A 1 409 ? -19.856 -3.111 24.921 1.00 80.94 409 ILE A CA 1
ATOM 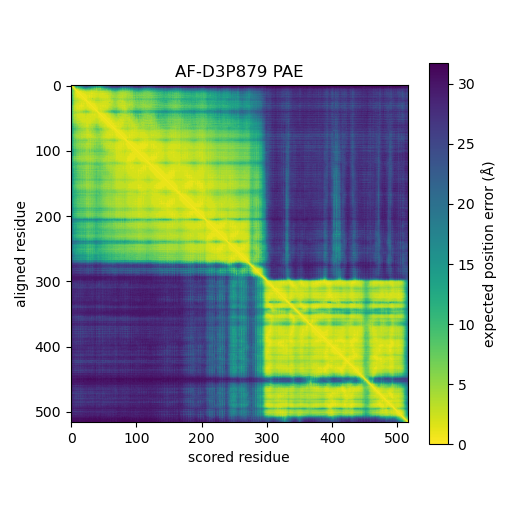3295 C C . ILE A 1 409 ? -20.463 -1.716 24.683 1.00 80.94 409 ILE A C 1
ATOM 3297 O O . ILE A 1 409 ? -21.691 -1.550 24.649 1.00 80.94 409 ILE A O 1
ATOM 3301 N N . ASP A 1 410 ? -19.612 -0.715 24.456 1.00 77.19 410 ASP A N 1
ATOM 3302 C CA . ASP A 1 410 ? -20.046 0.637 24.107 1.00 77.19 410 ASP A CA 1
ATOM 3303 C C . ASP A 1 410 ? -20.825 0.674 22.782 1.00 77.19 410 ASP A C 1
ATOM 3305 O O . ASP A 1 410 ? -21.792 1.438 22.676 1.00 77.19 410 ASP A O 1
ATOM 3309 N N . SER A 1 411 ? -20.452 -0.158 21.801 1.00 68.12 411 SER A N 1
ATOM 3310 C CA . SER A 1 411 ? -21.061 -0.174 20.465 1.00 68.12 411 SER A CA 1
ATOM 3311 C C . SER A 1 411 ? -22.416 -0.879 20.403 1.00 68.12 411 SER A C 1
ATOM 3313 O O . SER A 1 411 ? -23.207 -0.548 19.524 1.00 68.12 411 SER A O 1
ATOM 3315 N N . ILE A 1 412 ? -22.740 -1.779 21.338 1.00 77.25 412 ILE A N 1
ATOM 3316 C CA . ILE A 1 412 ? -24.030 -2.498 21.363 1.00 77.25 412 ILE A CA 1
ATOM 3317 C C . ILE A 1 412 ? -25.197 -1.500 21.439 1.00 77.25 412 ILE A C 1
ATOM 3319 O O . ILE A 1 412 ? -25.226 -0.658 22.331 1.00 77.25 412 IL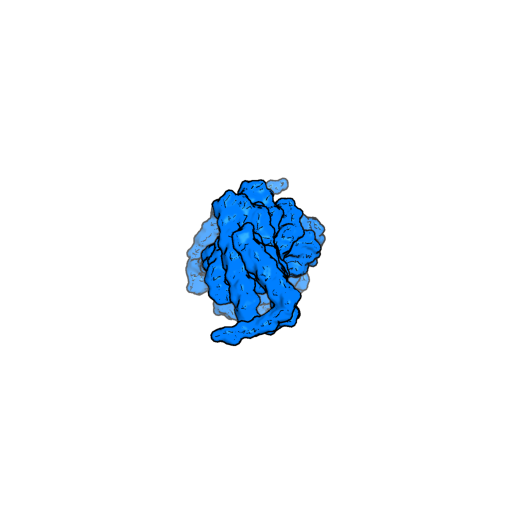E A O 1
ATOM 3323 N N . GLN A 1 413 ? -26.170 -1.565 20.529 1.00 78.25 413 GLN A N 1
ATOM 3324 C CA . GLN A 1 413 ? -27.307 -0.620 20.515 1.00 78.25 413 GLN A CA 1
ATOM 3325 C C . GLN A 1 413 ? -28.663 -1.259 20.826 1.00 78.25 413 GLN A C 1
ATOM 3327 O O . GLN A 1 413 ? -29.616 -0.539 21.108 1.00 78.25 413 GLN A O 1
ATOM 3332 N N . ASN A 1 414 ? -28.760 -2.582 20.746 1.00 83.94 414 ASN A N 1
ATOM 3333 C CA . ASN A 1 414 ? -29.988 -3.346 20.929 1.00 83.94 414 ASN A CA 1
ATOM 3334 C C . ASN A 1 414 ? -29.657 -4.722 21.515 1.00 83.94 414 ASN A C 1
ATOM 3336 O O . ASN A 1 414 ? -28.498 -5.146 21.505 1.00 83.94 414 ASN A O 1
ATOM 3340 N N . GLY A 1 415 ? -30.679 -5.412 22.009 1.00 90.81 415 GLY A N 1
ATOM 3341 C CA . GLY A 1 415 ? -30.543 -6.771 22.510 1.00 90.81 415 GLY A CA 1
ATOM 3342 C C . GLY A 1 415 ? -30.176 -6.882 23.992 1.00 90.81 415 GLY A C 1
ATOM 3343 O O . GLY A 1 415 ? -30.001 -5.905 24.725 1.00 90.81 415 GLY A O 1
ATOM 3344 N N . TRP A 1 416 ? -30.065 -8.137 24.418 1.00 95.31 416 TRP A N 1
ATOM 3345 C CA . TRP A 1 416 ? -29.537 -8.573 25.701 1.00 95.31 416 TRP A CA 1
ATOM 3346 C C . TRP A 1 416 ? -28.359 -9.513 25.442 1.00 95.31 416 TRP A C 1
ATOM 3348 O O . TRP A 1 416 ? -28.529 -10.696 25.138 1.00 95.31 416 TRP A O 1
ATOM 3358 N N . VAL A 1 417 ? -27.155 -8.962 25.537 1.00 94.56 417 VAL A N 1
ATOM 3359 C CA . VAL A 1 417 ? -25.903 -9.603 25.138 1.00 94.56 417 VAL A CA 1
ATOM 3360 C C . VAL A 1 417 ? -25.155 -10.132 26.360 1.00 94.56 417 VAL A C 1
ATOM 3362 O O . VAL A 1 417 ? -25.020 -9.441 27.371 1.00 94.56 417 VAL A O 1
ATOM 3365 N N . SER A 1 418 ? -24.636 -11.352 26.242 1.00 95.38 418 SER A N 1
ATOM 3366 C CA . SER A 1 418 ? -23.711 -11.983 27.193 1.00 95.38 418 SER A CA 1
ATOM 3367 C C . SER A 1 418 ? -22.455 -12.489 26.464 1.00 95.38 418 SER A C 1
ATOM 3369 O O . SER A 1 418 ? -22.390 -12.498 25.233 1.00 95.38 418 SER A O 1
ATOM 3371 N N . PHE A 1 419 ? -21.438 -12.907 27.215 1.00 94.81 419 PHE A N 1
ATOM 3372 C CA . PHE A 1 419 ? -20.166 -13.423 26.705 1.00 94.81 419 PHE A CA 1
ATOM 3373 C C . PHE A 1 419 ? -20.001 -14.906 27.031 1.00 94.81 419 PHE A C 1
ATOM 3375 O O . PHE A 1 419 ? -20.648 -15.436 27.923 1.00 94.81 419 PHE A O 1
ATOM 3382 N N . TRP A 1 420 ? -19.161 -15.617 26.286 1.00 94.06 420 TRP A N 1
ATOM 3383 C CA . TRP A 1 420 ? -19.037 -17.068 26.428 1.00 94.06 420 TRP A CA 1
ATOM 3384 C C . TRP A 1 420 ? -18.054 -17.501 27.517 1.00 94.06 420 TRP A C 1
ATOM 3386 O O . TRP A 1 420 ? -16.845 -17.356 27.331 1.00 94.06 420 TRP A O 1
ATOM 3396 N N . CYS A 1 421 ? -18.550 -18.136 28.580 1.00 94.19 421 CYS A N 1
ATOM 3397 C CA . CYS A 1 421 ? -17.720 -18.817 29.572 1.00 94.19 421 CYS A CA 1
ATOM 3398 C C . CYS A 1 421 ? -17.279 -20.187 29.033 1.00 94.19 421 CYS A C 1
ATOM 3400 O O . CYS A 1 421 ? -18.092 -21.094 28.816 1.00 94.19 421 CYS A O 1
ATOM 3402 N N . ARG A 1 422 ? -15.970 -20.362 28.813 1.00 91.31 422 ARG A N 1
ATOM 3403 C CA . ARG A 1 422 ? -15.418 -21.611 28.264 1.00 91.31 422 ARG A CA 1
ATOM 3404 C C . ARG A 1 422 ? -15.402 -22.732 29.294 1.00 91.31 422 ARG A C 1
ATOM 3406 O O . ARG A 1 422 ? -15.655 -23.876 28.917 1.00 91.31 422 ARG A O 1
ATOM 3413 N N . ARG A 1 423 ? -15.144 -22.431 30.569 1.00 91.62 423 ARG A N 1
ATOM 3414 C CA . ARG A 1 423 ? -15.091 -23.428 31.644 1.00 91.62 423 ARG A CA 1
ATOM 3415 C C . ARG A 1 423 ? -16.378 -24.237 31.741 1.00 91.62 423 ARG A C 1
ATOM 3417 O O . ARG A 1 423 ? -16.318 -25.461 31.846 1.00 91.62 423 ARG A O 1
ATOM 3424 N N . TRP A 1 424 ? -17.508 -23.541 31.679 1.00 90.81 424 TRP A N 1
ATOM 3425 C CA . TRP A 1 424 ? -18.839 -24.112 31.867 1.00 90.81 424 TRP A CA 1
ATOM 3426 C C . TRP A 1 424 ? -19.638 -24.270 30.571 1.00 90.81 424 TRP A C 1
ATOM 3428 O O . TRP A 1 424 ? -20.738 -24.814 30.605 1.00 90.81 424 TRP A O 1
ATOM 3438 N N . GLN A 1 425 ? -19.080 -23.838 29.432 1.00 92.69 425 GLN A N 1
ATOM 3439 C CA . GLN A 1 425 ? -19.711 -23.924 28.109 1.00 92.69 425 GLN A CA 1
ATOM 3440 C C . GLN A 1 425 ? -21.115 -23.295 28.093 1.00 92.69 425 GLN A C 1
ATOM 3442 O O . GLN A 1 425 ? -22.067 -23.873 27.567 1.00 92.69 425 GLN A O 1
ATOM 3447 N N . MET A 1 426 ? -21.240 -22.107 28.685 1.00 92.25 426 MET A N 1
ATOM 3448 C CA . MET A 1 426 ? -22.508 -21.387 28.821 1.00 92.25 426 MET A CA 1
ATOM 3449 C C . MET A 1 426 ? -22.316 -19.866 28.689 1.00 92.25 426 MET A C 1
ATOM 3451 O O . MET A 1 426 ? -21.180 -19.384 28.769 1.00 92.25 426 MET A O 1
ATOM 3455 N N . PRO A 1 427 ? -23.398 -19.092 28.477 1.00 92.62 427 PRO A N 1
ATOM 3456 C CA . PRO A 1 427 ? -23.353 -17.637 28.597 1.00 92.62 427 PRO A CA 1
ATOM 3457 C C . PRO A 1 427 ? -22.944 -17.207 30.012 1.00 92.62 427 PRO A C 1
ATOM 3459 O O . PRO A 1 427 ? -23.399 -17.776 30.999 1.00 92.62 427 PRO A O 1
ATOM 3462 N N . GLU A 1 428 ? -22.089 -16.197 30.113 1.00 94.12 428 GLU A N 1
ATOM 3463 C CA . GLU A 1 428 ? -21.609 -15.633 31.367 1.00 94.12 428 GLU A CA 1
ATOM 3464 C C . GLU A 1 428 ? -22.604 -14.597 31.899 1.00 94.12 428 GLU A C 1
ATOM 3466 O O . GLU A 1 428 ? -22.801 -13.533 31.307 1.00 94.12 428 GLU A O 1
ATOM 3471 N N . SER A 1 429 ? -23.224 -14.886 33.041 1.00 91.12 429 SER A N 1
ATOM 3472 C CA . SER A 1 429 ? -24.144 -13.960 33.702 1.00 91.12 429 SER A CA 1
ATOM 3473 C C . SER A 1 429 ? -23.437 -12.841 34.465 1.00 91.12 429 SER A C 1
ATOM 3475 O O . SER A 1 429 ? -24.069 -11.820 34.742 1.00 91.12 429 SER A O 1
ATOM 3477 N N . ALA A 1 430 ? -22.152 -12.986 34.793 1.00 94.50 430 ALA A N 1
ATOM 3478 C CA . ALA A 1 430 ? -21.413 -11.957 35.520 1.00 94.50 430 ALA A CA 1
ATOM 3479 C C . ALA A 1 430 ? -21.155 -10.687 34.686 1.00 94.50 430 ALA A C 1
ATOM 3481 O O . ALA A 1 430 ? -20.838 -9.644 35.255 1.00 94.50 430 ALA A O 1
ATOM 3482 N N . ILE A 1 431 ? -21.293 -10.757 33.354 1.00 96.56 431 ILE A N 1
ATOM 3483 C CA . ILE A 1 431 ? -21.116 -9.628 32.430 1.00 96.56 431 ILE A CA 1
ATOM 3484 C C . ILE A 1 431 ? -22.247 -9.643 31.406 1.00 96.56 431 ILE A C 1
ATOM 3486 O O . ILE A 1 431 ? -22.340 -10.558 30.587 1.00 96.56 431 ILE A O 1
ATOM 3490 N N . GLN A 1 432 ? -23.098 -8.621 31.431 1.00 95.62 432 GLN A N 1
ATOM 3491 C CA . GLN A 1 432 ? -24.254 -8.531 30.540 1.00 95.62 432 GLN A CA 1
ATOM 3492 C C . GLN A 1 432 ? -24.481 -7.098 30.068 1.00 95.62 432 GLN A C 1
ATOM 3494 O O . GLN A 1 432 ? -24.268 -6.143 30.815 1.00 95.62 432 GLN A O 1
ATOM 3499 N N . VAL A 1 433 ? -24.968 -6.953 28.840 1.00 96.38 433 VAL A N 1
ATOM 3500 C CA . VAL A 1 433 ? -25.369 -5.666 28.265 1.00 96.38 433 VAL A CA 1
ATOM 3501 C C . VAL A 1 433 ? -26.819 -5.759 27.839 1.00 96.38 433 VAL A C 1
ATOM 3503 O O . VAL A 1 433 ? -27.187 -6.668 27.104 1.00 96.38 433 VAL A O 1
ATOM 3506 N N . ILE A 1 434 ? -27.639 -4.829 28.308 1.00 96.00 434 ILE A N 1
ATOM 3507 C CA . ILE A 1 434 ? -29.087 -4.861 28.125 1.00 96.00 434 ILE A CA 1
ATOM 3508 C C . ILE A 1 434 ? -29.504 -3.510 27.575 1.00 96.00 434 ILE A C 1
ATOM 3510 O O . ILE A 1 434 ? -29.341 -2.486 28.237 1.00 96.00 434 ILE A O 1
ATOM 3514 N N . CYS A 1 435 ? -29.996 -3.485 26.347 1.00 94.50 435 CYS A N 1
ATOM 3515 C CA . CYS A 1 435 ? -30.506 -2.270 25.730 1.00 94.50 435 CYS A CA 1
ATOM 3516 C C . CYS A 1 435 ? -31.996 -2.076 26.032 1.00 94.50 435 CYS A C 1
ATOM 3518 O O . CYS A 1 435 ? -32.687 -2.996 26.473 1.00 94.50 435 CYS A O 1
ATOM 3520 N N . GLU A 1 436 ? -32.471 -0.845 25.840 1.00 94.25 436 GLU A N 1
ATOM 3521 C CA . GLU A 1 436 ? -33.834 -0.407 26.168 1.00 94.25 436 GLU A CA 1
ATOM 3522 C C . GLU A 1 436 ? -34.926 -1.302 25.561 1.00 94.25 436 GLU A C 1
ATOM 3524 O O . GLU A 1 436 ? -35.928 -1.573 26.218 1.00 94.25 436 GLU A O 1
ATOM 3529 N N . ASP A 1 437 ? -34.688 -1.860 24.370 1.00 93.00 437 ASP A N 1
ATOM 3530 C CA . ASP A 1 437 ? -35.573 -2.815 23.688 1.00 93.00 437 ASP A CA 1
ATOM 3531 C C . ASP A 1 437 ? -35.772 -4.146 24.445 1.00 93.00 437 ASP A C 1
ATOM 3533 O O . ASP A 1 437 ? -36.615 -4.959 24.068 1.00 93.00 437 ASP A O 1
ATOM 3537 N N . ASN A 1 438 ? -35.012 -4.385 25.519 1.00 94.44 438 ASN A N 1
ATOM 3538 C CA . ASN A 1 438 ? -35.114 -5.567 26.377 1.00 94.44 438 ASN A CA 1
ATOM 3539 C C . ASN A 1 438 ? -35.439 -5.233 27.843 1.00 94.44 438 ASN A C 1
ATOM 3541 O O . ASN A 1 438 ? -35.516 -6.151 28.660 1.00 94.44 438 ASN A O 1
ATOM 3545 N N . PHE A 1 439 ? -35.672 -3.964 28.198 1.00 93.81 439 PHE A N 1
ATOM 3546 C CA . PHE A 1 439 ? -36.011 -3.590 29.579 1.00 93.81 439 PHE A CA 1
ATOM 3547 C C . PHE A 1 439 ? -37.324 -4.223 30.048 1.00 93.81 439 PHE A C 1
ATOM 3549 O O . PHE A 1 439 ? -37.413 -4.669 31.190 1.00 93.81 439 PHE A O 1
ATOM 3556 N N . ASP A 1 440 ? -38.318 -4.339 29.167 1.00 89.69 440 ASP A N 1
ATOM 3557 C CA . ASP A 1 440 ? -39.609 -4.934 29.527 1.00 89.69 440 ASP A CA 1
ATOM 3558 C C . ASP A 1 440 ? -39.495 -6.433 29.825 1.00 89.69 440 ASP A C 1
ATOM 3560 O O . ASP A 1 440 ? -40.156 -6.926 30.734 1.00 89.69 440 ASP A O 1
ATOM 3564 N N . LYS A 1 441 ? -38.558 -7.149 29.185 1.00 89.00 441 LYS A N 1
ATOM 3565 C CA . LYS A 1 441 ? -38.287 -8.564 29.501 1.00 89.00 441 LYS A CA 1
ATOM 3566 C C . LYS A 1 441 ? -37.782 -8.754 30.932 1.00 89.00 441 LYS A C 1
ATOM 3568 O O . LYS A 1 441 ? -38.044 -9.787 31.539 1.00 89.00 441 LYS A O 1
ATOM 3573 N N . ILE A 1 442 ? -37.059 -7.776 31.482 1.00 84.06 442 ILE A N 1
ATOM 3574 C CA . ILE A 1 442 ? -36.648 -7.789 32.894 1.00 84.06 442 ILE A CA 1
ATOM 3575 C C . ILE A 1 442 ? -37.871 -7.588 33.791 1.00 84.06 442 ILE A C 1
ATOM 3577 O O . ILE A 1 442 ? -38.041 -8.315 34.770 1.00 84.06 442 ILE A O 1
ATOM 3581 N N . SER A 1 443 ? -38.747 -6.641 33.445 1.00 75.06 443 SER A N 1
ATOM 3582 C CA . SER A 1 443 ? -39.992 -6.403 34.182 1.00 75.06 443 SER A CA 1
ATOM 3583 C C . SER A 1 443 ? -40.907 -7.637 34.166 1.00 75.06 443 SER A C 1
ATOM 3585 O O . SER A 1 443 ? -41.398 -8.038 35.215 1.00 75.06 443 SER A O 1
ATOM 3587 N N . GLU A 1 444 ? -41.024 -8.347 33.045 1.00 81.50 444 GLU A N 1
ATOM 3588 C CA . GLU A 1 444 ? -41.773 -9.611 32.962 1.00 81.50 444 GLU A CA 1
ATOM 3589 C C . GLU A 1 444 ? -41.216 -10.704 33.893 1.00 81.50 444 GLU A C 1
ATOM 3591 O O . GLU A 1 444 ? -41.975 -11.500 34.449 1.00 81.50 444 GLU A O 1
ATOM 3596 N N . ILE A 1 445 ? -39.891 -10.762 34.086 1.00 79.38 445 ILE A N 1
ATOM 3597 C CA . ILE A 1 445 ? -39.270 -11.690 35.045 1.00 79.38 445 ILE A CA 1
ATOM 3598 C C . ILE A 1 445 ? -39.650 -11.310 36.479 1.00 79.38 445 ILE A C 1
ATOM 3600 O O . ILE A 1 445 ? -39.882 -12.200 37.291 1.00 79.38 445 ILE A O 1
ATOM 3604 N N . SER A 1 446 ? -39.748 -10.014 36.793 1.00 67.81 446 SER A N 1
ATOM 3605 C CA . SER A 1 446 ? -40.171 -9.560 38.126 1.00 67.81 446 SER A CA 1
ATOM 3606 C C . SER A 1 446 ? -41.641 -9.856 38.446 1.00 67.81 446 SER A C 1
ATOM 3608 O O . SER A 1 446 ? -41.972 -10.070 39.612 1.00 67.81 446 SER A O 1
ATOM 3610 N N . GLU A 1 447 ? -42.509 -9.895 37.428 1.00 62.28 447 GLU A N 1
ATOM 3611 C CA . GLU A 1 447 ? -43.950 -10.147 37.572 1.00 62.28 447 GLU A CA 1
ATOM 3612 C C . GLU A 1 447 ? -44.289 -11.639 37.689 1.00 62.28 447 GLU A C 1
ATOM 3614 O O . GLU A 1 447 ? -45.284 -12.008 38.319 1.00 62.28 447 GLU A O 1
ATOM 3619 N N . LYS A 1 448 ? -43.457 -12.517 37.116 1.00 63.62 448 LYS A N 1
ATOM 3620 C CA . LYS A 1 448 ? -43.554 -13.964 37.333 1.00 63.62 448 LYS A CA 1
ATOM 3621 C C . LYS A 1 448 ? -43.156 -14.250 38.776 1.00 63.62 448 LYS A C 1
ATOM 3623 O O . LYS A 1 448 ? -41.987 -14.135 39.127 1.00 63.62 448 LYS A O 1
ATOM 3628 N N . ASP A 1 449 ? -44.148 -14.590 39.600 1.00 52.81 449 ASP A N 1
ATOM 3629 C CA . ASP A 1 449 ? -44.023 -14.786 41.046 1.00 52.81 449 ASP A CA 1
ATOM 3630 C C . ASP A 1 449 ? -42.702 -15.500 41.389 1.00 52.81 449 ASP A C 1
ATOM 3632 O O . ASP A 1 449 ? -42.499 -16.673 41.066 1.00 52.81 449 ASP A O 1
ATOM 3636 N N . LEU A 1 450 ? -41.783 -14.784 42.052 1.00 55.56 450 LEU A N 1
ATOM 3637 C CA . LEU A 1 450 ? -40.467 -15.256 42.524 1.00 55.56 450 LEU A CA 1
ATOM 3638 C C . LEU A 1 450 ? -40.588 -16.377 43.588 1.00 55.56 450 LEU A C 1
ATOM 3640 O O . LEU A 1 450 ? -39.675 -16.619 44.378 1.00 55.56 450 LEU A O 1
ATOM 3644 N N . ARG A 1 451 ? -41.740 -17.046 43.655 1.00 52.56 451 ARG A N 1
ATOM 3645 C CA . ARG A 1 451 ? -42.183 -18.002 44.662 1.00 52.56 451 ARG A CA 1
ATOM 3646 C C . ARG A 1 451 ? -42.584 -19.311 43.988 1.00 52.56 451 ARG A C 1
ATOM 3648 O O . ARG A 1 451 ? -43.764 -19.596 43.860 1.00 52.56 451 ARG A O 1
ATOM 3655 N N . SER A 1 452 ? -41.593 -20.102 43.576 1.00 50.59 452 SER A N 1
ATOM 3656 C CA . SER A 1 452 ? -41.554 -21.586 43.621 1.00 50.59 452 SER A CA 1
ATOM 3657 C C . SER A 1 452 ? -40.768 -22.199 42.454 1.00 50.59 452 SER A C 1
ATOM 3659 O O . SER A 1 452 ? -39.955 -23.085 42.706 1.00 50.59 452 SER A O 1
ATOM 3661 N N . ASP A 1 453 ? -40.883 -21.666 41.233 1.00 49.22 453 ASP A N 1
ATOM 3662 C CA . ASP A 1 453 ? -40.333 -22.329 40.032 1.00 49.22 453 ASP A CA 1
ATOM 3663 C C . ASP A 1 453 ? -38.894 -21.918 39.654 1.00 49.22 453 ASP A C 1
ATOM 3665 O O . ASP A 1 453 ? -38.172 -22.686 39.014 1.00 49.22 453 ASP A O 1
ATOM 3669 N N . PHE A 1 454 ? -38.426 -20.738 40.080 1.00 51.03 454 PHE A N 1
ATOM 3670 C CA . PHE A 1 454 ? -37.062 -20.258 39.789 1.00 51.03 454 PHE A CA 1
ATOM 3671 C C . PHE A 1 454 ? -35.972 -20.948 40.634 1.00 51.03 454 PHE A C 1
ATOM 3673 O O . PHE A 1 454 ? -34.799 -20.916 40.275 1.00 51.03 454 PHE A O 1
ATOM 3680 N N . PHE A 1 455 ? -36.335 -21.614 41.736 1.00 51.91 455 PHE A N 1
ATOM 3681 C CA . PHE A 1 455 ? -35.382 -22.113 42.742 1.00 51.91 455 PHE A CA 1
ATOM 3682 C C . PHE A 1 455 ? -34.600 -23.379 42.347 1.00 51.91 455 PHE A C 1
ATOM 3684 O O . PHE A 1 455 ? -33.756 -23.841 43.120 1.00 51.91 455 PHE A O 1
ATOM 3691 N N . LEU A 1 456 ? -34.857 -23.942 41.164 1.00 52.03 456 LEU A N 1
ATOM 3692 C CA . LEU A 1 456 ? -34.256 -25.198 40.695 1.00 52.03 456 LEU A CA 1
ATOM 3693 C C . LEU A 1 456 ? -33.374 -25.039 39.444 1.00 52.03 456 LEU A C 1
ATOM 3695 O O . LEU A 1 456 ? -32.825 -26.030 38.967 1.00 52.03 456 LEU A O 1
ATOM 3699 N N . LYS A 1 457 ? -33.234 -23.824 38.898 1.00 57.31 457 LYS A N 1
ATOM 3700 C CA . LYS A 1 457 ? -32.503 -23.555 37.648 1.00 57.31 457 LYS A CA 1
ATOM 3701 C C . LYS A 1 457 ? -31.454 -22.459 37.847 1.00 57.31 457 LYS A C 1
ATOM 3703 O O . LYS A 1 457 ? -31.636 -21.570 38.674 1.00 57.31 457 LYS A O 1
ATOM 3708 N N . SER A 1 458 ? -30.340 -22.531 37.117 1.00 65.44 458 SER A N 1
ATOM 3709 C CA . SER A 1 458 ? -29.296 -21.498 37.178 1.00 65.44 458 SER A CA 1
ATOM 3710 C C . SER A 1 458 ? -29.773 -20.213 36.485 1.00 65.44 458 SER A C 1
ATOM 3712 O O . SER A 1 458 ? -30.602 -20.285 35.572 1.00 65.44 458 SER A O 1
ATOM 3714 N N . ALA A 1 459 ? -29.270 -19.040 36.894 1.00 66.12 459 ALA A N 1
ATOM 3715 C CA . ALA A 1 459 ? -29.664 -17.761 36.286 1.00 66.12 459 ALA A CA 1
ATOM 3716 C C . ALA A 1 459 ? -29.430 -17.764 34.769 1.00 66.12 459 ALA A C 1
ATOM 3718 O O . ALA A 1 459 ? -30.288 -17.333 34.006 1.00 66.12 459 ALA A O 1
ATOM 3719 N N . GLU A 1 460 ? -28.312 -18.334 34.325 1.00 74.69 460 GLU A N 1
ATOM 3720 C CA . GLU A 1 460 ? -27.900 -18.423 32.923 1.00 74.69 460 GLU A CA 1
ATOM 3721 C C . GLU A 1 460 ? -28.933 -19.145 32.043 1.00 74.69 460 GLU A C 1
ATOM 3723 O O . GLU A 1 460 ? -29.039 -18.856 30.855 1.00 74.69 460 GLU A O 1
ATOM 3728 N N . SER A 1 461 ? -29.722 -20.057 32.622 1.00 70.19 461 SER A N 1
ATOM 3729 C CA . SER A 1 461 ? -30.786 -20.788 31.917 1.00 70.19 461 SER A CA 1
ATOM 3730 C C . SER A 1 461 ? -32.136 -20.061 31.878 1.00 70.19 461 SER A C 1
ATOM 3732 O O . SER A 1 461 ? -33.056 -20.505 31.190 1.00 70.19 461 SER A O 1
ATOM 3734 N N . LEU A 1 462 ? -32.272 -18.971 32.638 1.00 76.75 462 LEU A N 1
ATOM 3735 C CA . LEU A 1 462 ? -33.517 -18.221 32.821 1.00 76.75 462 LEU A CA 1
ATOM 3736 C C . LEU A 1 462 ? -33.464 -16.837 32.166 1.00 76.75 462 LEU A C 1
ATOM 3738 O O . LEU A 1 462 ? -34.509 -16.292 31.812 1.00 76.75 462 LEU A O 1
ATOM 3742 N N . LEU A 1 463 ? -32.267 -16.269 32.006 1.00 85.69 463 LEU A N 1
ATOM 3743 C CA . LEU A 1 463 ? -32.081 -14.960 31.391 1.00 85.69 463 LEU A CA 1
ATOM 3744 C C . LEU A 1 463 ? -32.269 -15.048 29.863 1.00 85.69 463 LEU A C 1
ATOM 3746 O O . LEU A 1 463 ? -31.624 -15.872 29.210 1.00 85.69 463 LEU A O 1
ATOM 3750 N N . PRO A 1 464 ? -33.132 -14.207 29.264 1.00 88.00 464 PRO A N 1
ATOM 3751 C CA . PRO A 1 464 ? -33.485 -14.277 27.850 1.00 88.00 464 PRO A CA 1
ATOM 3752 C C . PRO A 1 464 ? -32.444 -13.566 26.972 1.00 88.00 464 PRO A C 1
ATOM 3754 O O . PRO A 1 464 ? -32.768 -12.605 26.268 1.00 88.00 464 PRO A O 1
ATOM 3757 N N . PHE A 1 465 ? -31.191 -14.034 27.015 1.00 90.75 465 PHE A N 1
ATOM 3758 C CA . PHE A 1 465 ? -30.119 -13.512 26.168 1.00 90.75 465 PHE A CA 1
ATOM 3759 C C . PHE A 1 465 ? -30.523 -13.594 24.694 1.00 90.75 465 PHE A C 1
ATOM 3761 O O . PHE A 1 465 ? -30.887 -14.657 24.191 1.00 90.75 465 PHE A O 1
ATOM 3768 N N . THR A 1 466 ? -30.441 -12.468 23.990 1.00 91.00 466 THR A N 1
ATOM 3769 C CA . THR A 1 466 ? -30.658 -12.431 22.540 1.00 91.00 466 THR A CA 1
ATOM 3770 C C . THR A 1 466 ? -29.413 -12.881 21.791 1.00 91.00 466 THR A C 1
ATOM 3772 O O . THR A 1 466 ? -29.520 -13.401 20.685 1.00 91.00 466 THR A O 1
ATOM 3775 N N . GLU A 1 467 ? -28.234 -12.688 22.388 1.00 91.50 467 GLU A N 1
ATOM 3776 C CA . GLU A 1 467 ? -26.958 -13.036 21.779 1.00 91.50 467 GLU A CA 1
ATOM 3777 C C . GLU A 1 467 ? -25.916 -13.447 22.829 1.00 91.50 467 GLU A C 1
ATOM 3779 O O . GLU A 1 467 ? -25.878 -12.928 23.948 1.00 91.50 467 GLU A O 1
ATOM 3784 N N . THR A 1 468 ? -25.042 -14.388 22.463 1.00 92.31 468 THR A N 1
ATOM 3785 C CA . THR A 1 468 ? -23.881 -14.775 23.274 1.00 92.31 468 THR A CA 1
ATOM 3786 C C . THR A 1 468 ? -22.605 -14.728 22.446 1.00 92.31 468 THR A C 1
ATOM 3788 O O . THR A 1 468 ? -22.413 -15.518 21.518 1.00 92.31 468 THR A O 1
ATOM 3791 N N . ILE A 1 469 ? -21.701 -13.827 22.820 1.00 84.75 469 ILE A N 1
ATOM 3792 C CA . ILE A 1 469 ? -20.484 -13.519 22.076 1.00 84.75 469 ILE A CA 1
ATOM 3793 C C . ILE A 1 469 ? -19.350 -14.468 22.456 1.00 84.75 469 ILE A C 1
ATOM 3795 O O . ILE A 1 469 ? -18.913 -14.515 23.606 1.00 84.75 469 ILE A O 1
ATOM 3799 N N . LYS A 1 470 ? -18.836 -15.209 21.466 1.00 89.25 470 LYS A N 1
ATOM 3800 C CA . LYS A 1 470 ? -17.826 -16.267 21.670 1.00 89.25 470 LYS A CA 1
ATOM 3801 C C . LYS A 1 470 ? -16.391 -15.885 21.289 1.00 89.25 470 LYS A C 1
ATOM 3803 O O . LYS A 1 470 ? -15.470 -16.644 21.584 1.00 89.25 470 LYS A O 1
ATOM 3808 N N . PHE A 1 471 ? -16.182 -14.750 20.614 1.00 79.69 471 PHE A N 1
ATOM 3809 C CA . PHE A 1 471 ? -14.867 -14.398 20.057 1.00 79.69 471 PHE A CA 1
ATOM 3810 C C . PHE A 1 471 ? -13.913 -13.727 21.062 1.00 79.69 471 PHE A C 1
ATOM 3812 O O . PHE A 1 471 ? -12.698 -13.712 20.842 1.00 79.69 471 PHE A O 1
ATOM 3819 N N . PHE A 1 472 ? -14.431 -13.179 22.165 1.00 82.44 472 PHE A N 1
ATOM 3820 C CA . PHE A 1 472 ? -13.600 -12.677 23.259 1.00 82.44 472 PHE A CA 1
ATOM 3821 C C . PHE A 1 472 ? -13.059 -13.838 24.105 1.00 82.44 472 PHE A C 1
ATOM 3823 O O . PHE A 1 472 ? -13.730 -14.846 24.334 1.00 82.44 472 PHE A O 1
ATOM 3830 N N . LYS A 1 473 ? -11.810 -13.706 24.542 1.00 90.38 473 LYS A N 1
ATOM 3831 C CA . LYS A 1 473 ? -11.121 -14.620 25.446 1.00 90.38 473 LYS A CA 1
ATOM 3832 C C . LYS A 1 473 ? -11.423 -14.188 26.874 1.00 90.38 473 LYS A C 1
ATOM 3834 O O . LYS A 1 473 ? -10.875 -13.212 27.358 1.00 90.38 473 LYS A O 1
ATOM 3839 N N . GLY A 1 474 ? -12.284 -14.911 27.559 1.00 93.88 474 GLY A N 1
ATOM 3840 C CA . GLY A 1 474 ? -12.477 -14.714 28.985 1.00 93.88 474 GLY A CA 1
ATOM 3841 C C . GLY A 1 474 ? -13.133 -15.927 29.600 1.00 93.88 474 GLY A C 1
ATOM 3842 O O . GLY A 1 474 ? -13.634 -16.806 28.889 1.00 93.88 474 GLY A O 1
ATOM 3843 N N . ASP A 1 475 ? -13.042 -16.003 30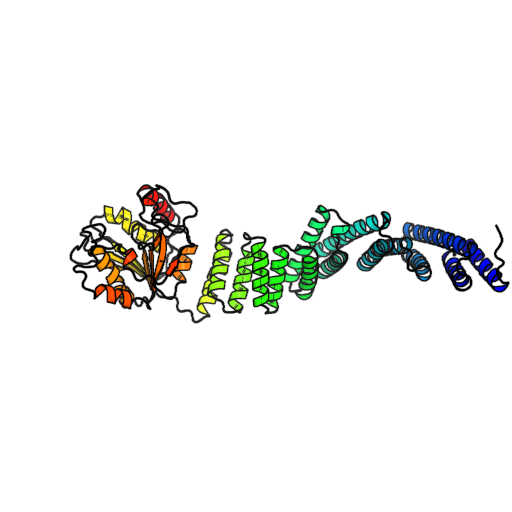.919 1.00 96.44 475 ASP A N 1
ATOM 3844 C CA . ASP A 1 475 ? -13.569 -17.123 31.681 1.00 96.44 475 ASP A CA 1
ATOM 3845 C C . ASP A 1 475 ? -13.735 -16.771 33.166 1.00 96.44 475 ASP A C 1
ATOM 3847 O O . ASP A 1 475 ? -13.290 -15.717 33.639 1.00 96.44 475 ASP A O 1
ATOM 3851 N N . ARG A 1 476 ? -14.306 -17.709 33.927 1.00 95.75 476 ARG A N 1
ATOM 3852 C CA . ARG A 1 476 ? -14.327 -17.703 35.398 1.00 95.75 476 ARG A CA 1
ATOM 3853 C C . ARG A 1 476 ? -12.973 -18.122 35.971 1.00 95.75 476 ARG A C 1
ATOM 3855 O O . ARG A 1 476 ? -12.866 -19.089 36.720 1.00 95.75 476 ARG A O 1
ATOM 3862 N N . TYR A 1 477 ? -11.913 -17.413 35.581 1.00 95.94 477 TYR A N 1
ATOM 3863 C CA . TYR A 1 477 ? -10.531 -17.786 35.888 1.00 95.94 477 TYR A CA 1
ATOM 3864 C C . TYR A 1 477 ? -10.274 -17.991 37.380 1.00 95.94 477 TYR A C 1
ATOM 3866 O O . TYR A 1 477 ? -9.529 -18.900 37.742 1.00 95.94 477 TYR A O 1
ATOM 3874 N N . GLY A 1 478 ? -10.892 -17.196 38.257 1.00 93.50 478 GLY A N 1
ATOM 3875 C CA . GLY A 1 478 ? -10.644 -17.328 39.693 1.00 93.50 478 GLY A CA 1
ATOM 3876 C C . GLY A 1 478 ? -11.216 -18.595 40.335 1.00 93.50 478 GLY A C 1
ATOM 3877 O O . GLY A 1 478 ? -10.922 -18.847 41.501 1.00 93.50 478 GLY A O 1
ATOM 3878 N N . GLU A 1 479 ? -11.949 -19.426 39.586 1.00 93.88 479 GLU A N 1
ATOM 3879 C CA . GLU A 1 479 ? -12.337 -20.771 40.021 1.00 93.88 479 GLU A CA 1
ATOM 3880 C C . GLU A 1 479 ? -11.202 -21.805 39.889 1.00 93.88 479 GLU A C 1
ATOM 3882 O O . GLU A 1 479 ? -11.264 -22.845 40.543 1.00 93.88 479 GLU A O 1
ATOM 3887 N N . TYR A 1 480 ? -10.189 -21.580 39.036 1.00 93.88 480 TYR A N 1
ATOM 3888 C CA . TYR A 1 480 ? -9.210 -22.632 38.705 1.00 93.88 480 TYR A CA 1
ATOM 3889 C C . TYR A 1 480 ? -7.768 -22.178 38.431 1.00 93.88 480 TYR A C 1
ATOM 3891 O O . TYR A 1 480 ? -6.878 -23.026 38.397 1.00 93.88 480 TYR A O 1
ATOM 3899 N N . ILE A 1 481 ? -7.505 -20.882 38.254 1.00 93.19 481 ILE A N 1
ATOM 3900 C CA . ILE A 1 481 ? -6.149 -20.311 38.184 1.00 93.19 481 ILE A CA 1
ATOM 3901 C C . ILE A 1 481 ? -6.028 -19.128 39.155 1.00 93.19 481 ILE A C 1
ATOM 3903 O O . ILE A 1 481 ? -7.016 -18.663 39.720 1.00 93.19 481 ILE A O 1
ATOM 3907 N N . ASP A 1 482 ? -4.808 -18.648 39.386 1.00 91.31 482 ASP A N 1
ATOM 3908 C CA . ASP A 1 482 ? -4.486 -17.601 40.367 1.00 91.31 482 ASP A CA 1
ATOM 3909 C C . ASP A 1 482 ? -3.962 -16.290 39.749 1.00 91.31 482 ASP A C 1
ATOM 3911 O O . ASP A 1 482 ? -3.708 -15.323 40.470 1.00 91.31 482 ASP A O 1
ATOM 3915 N N . HIS A 1 483 ? -3.859 -16.231 38.421 1.00 92.25 483 HIS A N 1
ATOM 3916 C CA . HIS A 1 483 ? -3.442 -15.067 37.640 1.00 92.25 483 HIS A CA 1
ATOM 3917 C C . HIS A 1 483 ? -4.438 -14.771 36.508 1.00 92.25 483 HIS A C 1
ATOM 3919 O O . HIS A 1 483 ? -5.248 -15.618 36.133 1.00 92.25 483 HIS A O 1
ATOM 3925 N N . ILE A 1 484 ? -4.376 -13.553 35.963 1.00 91.19 484 ILE A N 1
ATOM 3926 C CA . ILE A 1 484 ? -5.140 -13.153 34.774 1.00 91.19 484 ILE A CA 1
ATOM 3927 C C . ILE A 1 484 ? -4.264 -13.457 33.549 1.00 91.19 484 ILE A C 1
ATOM 3929 O O . ILE A 1 484 ? -3.138 -12.960 33.518 1.00 91.19 484 ILE A O 1
ATOM 3933 N N . PRO A 1 485 ? -4.721 -14.253 32.565 1.00 91.12 485 PRO A N 1
ATOM 3934 C CA . PRO A 1 485 ? -3.955 -14.488 31.342 1.00 91.12 485 PRO A CA 1
ATOM 3935 C C . PRO A 1 485 ? -3.679 -13.190 30.571 1.00 91.12 485 PRO A C 1
ATOM 3937 O O . PRO A 1 485 ? -4.560 -12.335 30.473 1.00 91.12 485 PRO A O 1
ATOM 3940 N N . ASP A 1 486 ? -2.488 -13.063 29.979 1.00 82.94 486 ASP A N 1
ATOM 3941 C CA . ASP A 1 486 ? -2.052 -11.841 29.276 1.00 82.94 486 ASP A CA 1
ATOM 3942 C C . ASP A 1 486 ? -2.943 -11.470 28.078 1.00 82.94 486 ASP A C 1
ATOM 3944 O O . ASP A 1 486 ? -3.032 -10.305 27.691 1.00 82.94 486 ASP A O 1
ATOM 3948 N N . ASP A 1 487 ? -3.605 -12.461 27.478 1.00 82.44 487 ASP A N 1
ATOM 3949 C CA . ASP A 1 487 ? -4.498 -12.304 26.331 1.00 82.44 487 ASP A CA 1
ATOM 3950 C C . ASP A 1 487 ? -5.990 -12.324 26.706 1.00 82.44 487 ASP A C 1
ATOM 3952 O O . ASP A 1 487 ? -6.842 -12.426 25.816 1.00 82.44 487 ASP A O 1
ATOM 3956 N N . ALA A 1 488 ? -6.316 -12.243 28.002 1.00 87.38 488 ALA A N 1
ATOM 3957 C CA . ALA A 1 488 ? -7.690 -12.187 28.480 1.00 87.38 488 ALA A CA 1
ATOM 3958 C C . ALA A 1 488 ? -8.335 -10.824 28.185 1.00 87.38 488 ALA A C 1
ATOM 3960 O O . ALA A 1 488 ? -7.778 -9.759 28.434 1.00 87.38 488 ALA A O 1
ATOM 3961 N N . ASP A 1 489 ? -9.571 -10.864 27.705 1.00 85.00 489 ASP A N 1
ATOM 3962 C CA . ASP A 1 489 ? -10.440 -9.706 27.533 1.00 85.00 489 ASP A CA 1
ATOM 3963 C C . ASP A 1 489 ? -11.295 -9.436 28.746 1.00 85.00 489 ASP A C 1
ATOM 3965 O O . ASP A 1 489 ? -11.624 -8.286 29.005 1.00 85.00 489 ASP A O 1
ATOM 3969 N N . TYR A 1 490 ? -11.673 -10.478 29.477 1.00 96.25 490 TYR A N 1
ATOM 3970 C CA . TYR A 1 490 ? -12.413 -10.347 30.715 1.00 96.25 490 TYR A CA 1
ATOM 3971 C C . TYR A 1 490 ? -12.095 -11.498 31.662 1.00 96.25 490 TYR A C 1
ATOM 3973 O O . TYR A 1 490 ? -11.689 -12.587 31.249 1.00 96.25 490 TYR A O 1
ATOM 3981 N N . VAL A 1 491 ? -12.296 -11.239 32.947 1.00 96.81 491 VAL A N 1
ATOM 3982 C CA . VAL A 1 491 ? -12.144 -12.203 34.034 1.00 96.81 491 VAL A CA 1
ATOM 3983 C C . VAL A 1 491 ? -13.369 -12.144 34.933 1.00 96.81 491 VAL A C 1
ATOM 3985 O O . VAL A 1 491 ? -13.817 -11.059 35.294 1.00 96.81 491 VAL A O 1
ATOM 3988 N N . CYS A 1 492 ? -13.879 -13.309 35.318 1.00 96.56 492 CYS A N 1
ATOM 3989 C CA . CYS A 1 492 ? -14.961 -13.467 36.286 1.00 96.56 492 CYS A CA 1
ATOM 3990 C C . CYS A 1 492 ? -14.487 -14.279 37.502 1.00 96.56 492 CYS A C 1
ATOM 3992 O O . CYS A 1 492 ? -13.476 -14.987 37.434 1.00 96.56 492 CYS A O 1
ATOM 3994 N N . GLN A 1 493 ? -15.242 -14.200 38.603 1.00 93.94 493 GLN A N 1
ATOM 3995 C CA . GLN A 1 493 ? -14.966 -14.913 39.860 1.00 93.94 493 GLN A CA 1
ATOM 3996 C C . GLN A 1 493 ? -13.590 -14.580 40.462 1.00 93.94 493 GLN A C 1
ATOM 3998 O O . GLN A 1 493 ? -12.875 -15.454 40.940 1.00 93.94 493 GLN A O 1
ATOM 4003 N N . LEU A 1 494 ? -13.192 -13.304 40.431 1.00 91.94 494 LEU A N 1
ATOM 4004 C CA . LEU A 1 494 ? -11.850 -12.836 40.788 1.00 91.94 494 LEU A CA 1
ATOM 4005 C C . LEU A 1 494 ? -11.372 -13.292 42.190 1.00 91.94 494 LEU A C 1
ATOM 4007 O O . LEU A 1 494 ? -11.906 -12.883 43.234 1.00 91.94 494 LEU A O 1
ATOM 4011 N N . SER A 1 495 ? -10.281 -14.065 42.212 1.00 86.38 495 SER A N 1
ATOM 4012 C CA . SER A 1 495 ? -9.629 -14.566 43.429 1.00 86.38 495 SER A CA 1
ATOM 4013 C C . SER A 1 495 ? -8.651 -13.549 44.050 1.00 86.38 495 SER A C 1
ATOM 4015 O O . SER A 1 495 ? -8.397 -12.471 43.504 1.00 86.38 495 SER A O 1
ATOM 4017 N N . GLY A 1 496 ? -8.108 -13.862 45.234 1.00 78.31 496 GLY A N 1
ATOM 4018 C CA . GLY A 1 496 ? -7.276 -12.940 46.022 1.00 78.31 496 GLY A CA 1
ATOM 4019 C C . GLY A 1 496 ? -6.026 -12.418 45.297 1.00 78.31 496 GLY A C 1
ATOM 4020 O 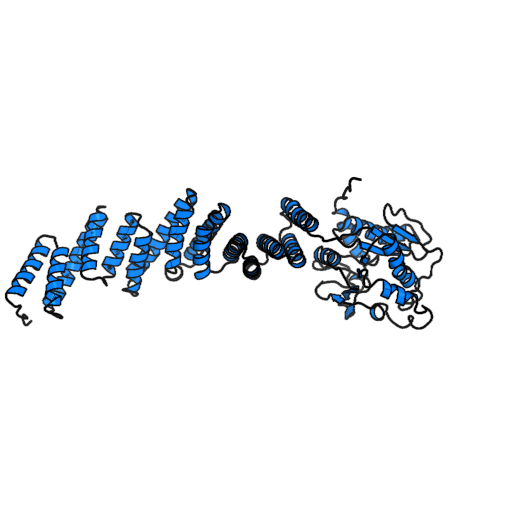O . GLY A 1 496 ? -5.793 -11.210 45.300 1.00 78.31 496 GLY A O 1
ATOM 4021 N N . ASN A 1 497 ? -5.261 -13.289 44.631 1.00 79.44 497 ASN A N 1
ATOM 4022 C CA . ASN A 1 497 ? -4.029 -12.901 43.925 1.00 79.44 497 ASN A CA 1
ATOM 4023 C C . ASN A 1 497 ? -4.320 -11.996 42.718 1.00 79.44 497 ASN A C 1
ATOM 4025 O O . ASN A 1 497 ? -3.647 -10.984 42.515 1.00 79.44 497 ASN A O 1
ATOM 4029 N N . MET A 1 498 ? -5.391 -12.275 41.972 1.00 87.06 498 MET A N 1
ATOM 4030 C CA . MET A 1 498 ? -5.782 -11.466 40.815 1.00 87.06 498 MET A CA 1
ATOM 4031 C C . MET A 1 498 ? -6.227 -10.047 41.202 1.00 87.06 498 MET A C 1
ATOM 4033 O O . MET A 1 498 ? -6.013 -9.103 40.440 1.00 87.06 498 MET A O 1
ATOM 4037 N N . ARG A 1 499 ? -6.774 -9.844 42.412 1.00 86.44 499 ARG A N 1
ATOM 4038 C CA . ARG A 1 499 ? -7.094 -8.493 42.921 1.00 86.44 499 ARG A CA 1
ATOM 4039 C C . ARG A 1 499 ? -5.867 -7.602 43.027 1.00 86.44 499 ARG A C 1
ATOM 4041 O O . ARG A 1 499 ? -6.004 -6.385 42.906 1.00 86.44 499 ARG A O 1
ATOM 4048 N N . HIS A 1 500 ? -4.683 -8.167 43.255 1.00 84.94 500 HIS A N 1
ATOM 4049 C CA . HIS A 1 500 ? -3.451 -7.386 43.262 1.00 84.94 500 HIS A CA 1
ATOM 4050 C C . HIS A 1 500 ? -3.142 -6.828 41.865 1.00 84.94 500 HIS A C 1
ATOM 4052 O O . HIS A 1 500 ? -2.856 -5.638 41.737 1.00 84.94 500 HIS A O 1
ATOM 4058 N N . ALA A 1 501 ? -3.298 -7.648 40.820 1.00 83.44 501 ALA A N 1
ATOM 4059 C CA . ALA A 1 501 ? -3.116 -7.224 39.432 1.00 83.44 501 ALA A CA 1
ATOM 4060 C C . ALA A 1 501 ? -4.103 -6.110 39.039 1.00 83.44 501 ALA A C 1
ATOM 4062 O O . ALA A 1 501 ? -3.687 -5.083 38.504 1.00 83.44 501 ALA A O 1
ATOM 4063 N N . ILE A 1 502 ? -5.387 -6.247 39.391 1.00 86.75 502 ILE A N 1
ATOM 4064 C CA . ILE A 1 502 ? -6.387 -5.191 39.152 1.00 86.75 502 ILE A CA 1
ATOM 4065 C C . ILE A 1 502 ? -6.037 -3.908 39.922 1.00 86.75 502 ILE A C 1
ATOM 4067 O O . ILE A 1 502 ? -6.069 -2.821 39.351 1.00 86.75 502 ILE A O 1
ATOM 4071 N N . ASN A 1 503 ? -5.629 -4.009 41.193 1.00 83.12 503 ASN A N 1
ATOM 4072 C CA . ASN A 1 503 ? -5.183 -2.848 41.975 1.00 83.12 503 ASN A CA 1
ATOM 4073 C C . ASN A 1 503 ? -3.995 -2.121 41.328 1.00 83.12 503 ASN A C 1
ATOM 4075 O O . ASN A 1 503 ? -3.939 -0.891 41.347 1.00 83.12 503 ASN A O 1
ATOM 4079 N N . MET A 1 504 ? -3.044 -2.860 40.751 1.00 77.88 504 MET A N 1
ATOM 4080 C CA . MET A 1 504 ? -1.945 -2.260 39.997 1.00 77.88 504 MET A CA 1
ATOM 4081 C C . MET A 1 504 ? -2.449 -1.512 38.760 1.00 77.88 504 MET A C 1
ATOM 4083 O O . MET A 1 504 ? -2.007 -0.388 38.527 1.00 77.88 504 MET A O 1
ATOM 4087 N N . MET A 1 505 ? -3.399 -2.082 38.009 1.00 76.25 505 MET A N 1
ATOM 4088 C CA . MET A 1 505 ? -4.007 -1.410 36.854 1.00 76.25 505 MET A CA 1
ATOM 4089 C C . MET A 1 505 ? -4.674 -0.090 37.256 1.00 76.25 505 MET A C 1
ATOM 4091 O O . MET A 1 505 ? -4.434 0.922 36.607 1.00 76.25 505 MET A O 1
ATOM 4095 N N . VAL A 1 506 ? -5.428 -0.061 38.363 1.00 70.12 506 VAL A N 1
ATOM 4096 C CA . VAL A 1 506 ? -6.055 1.176 38.871 1.00 70.12 506 VAL A CA 1
ATOM 4097 C C . VAL A 1 506 ? -5.013 2.252 39.189 1.00 70.12 506 VAL A C 1
ATOM 4099 O O . VAL A 1 506 ? -5.201 3.411 38.830 1.00 70.12 506 VAL A O 1
ATOM 4102 N N . ARG A 1 507 ? -3.887 1.885 39.816 1.00 63.75 507 ARG A N 1
ATOM 4103 C CA . ARG A 1 507 ? -2.818 2.834 40.189 1.00 63.75 507 ARG A CA 1
ATOM 4104 C C . ARG A 1 507 ? -2.054 3.411 38.996 1.00 63.75 507 ARG A C 1
ATOM 4106 O O . ARG A 1 507 ? -1.464 4.480 39.124 1.00 63.75 507 ARG A O 1
ATOM 4113 N N . LEU A 1 508 ? -2.034 2.706 37.866 1.00 51.22 508 LEU A N 1
ATOM 4114 C CA . LEU A 1 508 ? -1.345 3.131 36.645 1.00 51.22 508 LEU A CA 1
ATOM 4115 C C . LEU A 1 508 ? -2.192 4.072 35.775 1.00 51.22 508 LEU A C 1
ATOM 4117 O O . LEU A 1 508 ? -1.649 4.703 34.868 1.00 51.22 508 LEU A O 1
ATOM 4121 N N . ILE A 1 509 ? -3.497 4.194 36.041 1.00 40.88 509 ILE A N 1
ATOM 4122 C CA . ILE A 1 509 ? -4.375 5.100 35.300 1.00 40.88 509 ILE A CA 1
ATOM 4123 C C . ILE A 1 509 ? -4.369 6.474 35.995 1.00 40.88 509 ILE A C 1
ATOM 4125 O O . ILE A 1 509 ? -4.829 6.583 37.133 1.00 40.88 509 ILE A O 1
ATOM 4129 N N . PRO A 1 510 ? -3.846 7.544 35.362 1.00 34.75 510 PRO A N 1
ATOM 4130 C CA . PRO A 1 510 ? -3.839 8.866 35.978 1.00 34.75 510 PRO A CA 1
ATOM 4131 C C . PRO A 1 510 ? -5.282 9.354 36.190 1.00 34.75 510 PRO A C 1
ATOM 4133 O O . PRO A 1 510 ? -6.100 9.213 35.279 1.00 34.75 510 PRO A O 1
ATOM 4136 N N . PRO A 1 511 ? -5.611 9.961 37.347 1.00 35.34 511 PRO A N 1
ATOM 4137 C CA . PRO A 1 511 ? -6.968 10.406 37.632 1.00 35.34 511 PRO A CA 1
ATOM 4138 C C . PRO A 1 511 ? -7.401 11.452 36.603 1.00 35.34 511 PRO A C 1
ATOM 4140 O O . PRO A 1 511 ? -6.833 12.546 36.510 1.00 35.34 511 PRO A O 1
ATOM 4143 N N . THR A 1 512 ? -8.425 11.127 35.818 1.00 34.59 512 THR A N 1
ATOM 4144 C CA . THR A 1 512 ? -9.072 12.076 34.915 1.00 34.59 512 THR A CA 1
ATOM 4145 C C . THR A 1 512 ? -9.782 13.141 35.743 1.00 34.59 512 THR A C 1
ATOM 4147 O O . THR A 1 512 ? -10.873 12.918 36.261 1.00 34.59 512 THR A O 1
ATOM 4150 N N . ARG A 1 513 ? -9.174 14.328 35.869 1.00 28.83 513 ARG A N 1
ATOM 4151 C CA . ARG A 1 513 ? -9.884 15.535 36.312 1.00 28.83 513 ARG A CA 1
ATOM 4152 C C . ARG A 1 513 ? -10.909 15.908 35.243 1.00 28.83 513 ARG A C 1
ATOM 4154 O O . ARG A 1 513 ? -10.567 16.575 34.267 1.00 28.83 513 ARG A O 1
ATOM 4161 N N . VAL A 1 514 ? -12.155 15.491 35.430 1.00 28.31 514 VAL A N 1
ATOM 4162 C CA . VAL A 1 514 ? -13.293 16.107 34.744 1.00 28.31 514 VAL A CA 1
ATOM 4163 C C . VAL A 1 514 ? -13.427 17.510 35.339 1.00 28.31 514 VAL A C 1
ATOM 4165 O O . VAL A 1 514 ? -13.663 17.659 36.536 1.00 28.31 514 VAL A O 1
ATOM 4168 N N . LYS A 1 515 ? -13.146 18.549 34.545 1.00 26.08 515 LYS A N 1
ATOM 4169 C CA . LYS A 1 515 ? -13.491 19.923 34.929 1.00 26.08 515 LYS A CA 1
ATOM 4170 C C . LYS A 1 515 ? -15.016 20.046 34.879 1.00 26.08 515 LYS A C 1
ATOM 4172 O O . LYS A 1 515 ? -15.607 19.582 33.906 1.00 26.08 515 LYS A O 1
ATOM 4177 N N . ALA A 1 516 ? -15.564 20.615 35.953 1.00 29.59 516 ALA A N 1
ATOM 4178 C CA . ALA A 1 516 ? -16.977 20.923 36.161 1.00 29.59 516 ALA A CA 1
ATOM 4179 C C . ALA A 1 516 ? -17.596 21.739 35.022 1.00 29.59 516 ALA A C 1
ATOM 4181 O O . ALA A 1 516 ? -16.843 22.522 34.388 1.00 29.59 516 ALA A O 1
#

Nearest PDB structures (foldseek):
  6eou-assembly1_A  TM=4.212E-01  e=4.116E-09  Homo sapiens
  3fp3-assembly1_A  TM=4.222E-01  e=4.321E-06  Saccharomyces cerevisiae
  6tlj-assembly1_P  TM=3.776E-01  e=1.037E-05  Homo sapiens
  8gh3-assembly1_F  TM=4.572E-01  e=9.910E-05  Trypanosoma cruzi cruzi
  2yhc-assembly1_A  TM=4.966E-01  e=2.275E-02  Escherichia coli BL21(DE3)

Secondary structure (DSSP, 8-state):
-------HHHHHHHHHHHHHHHTT-HHHHHHHHHHHHHHSTT-HHHHHHHHHHHHHHHHHHHHHHHTT-HHHHHHHHHHHHHH-TT-HHHHHHHHHHHHHTT-HHHHHHHHHHHHHH-TT-HHHHHHHHHHHHHHHHHHHHHHHTT-HHHHHHHHHHHHHT-GGGTS-HHHHHHHHHHHHHHHHHHHHTT-HHHHHHHHHHHHHH---HHHHHHHHHHHHHTT-HHHHHHHHHHHHHH-TT-HHHHHHHHHHHHHTT-HHHHHHHHHHHHHH-TT-HHHHHHHHHHHHHHHHHTT-----EEEEEEE---SHHHIIIIIHHHHHHHHHSS---SEEEEEESS-S-----TTSEEEE-SS-----SSS--HHHHHHHHHHHHHHHHTT-SEEEEE-TT-EE-SHHHHHHHHH--SSEEEEEETTTTEEEEEEEEEEGGGHHHHHHHHHS-SSSSGGGS-GGGTS--SEEE-SS-EE-GGGT-SS--TT-SEE-S--HHHHHHHHHHHHHS-------